Protein AF-A0A0G1PM54-F1 (afdb_monomer_lite)

pLDDT: mean 71.54, std 21.05, range [24.08, 98.25]

Structure (mmCIF, N/CA/C/O backbone):
data_AF-A0A0G1PM54-F1
#
_entry.id   AF-A0A0G1PM54-F1
#
loop_
_atom_site.group_PDB
_atom_site.id
_atom_site.type_symbol
_atom_site.label_atom_id
_atom_site.label_alt_id
_atom_site.label_comp_id
_atom_site.label_asym_id
_atom_site.label_entity_id
_atom_site.label_seq_id
_atom_site.pdbx_PDB_ins_code
_atom_site.Cartn_x
_atom_site.Cartn_y
_atom_site.Cartn_z
_atom_site.occupancy
_atom_site.B_iso_or_equiv
_atom_site.auth_seq_id
_atom_site.auth_comp_id
_atom_site.auth_asym_id
_atom_site.auth_atom_id
_atom_site.pdbx_PDB_model_num
ATOM 1 N N . MET A 1 1 ? -21.996 -12.566 46.466 1.00 32.81 1 MET A N 1
ATOM 2 C CA . MET A 1 1 ? -21.444 -11.763 45.358 1.00 32.81 1 MET A CA 1
ATOM 3 C C . MET A 1 1 ? -22.464 -11.763 44.244 1.00 32.81 1 MET A C 1
ATOM 5 O O . MET A 1 1 ? -22.713 -12.808 43.660 1.00 32.81 1 MET A O 1
ATOM 9 N N . THR A 1 2 ? -23.129 -10.636 44.043 1.00 24.08 2 THR A N 1
ATOM 10 C CA . THR A 1 2 ? -24.101 -10.422 42.971 1.00 24.08 2 THR A CA 1
ATOM 11 C C . THR A 1 2 ? -23.319 -9.938 41.755 1.00 24.08 2 THR A C 1
ATOM 13 O O . THR A 1 2 ? -22.770 -8.842 41.790 1.00 24.08 2 THR A O 1
ATOM 16 N N . TYR A 1 3 ? -23.206 -10.769 40.719 1.00 24.14 3 TYR A N 1
ATOM 17 C CA . TYR A 1 3 ? -22.662 -10.335 39.435 1.00 24.14 3 TYR A CA 1
ATOM 18 C C . TYR A 1 3 ? -23.764 -9.593 38.685 1.00 24.14 3 TYR A C 1
ATOM 20 O O . TYR A 1 3 ? -24.830 -10.147 38.419 1.00 24.14 3 TYR A O 1
ATOM 28 N N . GLN A 1 4 ? -23.524 -8.312 38.427 1.00 25.44 4 GLN A N 1
ATOM 29 C CA . GLN A 1 4 ? -24.382 -7.477 37.606 1.00 25.44 4 GLN A CA 1
ATOM 30 C C . GLN A 1 4 ? -23.915 -7.657 36.157 1.00 25.44 4 GLN A C 1
ATOM 32 O O . GLN A 1 4 ? -22.823 -7.219 35.803 1.00 25.44 4 GLN A O 1
ATOM 37 N N . ASP A 1 5 ? -24.715 -8.359 35.352 1.00 26.30 5 ASP A N 1
ATOM 38 C CA . ASP A 1 5 ? -24.498 -8.500 33.910 1.00 26.30 5 ASP A CA 1
ATOM 39 C C . ASP A 1 5 ? -24.622 -7.122 33.252 1.00 26.30 5 ASP A C 1
ATOM 41 O O . ASP A 1 5 ? -25.725 -6.620 33.012 1.00 26.30 5 ASP A O 1
ATOM 45 N N . VAL A 1 6 ? -23.485 -6.500 32.950 1.00 28.28 6 VAL A N 1
ATOM 46 C CA . VAL A 1 6 ? -23.432 -5.349 32.049 1.00 28.28 6 VAL A CA 1
ATOM 47 C C . VAL A 1 6 ? -23.371 -5.909 30.633 1.00 28.28 6 VAL A C 1
ATOM 49 O O . VAL A 1 6 ? -22.308 -6.252 30.122 1.00 28.28 6 VAL A O 1
ATOM 52 N N . LYS A 1 7 ? -24.539 -6.069 30.003 1.00 29.12 7 LYS A N 1
ATOM 53 C CA . LYS A 1 7 ? -24.608 -6.331 28.561 1.00 29.12 7 LYS A CA 1
ATOM 54 C C . LYS A 1 7 ? -24.112 -5.089 27.812 1.00 29.12 7 LYS A C 1
ATOM 56 O O . LYS A 1 7 ? -24.620 -4.006 28.105 1.00 29.12 7 LYS A O 1
ATOM 61 N N . PRO A 1 8 ? -23.219 -5.225 26.817 1.00 31.84 8 PRO A N 1
ATOM 62 C CA . PRO A 1 8 ? -22.924 -4.137 25.896 1.00 31.84 8 PRO A CA 1
ATOM 63 C C . PRO A 1 8 ? -24.209 -3.785 25.142 1.00 31.84 8 PRO A C 1
ATOM 65 O O . PRO A 1 8 ? -24.759 -4.595 24.391 1.00 31.84 8 PRO A O 1
ATOM 68 N N . THR A 1 9 ? -24.744 -2.599 25.400 1.00 31.47 9 THR A N 1
ATOM 69 C CA . THR A 1 9 ? -25.868 -2.043 24.654 1.00 31.47 9 THR A CA 1
ATOM 70 C C . THR A 1 9 ? -25.324 -1.431 23.370 1.00 31.47 9 THR A C 1
ATOM 72 O O . THR A 1 9 ? -24.756 -0.350 23.426 1.00 31.47 9 THR A O 1
ATOM 75 N N . SER A 1 10 ? -25.526 -2.128 22.247 1.00 34.19 10 SER A N 1
ATOM 76 C CA . SER A 1 10 ? -25.362 -1.667 20.853 1.00 34.19 10 SER A CA 1
ATOM 77 C C . SER A 1 10 ? -23.982 -1.149 20.411 1.00 34.19 10 SER A C 1
ATOM 79 O O . SER A 1 10 ? -23.384 -0.278 21.024 1.00 34.19 10 SER A O 1
ATOM 81 N N . PHE A 1 11 ? -23.533 -1.633 19.250 1.00 35.59 11 PHE A N 1
ATOM 82 C CA . PHE A 1 11 ? -22.562 -0.933 18.410 1.00 35.59 11 PHE A CA 1
ATOM 83 C C . PHE A 1 11 ? -23.249 0.308 17.825 1.00 35.59 11 PHE A C 1
ATOM 85 O O . PHE A 1 11 ? -24.153 0.178 16.996 1.00 35.59 11 PHE A O 1
ATOM 92 N N . THR A 1 12 ? -22.858 1.499 18.263 1.00 36.00 12 THR A N 1
ATOM 93 C CA . THR A 1 12 ? -23.018 2.712 17.456 1.00 36.00 12 THR A CA 1
ATOM 94 C C . THR A 1 12 ? -21.835 2.770 16.501 1.00 36.00 12 THR A C 1
ATOM 96 O O . THR A 1 12 ? -20.689 2.667 16.925 1.00 36.00 12 THR A O 1
ATOM 99 N N . ASP A 1 13 ? -22.122 2.873 15.206 1.00 37.47 13 ASP A N 1
ATOM 100 C CA . ASP A 1 13 ? -21.119 3.165 14.186 1.00 37.47 13 ASP A CA 1
ATOM 101 C C . ASP A 1 13 ? -20.396 4.485 14.548 1.00 37.47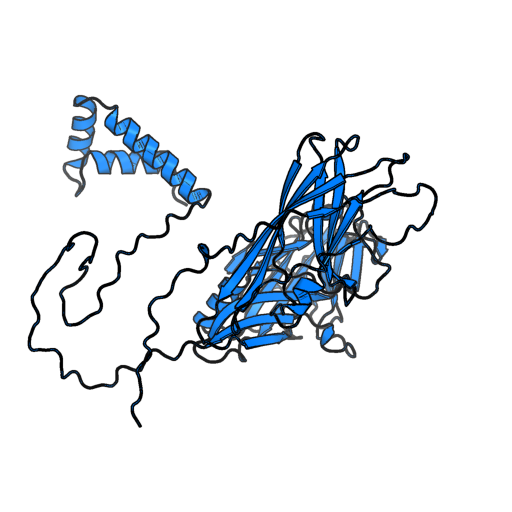 13 ASP A C 1
ATOM 103 O O . ASP A 1 13 ? -21.069 5.515 14.672 1.00 37.47 13 ASP A O 1
ATOM 107 N N . PRO A 1 14 ? -19.060 4.485 14.725 1.00 42.09 14 PRO A N 1
ATOM 108 C CA . PRO A 1 14 ? -18.289 5.679 15.075 1.00 42.09 14 PRO A CA 1
ATOM 109 C C . PRO A 1 14 ? -18.257 6.739 13.960 1.00 42.09 14 PRO A C 1
ATOM 111 O O . PRO A 1 14 ? -17.717 7.827 14.162 1.00 42.09 14 PRO A O 1
ATOM 114 N N . SER A 1 15 ? -18.847 6.482 12.785 1.00 41.00 15 SER A N 1
ATOM 115 C CA . SER A 1 15 ? -18.945 7.469 11.702 1.00 41.00 15 SER A CA 1
ATOM 116 C C . SER A 1 15 ? -19.760 8.727 12.057 1.00 41.00 15 SER A C 1
ATOM 118 O O . SER A 1 15 ? -19.597 9.751 11.387 1.00 41.00 15 SER A O 1
ATOM 120 N N . ASN A 1 16 ? -20.571 8.689 13.126 1.00 39.59 16 ASN A N 1
ATOM 121 C CA . ASN A 1 16 ? -21.412 9.808 13.573 1.00 39.59 16 ASN A CA 1
ATOM 122 C C . ASN A 1 16 ? -20.859 10.626 14.759 1.00 39.59 16 ASN A C 1
ATOM 124 O O . ASN A 1 16 ? -21.419 11.682 15.047 1.00 39.59 16 ASN A O 1
ATOM 128 N N . ASP A 1 17 ? -19.764 10.215 15.409 1.00 50.75 17 ASP A N 1
ATOM 129 C CA . ASP A 1 17 ? -19.260 10.866 16.633 1.00 50.75 17 ASP A CA 1
ATOM 130 C C . ASP A 1 17 ? -18.087 11.820 16.358 1.00 50.75 17 ASP A C 1
ATOM 132 O O . ASP A 1 17 ? -17.035 11.792 17.001 1.00 50.75 17 ASP A O 1
ATOM 136 N N . TRP A 1 18 ? -18.265 12.726 15.396 1.00 45.84 18 TRP A N 1
ATOM 137 C CA . TRP A 1 18 ? -17.432 13.925 15.382 1.00 45.84 18 TRP A CA 1
ATOM 138 C C . TRP A 1 18 ? -17.812 14.780 16.590 1.00 45.84 18 TRP A C 1
ATOM 140 O O . TRP A 1 18 ? -18.925 15.308 16.665 1.00 45.84 18 TRP A O 1
ATOM 150 N N . ARG A 1 19 ? -16.885 14.948 17.539 1.00 55.00 19 ARG A N 1
ATOM 151 C CA . ARG A 1 19 ? -17.016 16.027 18.515 1.00 55.00 19 ARG A CA 1
ATOM 152 C C . ARG A 1 19 ? -16.598 17.315 17.823 1.00 55.00 19 ARG A C 1
ATOM 154 O O . ARG A 1 19 ? -15.416 17.589 17.634 1.00 55.00 19 ARG A O 1
ATOM 161 N N . ASN A 1 20 ? -17.598 18.095 17.424 1.00 48.66 20 ASN A N 1
ATOM 162 C CA . ASN A 1 20 ? -17.391 19.483 17.038 1.00 48.66 20 ASN A CA 1
ATOM 163 C C . ASN A 1 20 ? -17.202 20.300 18.313 1.00 48.66 20 ASN A C 1
ATOM 165 O O . ASN A 1 20 ? -18.170 20.753 18.923 1.00 48.66 20 ASN A O 1
ATOM 169 N N . GLU A 1 21 ? -15.953 20.479 18.719 1.00 53.22 21 GLU A N 1
ATOM 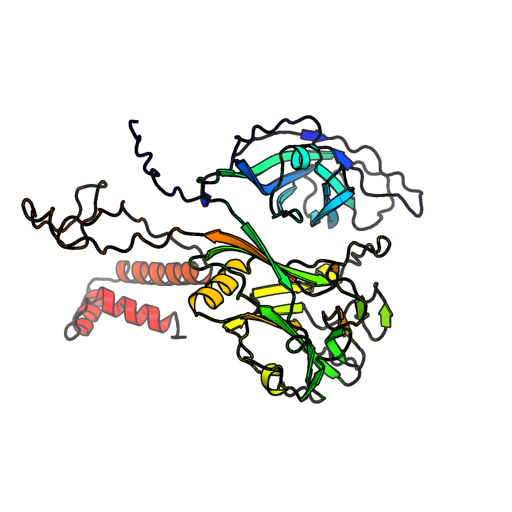170 C CA . GLU A 1 21 ? -15.599 21.525 19.668 1.00 53.22 21 GLU A CA 1
ATOM 171 C C . GLU A 1 21 ? -15.078 22.721 18.873 1.00 53.22 21 GLU A C 1
ATOM 173 O O . GLU A 1 21 ? -13.909 22.792 18.505 1.00 53.22 21 GLU A O 1
ATOM 178 N N . THR A 1 22 ? -15.968 23.666 18.566 1.00 47.25 22 THR A N 1
ATOM 179 C CA . THR A 1 22 ? -15.577 24.881 17.851 1.00 47.25 22 THR A CA 1
ATOM 180 C C . THR A 1 22 ? -14.759 25.776 18.773 1.00 47.25 22 THR A C 1
ATOM 182 O O . THR A 1 22 ? -15.297 26.519 19.598 1.00 47.25 22 THR A O 1
ATOM 185 N N . TYR A 1 23 ? -13.443 25.732 18.603 1.00 52.25 23 TYR A N 1
ATOM 186 C CA . TYR A 1 23 ? -12.522 26.685 19.201 1.00 52.25 23 TYR A CA 1
ATOM 187 C C . TYR A 1 23 ? -12.059 27.669 18.131 1.00 52.25 23 TYR A C 1
ATOM 189 O O . TYR A 1 23 ? -11.182 27.368 17.326 1.00 52.25 23 TYR A O 1
ATOM 197 N N . ALA A 1 24 ? -12.648 28.866 18.128 1.00 44.03 24 ALA A N 1
ATOM 198 C CA . ALA A 1 24 ? -12.149 29.957 17.303 1.00 44.03 24 ALA A CA 1
ATOM 199 C C . ALA A 1 24 ? -10.834 30.480 17.903 1.00 44.03 24 ALA A C 1
ATOM 201 O O . ALA A 1 24 ? -10.806 30.940 19.049 1.00 44.03 24 ALA A O 1
ATOM 202 N N . TYR A 1 25 ? -9.752 30.409 17.131 1.00 52.72 25 TYR A N 1
ATOM 203 C CA . TYR A 1 25 ? -8.442 30.937 17.494 1.00 52.72 25 TYR A CA 1
ATOM 204 C C . TYR A 1 25 ? -8.045 32.071 16.542 1.00 52.72 25 TYR A C 1
ATOM 206 O O . TYR A 1 25 ? -7.863 31.871 15.337 1.00 52.72 25 TYR A O 1
ATOM 214 N N . ASP A 1 26 ? -7.880 33.267 17.108 1.00 47.56 26 ASP A N 1
ATOM 215 C CA . ASP A 1 26 ? -7.311 34.426 16.424 1.00 47.56 26 ASP A CA 1
ATOM 216 C C . ASP A 1 26 ? -5.807 34.503 16.740 1.00 47.56 26 ASP A C 1
ATOM 218 O O . ASP A 1 26 ? -5.392 35.069 17.753 1.00 47.56 26 ASP A O 1
ATOM 222 N N . GLY A 1 27 ? -4.985 33.911 15.872 1.00 51.34 27 GLY A N 1
ATOM 223 C CA . GLY A 1 27 ? -3.529 34.034 15.918 1.00 51.34 27 GLY A CA 1
ATOM 224 C C . GLY A 1 27 ? -3.034 35.086 14.937 1.00 51.34 27 GLY A C 1
ATOM 225 O O . GLY A 1 27 ? -3.142 34.907 13.728 1.00 51.34 27 GLY A O 1
ATOM 226 N N . ASN A 1 28 ? -2.439 36.172 15.428 1.00 48.28 28 ASN A N 1
ATOM 227 C CA . ASN A 1 28 ? -1.744 37.115 14.553 1.00 48.28 28 ASN A CA 1
ATOM 228 C C . ASN A 1 28 ? -0.295 36.655 14.368 1.00 48.28 28 ASN A C 1
ATOM 230 O O . ASN A 1 28 ? 0.512 36.778 15.288 1.00 48.28 28 ASN A O 1
ATOM 234 N N . LEU A 1 29 ? 0.049 36.167 13.176 1.00 52.06 29 LEU A N 1
ATOM 235 C CA . LEU A 1 29 ? 1.440 35.972 12.773 1.00 52.06 29 LEU A CA 1
ATOM 236 C C . LEU A 1 29 ? 1.960 37.295 12.207 1.00 52.06 29 LEU A C 1
ATOM 238 O O . LEU A 1 29 ? 1.572 37.723 11.120 1.00 52.06 29 LEU A O 1
ATOM 242 N N . SER A 1 30 ? 2.792 37.998 12.974 1.00 45.16 30 SER A N 1
ATOM 243 C CA . SER A 1 30 ? 3.386 39.255 12.524 1.00 45.16 30 SER A CA 1
ATOM 244 C C . SER A 1 30 ? 4.783 39.033 11.943 1.00 45.16 30 SER A C 1
ATOM 246 O O . SER A 1 30 ? 5.669 38.509 12.618 1.00 45.16 30 SER A O 1
ATOM 248 N N . THR A 1 31 ? 4.958 39.547 10.721 1.00 45.38 31 THR A N 1
ATOM 249 C CA . THR A 1 31 ? 6.211 39.847 10.002 1.00 45.38 31 THR A CA 1
ATOM 250 C C . THR A 1 31 ? 7.110 38.664 9.621 1.00 45.38 31 THR A C 1
ATOM 252 O O . THR A 1 31 ? 7.735 38.043 10.475 1.00 45.38 31 THR A O 1
ATOM 255 N N . PHE A 1 32 ? 7.265 38.447 8.311 1.00 49.06 32 PHE A N 1
ATOM 256 C CA . PHE A 1 32 ? 8.402 37.739 7.715 1.00 49.06 32 PHE A CA 1
ATOM 257 C C . PHE A 1 32 ? 9.516 38.770 7.455 1.00 49.06 32 PHE A C 1
ATOM 259 O O . PHE A 1 32 ? 9.273 39.785 6.801 1.00 49.06 32 PHE A O 1
ATOM 266 N N . ALA A 1 33 ? 10.713 38.579 8.021 1.00 41.25 33 ALA A N 1
ATOM 267 C CA . ALA A 1 33 ? 11.830 39.510 7.838 1.00 41.25 33 ALA A CA 1
ATOM 268 C C . ALA A 1 33 ? 12.685 39.098 6.624 1.00 41.25 33 ALA A C 1
ATOM 270 O O . ALA A 1 33 ? 13.354 38.069 6.639 1.00 41.25 33 ALA A O 1
ATOM 271 N N . ASP A 1 34 ? 12.677 39.945 5.596 1.00 40.88 34 ASP A N 1
ATOM 272 C CA . ASP A 1 34 ? 13.102 39.697 4.205 1.00 40.88 34 ASP A CA 1
ATOM 273 C C . ASP A 1 34 ? 14.628 39.640 3.952 1.00 40.88 34 ASP A C 1
ATOM 275 O O . ASP A 1 34 ? 15.078 40.006 2.879 1.00 40.88 34 ASP A O 1
ATOM 279 N N . ASN A 1 35 ? 15.483 39.271 4.918 1.00 36.88 35 ASN A N 1
ATOM 280 C CA . ASN A 1 35 ? 16.947 39.324 4.702 1.00 36.88 35 ASN A CA 1
ATOM 281 C C . ASN A 1 35 ? 17.768 38.361 5.579 1.00 36.88 35 ASN A C 1
ATOM 283 O O . ASN A 1 35 ? 18.804 38.738 6.135 1.00 36.88 35 ASN A O 1
ATOM 287 N N . GLN A 1 36 ? 17.348 37.106 5.728 1.00 39.41 36 GLN A N 1
ATOM 288 C CA . GLN A 1 36 ? 18.275 36.068 6.192 1.00 39.41 36 GLN A CA 1
ATOM 289 C C . GLN A 1 36 ? 18.326 34.950 5.146 1.00 39.41 36 GLN A C 1
ATOM 291 O O . GLN A 1 36 ? 17.273 34.408 4.814 1.00 39.41 36 GLN A O 1
ATOM 296 N N . PRO A 1 37 ? 19.518 34.588 4.643 1.00 39.56 37 PRO A N 1
ATOM 297 C CA . PRO A 1 37 ? 19.674 33.501 3.678 1.00 39.56 37 PRO A CA 1
ATOM 298 C C . PRO A 1 37 ? 19.271 32.125 4.239 1.00 39.56 37 PRO A C 1
ATOM 300 O O . PRO A 1 37 ? 19.080 31.210 3.454 1.00 39.56 37 PRO A O 1
ATOM 303 N N . ASP A 1 38 ? 19.053 32.021 5.557 1.00 42.81 38 ASP A N 1
ATOM 304 C CA . ASP A 1 38 ? 18.606 30.821 6.271 1.00 42.81 38 ASP A CA 1
ATOM 305 C C . ASP A 1 38 ? 17.604 31.178 7.396 1.00 42.81 38 ASP A C 1
ATOM 307 O O . ASP A 1 38 ? 17.892 30.971 8.579 1.00 42.81 38 ASP A O 1
ATOM 311 N N . GLN A 1 39 ? 16.426 31.758 7.103 1.00 44.44 39 GLN A N 1
ATOM 312 C CA . GLN A 1 39 ? 15.385 31.831 8.149 1.00 44.44 39 GLN A CA 1
ATOM 313 C C . GLN A 1 39 ? 14.809 30.439 8.437 1.00 44.44 39 GLN A C 1
ATOM 315 O O . GLN A 1 39 ? 13.858 29.978 7.816 1.00 44.44 39 GLN A O 1
ATOM 320 N N . THR A 1 40 ? 15.426 29.807 9.436 1.00 45.00 40 THR A N 1
ATOM 321 C CA . THR A 1 40 ? 14.802 29.125 10.576 1.00 45.00 40 THR A CA 1
ATOM 322 C C . THR A 1 40 ? 13.276 29.087 10.534 1.00 45.00 40 THR A C 1
ATOM 324 O O . THR A 1 40 ? 12.647 30.062 10.927 1.00 45.00 40 THR A O 1
ATOM 327 N N . LEU A 1 41 ? 12.749 27.926 10.136 1.00 45.03 41 LEU A N 1
ATOM 328 C CA . LEU A 1 41 ? 11.470 27.304 10.503 1.00 45.03 41 LEU A CA 1
ATOM 329 C C . LEU A 1 41 ? 10.196 28.191 10.459 1.00 45.03 41 LEU A C 1
ATOM 331 O O . LEU A 1 41 ? 10.134 29.224 11.122 1.00 45.03 41 LEU A O 1
ATOM 335 N N . PRO A 1 42 ? 9.109 27.748 9.795 1.00 52.66 42 PRO A N 1
ATOM 336 C CA . PRO A 1 42 ? 7.857 28.505 9.749 1.00 52.66 42 PRO A CA 1
ATOM 337 C C . PRO A 1 42 ? 7.357 28.877 11.156 1.00 52.66 42 PRO A C 1
ATOM 339 O O . PRO A 1 42 ? 7.465 28.081 12.096 1.00 52.66 42 PRO A O 1
ATOM 342 N N . GLN A 1 43 ? 6.843 30.106 11.309 1.00 56.88 43 GLN A N 1
ATOM 343 C CA . GLN A 1 43 ? 6.370 30.612 12.599 1.00 56.88 43 GLN A CA 1
ATOM 344 C C . GLN A 1 43 ? 5.291 29.675 13.171 1.00 56.88 43 GLN A C 1
ATOM 346 O O . GLN A 1 43 ? 4.389 29.210 12.472 1.00 56.88 43 GLN A O 1
ATOM 351 N N . ALA A 1 44 ? 5.432 29.372 14.459 1.00 58.12 44 ALA A N 1
ATOM 352 C CA . ALA A 1 44 ? 4.632 28.399 15.183 1.00 58.12 44 ALA A CA 1
ATOM 353 C C . ALA A 1 44 ? 3.404 29.051 15.826 1.00 58.12 44 ALA A C 1
ATOM 355 O O . ALA A 1 44 ? 3.535 29.943 16.662 1.00 58.12 44 ALA A O 1
ATOM 356 N N . ILE A 1 45 ? 2.216 28.556 15.486 1.00 63.59 45 ILE A N 1
ATOM 357 C CA . ILE A 1 45 ? 0.999 28.774 16.263 1.00 63.59 45 ILE A CA 1
ATOM 358 C C . ILE A 1 45 ? 0.888 27.621 17.262 1.00 63.59 45 ILE A C 1
ATOM 360 O O . ILE A 1 45 ? 0.655 26.475 16.874 1.00 63.59 45 ILE A O 1
ATOM 364 N N . ASN A 1 46 ? 1.064 27.919 18.549 1.00 63.97 46 ASN A N 1
ATOM 365 C CA . ASN A 1 46 ? 0.875 26.935 19.613 1.00 63.97 46 ASN A CA 1
ATOM 366 C C . ASN A 1 46 ? -0.619 26.793 19.926 1.00 63.97 46 ASN A C 1
ATOM 368 O O . ASN A 1 46 ? -1.289 27.794 20.182 1.00 63.97 46 ASN A O 1
ATOM 372 N N . PHE A 1 47 ? -1.117 25.558 20.020 1.00 59.56 47 PHE A N 1
ATOM 373 C CA . PHE A 1 47 ? -2.465 25.279 20.539 1.00 59.56 47 PHE A CA 1
ATOM 374 C C . PHE A 1 47 ? -2.534 25.329 22.083 1.00 59.56 47 PHE A C 1
ATOM 376 O O . PHE A 1 47 ? -3.570 25.039 22.684 1.00 59.56 47 PHE A O 1
ATOM 383 N N . SER A 1 48 ? -1.437 25.723 22.742 1.00 51.53 48 SER A N 1
ATOM 384 C CA . SER A 1 48 ? -1.289 25.723 24.198 1.00 51.53 48 SER A CA 1
ATOM 385 C C . SER A 1 48 ? -2.346 26.596 24.887 1.00 51.53 48 SER A C 1
ATOM 387 O O . SER A 1 48 ? -2.389 27.808 24.666 1.00 51.53 48 SER A O 1
ATOM 389 N N . GLY A 1 49 ? -3.154 25.991 25.763 1.00 49.88 49 GLY A N 1
ATOM 390 C CA . GLY A 1 49 ? -4.142 26.684 26.603 1.00 49.88 49 GLY A CA 1
ATOM 391 C C . GLY A 1 49 ? -5.587 26.195 26.456 1.00 49.88 49 GLY A C 1
ATOM 392 O O . GLY A 1 49 ? -6.426 26.558 27.277 1.00 49.88 49 GLY A O 1
ATOM 393 N N . GLN A 1 50 ? -5.878 25.354 25.461 1.00 54.31 50 GLN A N 1
ATOM 394 C CA . GLN A 1 50 ? -7.178 24.700 25.288 1.00 54.31 50 GLN A CA 1
ATOM 395 C C . GLN A 1 50 ? -7.131 23.299 25.909 1.00 54.31 50 GLN A C 1
ATOM 397 O O . GLN A 1 50 ? -6.474 22.399 25.391 1.00 54.31 50 GLN A O 1
ATOM 402 N N . ALA A 1 51 ? -7.808 23.116 27.042 1.00 54.94 51 ALA A N 1
ATOM 403 C CA . ALA A 1 51 ? -7.944 21.803 27.657 1.00 54.94 51 ALA A CA 1
ATOM 404 C C . ALA A 1 51 ? -9.099 21.053 26.988 1.00 54.94 51 ALA A C 1
ATOM 406 O O . ALA A 1 51 ? -10.262 21.308 27.296 1.00 54.94 51 ALA A O 1
ATOM 407 N N . ILE A 1 52 ? -8.782 20.091 26.129 1.00 57.69 52 ILE A N 1
ATOM 408 C CA . ILE A 1 52 ? -9.775 19.118 25.670 1.00 57.69 52 ILE A CA 1
ATOM 409 C C . ILE A 1 52 ? -10.141 18.165 26.816 1.00 57.69 52 ILE A C 1
ATOM 411 O O . ILE A 1 52 ? -9.294 17.750 27.626 1.00 57.69 52 ILE A O 1
ATOM 415 N N . SER A 1 53 ? -11.429 17.845 26.924 1.00 56.53 53 SER A N 1
ATOM 416 C CA . SER A 1 53 ? -11.936 16.917 27.931 1.00 56.53 53 SER A CA 1
ATOM 417 C C . SER A 1 53 ? -12.090 15.529 27.322 1.00 56.53 53 SER A C 1
ATOM 419 O O . SER A 1 53 ? -13.163 15.170 26.846 1.00 56.53 53 SER A O 1
ATOM 421 N N . LEU A 1 54 ? -11.024 14.732 27.376 1.00 57.03 54 LEU A N 1
ATOM 422 C CA . LEU A 1 54 ? -11.102 13.308 27.063 1.00 57.03 54 LEU A CA 1
ATOM 423 C C . LEU A 1 54 ? -11.587 12.535 28.295 1.00 57.03 54 LEU A C 1
ATOM 425 O O . LEU A 1 54 ? -11.089 12.732 29.407 1.00 57.03 54 LEU A O 1
ATOM 429 N N . GLY A 1 55 ? -12.564 11.654 28.101 1.00 59.03 55 GLY A N 1
ATOM 430 C CA . GLY A 1 55 ? -12.916 10.628 29.075 1.00 59.03 55 GLY A CA 1
ATOM 431 C C . GLY A 1 55 ? -11.742 9.676 29.334 1.00 59.03 55 GLY A C 1
ATOM 432 O O . GLY A 1 55 ? -10.812 9.580 28.539 1.00 59.03 55 GLY A O 1
ATOM 433 N N . ALA A 1 56 ? -11.793 8.928 30.441 1.00 54.31 56 ALA A N 1
ATOM 434 C CA . ALA A 1 56 ? -10.706 8.028 30.855 1.00 54.31 56 ALA A CA 1
ATOM 435 C C . ALA A 1 56 ? -10.335 6.943 29.817 1.00 54.31 56 ALA A C 1
ATOM 437 O O . ALA A 1 56 ? -9.256 6.368 29.912 1.00 54.31 56 ALA A O 1
ATOM 438 N N . ASN A 1 57 ? -11.212 6.688 28.839 1.00 55.78 57 ASN A N 1
ATOM 439 C CA . ASN A 1 57 ? -11.063 5.672 27.793 1.00 55.78 57 ASN A CA 1
ATOM 440 C C . ASN A 1 57 ? -11.202 6.274 26.384 1.00 55.78 57 ASN A C 1
ATOM 442 O O . ASN A 1 57 ? -11.696 5.616 25.471 1.00 55.78 57 ASN A O 1
ATOM 446 N N . GLU A 1 58 ? -10.867 7.551 26.226 1.00 54.12 58 GLU A N 1
ATOM 447 C CA . GLU A 1 58 ? -10.986 8.260 24.956 1.00 54.12 58 GLU A CA 1
ATOM 448 C C . GLU A 1 58 ? -9.605 8.577 24.388 1.00 54.12 58 GLU A C 1
ATOM 450 O O . GLU A 1 58 ? -8.711 9.029 25.104 1.00 54.12 58 GLU A O 1
ATOM 455 N N . SER A 1 59 ? -9.425 8.346 23.089 1.00 55.19 59 SER A N 1
ATOM 456 C CA . SER A 1 59 ? -8.231 8.777 22.356 1.00 55.19 59 SER A CA 1
ATOM 457 C C . SER A 1 59 ? -8.617 9.470 21.059 1.00 55.19 59 SER A C 1
ATOM 459 O O . SER A 1 59 ? -9.700 9.253 20.507 1.00 55.19 59 SER A O 1
ATOM 461 N N . ILE A 1 60 ? -7.727 10.345 20.598 1.00 57.69 60 ILE A N 1
ATOM 462 C CA . ILE A 1 60 ? -7.905 11.109 19.365 1.00 57.69 60 ILE A CA 1
ATOM 463 C C . ILE A 1 60 ? -7.285 10.306 18.227 1.00 57.69 60 ILE A C 1
ATOM 465 O O . ILE A 1 60 ? -6.110 9.960 18.296 1.00 57.69 60 ILE A O 1
ATOM 469 N N . PHE A 1 61 ? -8.070 10.016 17.191 1.00 51.16 61 PHE A N 1
ATOM 470 C CA . PHE A 1 61 ? -7.627 9.196 16.049 1.00 51.16 61 PHE A CA 1
ATOM 471 C C . PHE A 1 61 ? -7.499 10.002 14.747 1.00 51.16 61 PHE A C 1
ATOM 473 O O . PHE A 1 61 ? -7.170 9.488 13.686 1.00 51.16 61 PHE A O 1
ATOM 480 N N . GLY A 1 62 ? -7.771 11.299 14.805 1.00 52.75 62 GLY A N 1
ATOM 481 C CA . GLY A 1 62 ? -7.652 12.168 13.650 1.00 52.75 62 GLY A CA 1
ATOM 482 C C . GLY A 1 62 ? -8.086 13.573 13.997 1.00 52.75 62 GLY A C 1
ATOM 483 O O . GLY A 1 62 ? -8.992 13.781 14.813 1.00 52.75 62 GLY A O 1
ATOM 484 N N . ILE A 1 63 ? -7.423 14.535 13.372 1.00 55.34 63 ILE A N 1
ATOM 485 C CA . ILE A 1 63 ? -7.713 15.948 13.558 1.00 55.34 63 ILE A CA 1
ATOM 486 C C . ILE A 1 63 ? -8.087 16.503 12.195 1.00 55.34 63 ILE A C 1
ATOM 488 O O . ILE A 1 63 ? -7.320 16.434 11.232 1.00 55.34 63 ILE A O 1
ATOM 492 N N . ARG A 1 64 ? -9.296 17.049 12.132 1.00 58.00 64 ARG A N 1
ATOM 493 C CA . ARG A 1 64 ? -9.754 17.887 11.042 1.00 58.00 64 ARG A CA 1
ATOM 494 C C . ARG A 1 64 ? -9.484 19.343 11.394 1.00 58.00 64 ARG A C 1
ATOM 496 O O . ARG A 1 64 ? -10.083 19.903 12.311 1.00 58.00 64 ARG A O 1
ATOM 503 N N . LEU A 1 65 ? -8.597 19.968 10.635 1.00 59.34 65 LEU A N 1
ATOM 504 C CA . LEU A 1 65 ? -8.320 21.394 10.771 1.00 59.34 65 LEU A CA 1
ATOM 505 C C . LEU A 1 65 ? -9.049 22.144 9.664 1.00 59.34 65 LEU A C 1
ATOM 507 O O . LEU A 1 65 ? -8.807 21.873 8.487 1.00 59.34 65 LEU A O 1
ATOM 511 N N . THR A 1 66 ? -9.905 23.097 10.046 1.00 58.25 66 THR A N 1
ATOM 512 C CA . THR A 1 66 ? -10.479 24.062 9.105 1.00 58.25 66 THR A CA 1
ATOM 513 C C . THR A 1 66 ? -9.744 25.385 9.249 1.00 58.25 66 THR A C 1
ATOM 515 O O . THR A 1 66 ? -9.936 26.144 10.206 1.00 58.25 66 THR A O 1
ATOM 518 N N . LEU A 1 67 ? -8.870 25.656 8.285 1.00 58.16 67 LEU A N 1
ATOM 519 C CA . LEU A 1 67 ? -8.079 26.880 8.244 1.00 58.16 67 LEU A CA 1
ATOM 520 C C . LEU A 1 67 ? -8.738 27.868 7.295 1.00 58.16 67 LEU A C 1
ATOM 522 O O . LEU A 1 67 ? -9.121 27.498 6.183 1.00 58.16 67 LEU A O 1
ATOM 526 N N . LYS A 1 68 ? -8.821 29.135 7.710 1.00 58.91 68 LYS A N 1
ATOM 527 C CA . LYS A 1 68 ? -9.196 30.212 6.802 1.00 58.91 68 LYS A CA 1
ATOM 528 C C . LYS A 1 68 ? -8.193 31.342 6.883 1.00 58.91 68 LYS A C 1
ATOM 530 O O . LYS A 1 68 ? -8.020 32.034 7.886 1.00 58.91 68 LYS A O 1
ATOM 535 N N . LEU A 1 69 ? -7.478 31.462 5.779 1.00 56.53 69 LEU A N 1
ATOM 536 C CA . LEU A 1 69 ? -6.399 32.410 5.606 1.00 56.53 69 LEU A CA 1
ATOM 537 C C . LEU A 1 69 ? -7.012 33.716 5.109 1.00 56.53 69 LEU A C 1
ATOM 539 O O . LEU A 1 69 ? -7.647 33.749 4.056 1.00 56.53 69 LEU A O 1
ATOM 543 N N . GLY A 1 70 ? -6.848 34.786 5.883 1.00 56.47 70 GLY A N 1
ATOM 544 C CA . GLY A 1 70 ? -7.112 36.139 5.415 1.00 56.47 70 GLY A CA 1
ATOM 545 C C . GLY A 1 70 ? -5.823 36.684 4.824 1.00 56.47 70 GLY A C 1
ATOM 546 O O . GLY A 1 70 ? -4.954 37.136 5.570 1.00 56.47 70 GLY A O 1
ATOM 547 N N . THR A 1 71 ? -5.668 36.617 3.502 1.00 53.59 71 THR A N 1
ATOM 548 C CA . THR A 1 71 ? -4.472 37.144 2.839 1.00 53.59 71 THR A CA 1
ATOM 549 C C . THR A 1 71 ? -4.818 38.391 2.036 1.00 53.59 71 THR A C 1
ATOM 551 O O . THR A 1 71 ? -5.645 38.377 1.133 1.00 53.59 71 THR A O 1
ATOM 554 N N . SER A 1 72 ? -4.156 39.509 2.326 1.00 54.66 72 SER A N 1
ATOM 555 C CA . SER A 1 72 ? -4.078 40.618 1.377 1.00 54.66 72 SER A CA 1
ATOM 556 C C . SER A 1 72 ? -2.755 40.482 0.623 1.00 54.66 72 SER A C 1
ATOM 558 O O . SER A 1 72 ? -1.729 40.880 1.159 1.00 54.66 72 SER A O 1
ATOM 560 N N . GLY A 1 73 ? -2.755 39.886 -0.579 1.00 56.78 73 GLY A N 1
ATOM 561 C CA . GLY A 1 73 ? -1.585 39.930 -1.486 1.00 56.78 73 GLY A CA 1
ATOM 562 C C . GLY A 1 73 ? -1.044 38.604 -2.047 1.00 56.78 73 GLY A C 1
ATOM 563 O O . GLY A 1 73 ? -0.202 38.635 -2.944 1.00 56.78 73 GLY A O 1
ATOM 564 N N . PHE A 1 74 ? -1.547 37.443 -1.612 1.00 58.16 74 PHE A N 1
ATOM 565 C CA . PHE A 1 74 ? -0.973 36.123 -1.952 1.00 58.16 74 PHE A CA 1
ATOM 566 C C . PHE A 1 74 ? -1.838 35.288 -2.912 1.00 58.16 74 PHE A C 1
ATOM 568 O O . PHE A 1 74 ? -2.135 34.123 -2.656 1.00 58.16 74 PHE A O 1
ATOM 575 N N . VAL A 1 75 ? -2.282 35.882 -4.023 1.00 57.94 75 VAL A N 1
ATOM 576 C CA . VAL A 1 75 ? -3.057 35.159 -5.047 1.00 57.94 75 VAL A CA 1
ATOM 577 C C . VAL A 1 75 ? -2.121 34.296 -5.896 1.00 57.94 75 VAL A C 1
ATOM 579 O O . VAL A 1 75 ? -1.185 34.824 -6.491 1.00 57.94 75 VAL A O 1
ATOM 582 N N . ASN A 1 76 ? -2.433 33.002 -6.012 1.00 59.75 76 ASN A N 1
ATOM 583 C CA . ASN A 1 76 ? -1.703 31.959 -6.750 1.00 59.75 76 ASN A CA 1
ATOM 584 C C . ASN A 1 76 ? -0.399 31.447 -6.120 1.00 59.75 76 ASN A C 1
ATOM 586 O O . ASN A 1 76 ? 0.325 30.709 -6.789 1.00 59.75 76 ASN A O 1
ATOM 590 N N . ASP A 1 77 ? -0.132 31.761 -4.854 1.00 64.25 77 ASP A N 1
ATOM 591 C CA . ASP A 1 77 ? 1.037 31.233 -4.147 1.00 64.25 77 ASP A CA 1
ATOM 592 C C . ASP A 1 77 ? 0.714 29.887 -3.461 1.00 64.25 77 ASP A C 1
ATOM 594 O O . ASP A 1 77 ? -0.425 29.623 -3.052 1.00 64.25 77 ASP A O 1
ATOM 598 N N . PHE A 1 78 ? 1.725 29.020 -3.355 1.00 63.66 78 PHE A N 1
ATOM 599 C CA . PHE A 1 78 ? 1.657 27.765 -2.605 1.00 63.66 78 PHE A CA 1
ATOM 600 C C . PHE A 1 78 ? 2.173 27.979 -1.186 1.00 63.66 78 PHE A C 1
ATOM 602 O O . PHE A 1 78 ? 3.196 28.633 -0.970 1.00 63.66 78 PHE A O 1
ATOM 609 N N . TRP A 1 79 ? 1.455 27.414 -0.228 1.00 63.59 79 TRP A N 1
ATOM 610 C CA . TRP A 1 79 ? 1.735 27.510 1.193 1.00 63.59 79 TRP A CA 1
ATOM 611 C C . TRP A 1 79 ? 1.866 26.122 1.785 1.00 63.59 79 TRP A C 1
ATOM 613 O O . TRP A 1 79 ? 1.055 25.239 1.521 1.00 63.59 79 TRP A O 1
ATOM 623 N N . GLU A 1 80 ? 2.884 25.945 2.604 1.00 66.12 80 GLU A N 1
ATOM 624 C CA . GLU A 1 80 ? 3.070 24.747 3.390 1.00 66.12 80 GLU A CA 1
ATOM 625 C C . GLU A 1 80 ? 2.343 24.905 4.723 1.00 66.12 80 GLU A C 1
ATOM 627 O O . GLU A 1 80 ? 2.463 25.927 5.404 1.00 66.12 80 GLU A O 1
ATOM 632 N N . VAL A 1 81 ? 1.614 23.863 5.104 1.00 66.88 81 VAL A N 1
ATOM 633 C CA . VAL A 1 81 ? 0.997 23.717 6.415 1.00 66.88 81 VAL A CA 1
ATOM 634 C C . VAL A 1 81 ? 1.595 22.471 7.053 1.00 66.88 81 VAL A C 1
ATOM 636 O O . VAL A 1 81 ? 1.415 21.361 6.558 1.00 66.88 81 VAL A O 1
ATOM 639 N N . MET A 1 82 ? 2.301 22.649 8.163 1.00 65.00 82 MET A N 1
ATOM 640 C CA . MET A 1 82 ? 2.844 21.560 8.963 1.00 65.00 82 MET A CA 1
ATOM 641 C C . MET A 1 82 ? 2.117 21.480 10.289 1.00 65.00 82 MET A C 1
ATOM 643 O O . MET A 1 82 ? 1.970 22.476 10.998 1.00 65.00 82 MET A O 1
ATOM 647 N N . LEU A 1 83 ? 1.771 20.268 10.681 1.00 69.94 83 LEU A N 1
ATOM 648 C CA . LEU A 1 83 ? 1.385 19.962 12.040 1.00 69.94 83 LEU A CA 1
ATOM 649 C C . LEU A 1 83 ? 2.549 19.242 12.710 1.00 69.94 83 LEU A C 1
ATOM 651 O O . LEU A 1 83 ? 3.063 18.252 12.185 1.00 69.94 83 LEU A O 1
ATOM 655 N N . ILE A 1 84 ? 2.996 19.755 13.851 1.00 67.06 84 ILE A N 1
ATOM 656 C CA . ILE A 1 84 ? 4.113 19.183 14.602 1.00 67.06 84 ILE A CA 1
ATOM 657 C C . ILE A 1 84 ? 3.738 19.004 16.072 1.00 67.06 84 ILE A C 1
ATOM 659 O O . ILE A 1 84 ? 2.894 19.721 16.612 1.00 67.06 84 ILE A O 1
ATOM 663 N N . ASN A 1 85 ? 4.400 18.068 16.739 1.00 65.19 85 ASN A N 1
ATOM 664 C CA . ASN A 1 85 ? 4.380 17.984 18.190 1.00 65.19 85 ASN A CA 1
ATOM 665 C C . ASN A 1 85 ? 5.377 19.022 18.724 1.00 65.19 85 ASN A C 1
ATOM 667 O O . ASN A 1 85 ? 6.579 18.898 18.510 1.00 65.19 85 ASN A O 1
ATOM 671 N N . GLY A 1 86 ? 4.893 20.060 19.396 1.00 65.31 86 GLY A N 1
ATOM 672 C CA . GLY A 1 86 ? 5.705 21.157 19.924 1.00 65.31 86 GLY A CA 1
ATOM 673 C C . GLY A 1 86 ? 6.675 20.754 21.030 1.00 65.31 86 GLY A C 1
ATOM 674 O O . GLY A 1 86 ? 7.673 21.443 21.221 1.00 65.31 86 GLY A O 1
ATOM 675 N N . ALA A 1 87 ? 6.440 19.634 21.722 1.00 65.56 87 ALA A N 1
ATOM 676 C CA . ALA A 1 87 ? 7.371 19.125 22.727 1.00 65.56 87 ALA A CA 1
ATOM 677 C C . ALA A 1 87 ? 8.580 18.423 22.088 1.00 65.56 87 ALA A C 1
ATOM 679 O O . ALA A 1 87 ? 9.699 18.544 22.581 1.00 65.56 87 ALA A O 1
ATOM 680 N N . THR A 1 88 ? 8.370 17.703 20.982 1.00 62.69 88 THR A N 1
ATOM 681 C CA . THR A 1 88 ? 9.422 16.906 20.321 1.00 62.69 88 THR A CA 1
ATOM 682 C C . THR A 1 88 ? 9.940 17.521 19.021 1.00 62.69 88 THR A C 1
ATOM 684 O O . THR A 1 88 ? 10.899 17.015 18.448 1.00 62.69 88 THR A O 1
ATOM 687 N N . ASN A 1 89 ? 9.306 18.590 18.527 1.00 62.03 89 ASN A N 1
ATOM 688 C CA . ASN A 1 89 ? 9.429 19.108 17.158 1.00 62.03 89 ASN A CA 1
ATOM 689 C C . ASN A 1 89 ? 9.184 18.053 16.060 1.00 62.03 89 ASN A C 1
ATOM 691 O O . ASN A 1 89 ? 9.498 18.292 14.893 1.00 62.03 89 ASN A O 1
ATOM 695 N N . ARG A 1 90 ? 8.612 16.892 16.406 1.00 61.75 90 ARG A N 1
ATOM 696 C CA . ARG A 1 90 ? 8.332 15.823 15.449 1.00 61.75 90 ARG A CA 1
ATOM 697 C C . ARG A 1 90 ? 7.243 16.275 14.489 1.00 61.75 90 ARG A C 1
ATOM 699 O O . ARG A 1 90 ? 6.185 16.734 14.920 1.00 61.75 90 ARG A O 1
ATOM 706 N N . ARG A 1 91 ? 7.490 16.100 13.192 1.00 62.53 91 ARG A N 1
ATOM 707 C CA . ARG A 1 91 ? 6.494 16.321 12.146 1.00 62.53 91 ARG A CA 1
ATOM 708 C C . ARG A 1 91 ? 5.427 15.235 12.228 1.00 62.53 91 ARG A C 1
ATOM 710 O O . ARG A 1 91 ? 5.746 14.050 12.260 1.00 62.53 91 ARG A O 1
ATOM 717 N N . LEU A 1 92 ? 4.180 15.664 12.312 1.00 61.69 92 LEU A N 1
ATOM 718 C CA . LEU A 1 92 ? 3.018 14.798 12.466 1.00 61.69 92 LEU A CA 1
ATOM 719 C C . LEU A 1 92 ? 2.232 14.684 11.170 1.00 61.69 92 LEU A C 1
ATOM 721 O O . LEU A 1 92 ? 1.718 13.624 10.843 1.00 61.69 92 LEU A O 1
ATOM 725 N N . TRP A 1 93 ? 2.148 15.796 10.449 1.00 65.38 93 TRP A N 1
ATOM 726 C CA . TRP A 1 93 ? 1.498 15.886 9.158 1.00 65.38 93 TRP A CA 1
ATOM 727 C C . TRP A 1 93 ? 2.050 17.102 8.410 1.00 65.38 93 TRP A C 1
ATOM 729 O O . TRP A 1 93 ? 2.439 18.096 9.026 1.00 65.38 93 TRP A O 1
ATOM 739 N N . THR A 1 94 ? 2.086 17.018 7.087 1.00 59.81 94 THR A N 1
ATOM 740 C CA . THR A 1 94 ? 2.418 18.123 6.188 1.00 59.81 94 THR A CA 1
ATOM 741 C C . THR A 1 94 ? 1.426 18.085 5.041 1.00 59.81 94 THR A C 1
ATOM 743 O O . THR A 1 94 ? 1.118 17.014 4.521 1.00 59.81 94 THR A O 1
ATOM 746 N N . GLY A 1 95 ? 0.987 19.253 4.602 1.00 59.41 95 GLY A N 1
ATOM 747 C CA . GLY A 1 95 ? 0.301 19.397 3.331 1.00 59.41 95 GLY A CA 1
ATOM 748 C C . GLY A 1 95 ? 0.599 20.741 2.703 1.00 59.41 95 GLY A C 1
ATOM 749 O O . GLY A 1 95 ? 1.032 21.685 3.365 1.00 59.41 95 GLY A O 1
ATOM 750 N N . ILE A 1 96 ? 0.370 20.805 1.399 1.00 58.44 96 ILE A N 1
ATOM 751 C CA . ILE A 1 96 ? 0.598 22.001 0.602 1.00 58.44 96 ILE A CA 1
ATOM 752 C C . ILE A 1 96 ? -0.748 22.507 0.105 1.00 58.44 96 ILE A C 1
ATOM 754 O O . ILE A 1 96 ? -1.570 21.752 -0.413 1.00 58.44 96 ILE A O 1
ATOM 758 N N . VAL A 1 97 ? -0.970 23.804 0.265 1.00 62.88 97 VAL A N 1
ATOM 759 C CA . VAL A 1 97 ? -2.217 24.481 -0.067 1.00 62.88 97 VAL A CA 1
ATOM 760 C C . VAL A 1 97 ? -1.930 25.558 -1.102 1.00 62.88 97 VAL A C 1
ATOM 762 O O . VAL A 1 97 ? -1.074 26.417 -0.905 1.00 62.88 97 VAL A O 1
ATOM 765 N N . LYS A 1 98 ? -2.664 25.538 -2.216 1.00 62.47 98 LYS A N 1
ATOM 766 C CA . LYS A 1 98 ? -2.631 26.619 -3.205 1.00 62.47 98 LYS A CA 1
ATOM 767 C C . LYS A 1 98 ? -3.702 27.651 -2.870 1.00 62.47 98 LYS A C 1
ATOM 769 O O . LYS A 1 98 ? -4.882 27.311 -2.841 1.00 62.47 98 LYS A O 1
ATOM 774 N N . ILE A 1 99 ? -3.315 28.910 -2.685 1.00 63.81 99 ILE A N 1
ATOM 775 C CA . ILE A 1 99 ? -4.273 29.995 -2.440 1.00 63.81 99 ILE A CA 1
ATOM 776 C C . ILE A 1 99 ? -4.746 30.547 -3.787 1.00 63.81 99 ILE A C 1
ATOM 778 O O . ILE A 1 99 ? -4.019 31.269 -4.466 1.00 63.81 99 ILE A O 1
ATOM 782 N N . THR A 1 100 ? -5.965 30.200 -4.201 1.00 59.34 100 THR A N 1
ATOM 783 C CA . THR A 1 100 ? -6.534 30.658 -5.484 1.00 59.34 100 THR A CA 1
ATOM 784 C C . THR A 1 100 ? -7.408 31.909 -5.367 1.00 59.34 100 THR A C 1
ATOM 786 O O . THR A 1 100 ? -7.592 32.599 -6.365 1.00 59.34 100 THR A O 1
ATOM 789 N N . ASP A 1 101 ? -7.918 32.231 -4.173 1.00 60.28 101 ASP A N 1
ATOM 790 C CA . ASP A 1 101 ? -8.737 33.423 -3.899 1.00 60.28 101 ASP A CA 1
ATOM 791 C C . ASP A 1 101 ? -8.279 34.090 -2.581 1.00 60.28 101 ASP A C 1
ATOM 793 O O . ASP A 1 101 ? -8.224 33.409 -1.554 1.00 60.28 101 ASP A O 1
ATOM 797 N N . PRO A 1 102 ? -7.932 35.393 -2.583 1.00 55.12 102 PRO A N 1
ATOM 798 C CA . PRO A 1 102 ? -7.439 36.105 -1.400 1.00 55.12 102 PRO A CA 1
ATOM 799 C C . PRO A 1 102 ? -8.530 36.486 -0.385 1.00 55.12 102 PRO A C 1
ATOM 801 O O . PRO A 1 102 ? -8.214 36.886 0.733 1.00 55.12 102 PRO A O 1
ATOM 804 N N . THR A 1 103 ? -9.815 36.429 -0.749 1.00 53.72 103 THR A N 1
ATOM 805 C CA . THR A 1 103 ? -10.879 37.007 0.091 1.00 53.72 103 THR A CA 1
ATOM 806 C C . THR A 1 103 ? -11.409 36.046 1.148 1.00 53.72 103 THR A C 1
ATOM 808 O O . THR A 1 103 ? -11.701 36.479 2.262 1.00 53.72 103 THR A O 1
ATOM 811 N N . THR A 1 104 ? -11.465 34.751 0.843 1.00 52.38 104 THR A N 1
ATOM 812 C CA . THR A 1 104 ? -11.789 33.673 1.785 1.00 52.38 104 THR A CA 1
ATOM 813 C C . THR A 1 104 ? -11.405 32.339 1.155 1.00 52.38 104 THR A C 1
ATOM 815 O O . THR A 1 104 ? -12.019 31.939 0.169 1.00 52.38 104 THR A O 1
ATOM 818 N N . PHE A 1 105 ? -10.442 31.629 1.736 1.00 51.16 105 PHE A N 1
ATOM 819 C CA . PHE A 1 105 ? -10.162 30.239 1.381 1.00 51.16 105 PHE A CA 1
ATOM 820 C C . PHE A 1 105 ? -10.431 29.364 2.602 1.00 51.16 105 PHE A C 1
ATOM 822 O O . PHE A 1 105 ? -9.888 29.645 3.667 1.00 51.16 105 PHE A O 1
ATOM 829 N N . GLU A 1 106 ? -11.292 28.359 2.467 1.00 50.97 106 GLU A N 1
ATOM 830 C CA . GLU A 1 106 ? -11.549 27.348 3.496 1.00 50.97 106 GLU A CA 1
ATOM 831 C C . GLU A 1 106 ? -10.918 26.044 3.029 1.00 50.97 106 GLU A C 1
ATOM 833 O O . GLU A 1 106 ? -11.196 25.567 1.928 1.00 50.97 106 GLU A O 1
ATOM 838 N N . TRP A 1 107 ? -10.029 25.500 3.853 1.00 50.75 107 TRP A N 1
ATOM 839 C CA . TRP A 1 107 ? -9.362 24.241 3.571 1.00 50.75 107 TRP A CA 1
ATOM 840 C C . TRP A 1 107 ? -9.632 23.236 4.678 1.00 50.75 107 TRP A C 1
ATOM 842 O O . TRP A 1 107 ? -9.610 23.591 5.856 1.00 50.75 107 TRP A O 1
ATOM 852 N N . GLU A 1 108 ? -9.856 21.988 4.277 1.00 44.78 108 GLU A N 1
ATOM 853 C CA . GLU A 1 108 ? -10.042 20.860 5.174 1.00 44.78 108 GLU A CA 1
ATOM 854 C C . GLU A 1 108 ? -8.781 19.988 5.157 1.00 44.78 108 GLU A C 1
ATOM 856 O O . GLU A 1 108 ? -8.505 19.291 4.179 1.00 44.78 108 GLU A O 1
ATOM 861 N N . ALA A 1 109 ? -8.025 20.017 6.256 1.00 47.94 109 ALA A N 1
ATOM 862 C CA . ALA A 1 109 ? -7.006 19.012 6.535 1.00 47.94 109 ALA A CA 1
ATOM 863 C C . ALA A 1 109 ? -7.685 17.795 7.132 1.00 47.94 109 ALA A C 1
ATOM 865 O O . ALA A 1 109 ? -8.256 17.919 8.209 1.00 47.94 109 ALA A O 1
ATOM 866 N N . LEU A 1 110 ? -7.575 16.627 6.512 1.00 42.72 110 LEU A N 1
ATOM 867 C CA . LEU A 1 110 ? -7.754 15.367 7.229 1.00 42.72 110 LEU A CA 1
ATOM 868 C C . LEU A 1 110 ? -6.362 14.840 7.543 1.00 42.72 110 LEU A C 1
ATOM 870 O O . LEU A 1 110 ? -5.723 14.212 6.704 1.00 42.72 110 LEU A O 1
ATOM 874 N N . ALA A 1 111 ? -5.872 15.156 8.738 1.00 46.53 111 ALA A N 1
ATOM 875 C CA . ALA A 1 111 ? -4.634 14.582 9.223 1.00 46.53 111 ALA A CA 1
ATOM 876 C C . ALA A 1 111 ? -4.987 13.364 10.090 1.00 46.53 111 ALA A C 1
ATOM 878 O O . ALA A 1 111 ? -5.421 13.503 11.239 1.00 46.53 111 ALA A O 1
ATOM 879 N N . ASN A 1 112 ? -4.826 12.168 9.518 1.00 44.84 112 ASN A N 1
ATOM 880 C CA . ASN A 1 112 ? -4.744 10.932 10.292 1.00 44.84 112 ASN A CA 1
ATOM 881 C C . ASN A 1 112 ? -3.338 10.895 10.881 1.00 44.84 112 ASN A C 1
ATOM 883 O O . ASN A 1 112 ? -2.361 10.716 10.161 1.00 44.84 112 ASN A O 1
ATOM 887 N N . ILE A 1 113 ? -3.219 11.186 12.171 1.00 48.94 113 ILE A N 1
ATOM 888 C CA . ILE A 1 113 ? -1.918 11.338 12.812 1.00 48.94 113 ILE A CA 1
ATOM 889 C C . ILE A 1 113 ? -1.777 10.240 13.840 1.00 48.94 113 ILE A C 1
ATOM 891 O O . ILE A 1 113 ? -2.387 10.305 14.902 1.00 48.94 113 ILE A O 1
ATOM 895 N N . LEU A 1 114 ? -0.936 9.258 13.545 1.00 42.72 114 LEU A N 1
ATOM 896 C CA . LEU A 1 114 ? -0.615 8.182 14.473 1.00 42.72 114 LEU A CA 1
ATOM 897 C C . LEU A 1 114 ? 0.774 8.431 15.069 1.00 42.72 114 LEU A C 1
ATOM 899 O O . LEU A 1 114 ? 1.755 8.641 14.353 1.00 42.72 114 LEU A O 1
ATOM 903 N N . THR A 1 115 ? 0.861 8.438 16.399 1.00 45.16 115 THR A N 1
ATOM 904 C CA . THR A 1 115 ? 2.141 8.362 17.121 1.00 45.16 115 THR A CA 1
ATOM 905 C C . THR A 1 115 ? 2.754 6.965 16.937 1.00 45.16 115 THR A C 1
ATOM 907 O O . THR A 1 115 ? 2.093 6.050 16.446 1.00 45.16 115 THR A O 1
ATOM 910 N N . GLU A 1 116 ? 4.023 6.766 17.319 1.00 40.16 116 GLU A N 1
ATOM 911 C CA . GLU A 1 116 ? 4.664 5.429 17.295 1.00 40.16 116 GLU A CA 1
ATOM 912 C C . GLU A 1 116 ? 3.874 4.366 18.075 1.00 40.16 116 GLU A C 1
ATOM 914 O O . GLU A 1 116 ? 3.945 3.188 17.730 1.00 40.16 116 GLU A O 1
ATOM 919 N N . ASP A 1 117 ? 3.055 4.806 19.031 1.00 41.81 117 ASP A N 1
ATOM 920 C CA . ASP A 1 117 ? 2.260 3.956 19.913 1.00 41.81 117 ASP A CA 1
ATOM 921 C C . ASP A 1 117 ? 0.785 3.855 19.464 1.00 41.81 117 ASP A C 1
ATOM 923 O O . ASP A 1 117 ? -0.024 3.213 20.130 1.00 41.81 117 ASP A O 1
ATOM 927 N N . GLY A 1 118 ? 0.407 4.514 18.357 1.00 46.81 118 GLY A N 1
ATOM 928 C CA . GLY A 1 118 ? -0.954 4.507 17.803 1.00 46.81 118 GLY A CA 1
ATOM 929 C C . GLY A 1 118 ? -2.010 5.249 18.635 1.00 46.81 118 GLY A C 1
ATOM 930 O O . GLY A 1 118 ? -3.184 5.236 18.277 1.00 46.81 118 GLY A O 1
ATOM 931 N N . LEU A 1 119 ? -1.620 5.907 19.732 1.00 51.50 119 LEU A N 1
ATOM 932 C CA . LEU A 1 119 ? -2.531 6.567 20.669 1.00 51.50 119 LEU A CA 1
ATOM 933 C C . LEU A 1 119 ? -2.043 7.984 20.988 1.00 51.50 119 LEU A C 1
ATOM 935 O O . LEU A 1 119 ? -0.911 8.188 21.427 1.00 51.50 119 LEU A O 1
ATOM 939 N N . TRP A 1 120 ? -2.916 8.969 20.780 1.00 57.66 120 TRP A N 1
ATOM 940 C CA . TRP A 1 120 ? -2.700 10.347 21.214 1.00 57.66 120 TRP A CA 1
ATOM 941 C C . TRP A 1 120 ? -3.168 10.533 22.646 1.00 57.66 120 TRP A C 1
ATOM 943 O O . TRP A 1 120 ? -4.352 10.357 22.952 1.00 57.66 120 TRP A O 1
ATOM 953 N N . THR A 1 121 ? -2.255 10.951 23.519 1.00 60.84 121 THR A N 1
ATOM 954 C CA . THR A 1 121 ? -2.636 11.412 24.850 1.00 60.84 121 THR A CA 1
ATOM 955 C C . THR A 1 121 ? -3.141 12.852 24.782 1.00 60.84 121 THR A C 1
ATOM 957 O O . THR A 1 121 ? -2.823 13.616 23.869 1.00 60.84 121 THR A O 1
ATOM 960 N N . LYS A 1 122 ? -3.896 13.272 25.801 1.00 64.88 122 LYS A N 1
ATOM 961 C CA . LYS A 1 122 ? -4.265 14.682 25.991 1.00 64.88 122 LYS A CA 1
ATOM 962 C C . LYS A 1 122 ? -3.042 15.611 25.931 1.00 64.88 122 LYS A C 1
ATOM 964 O O . LYS A 1 122 ? -3.107 16.675 25.327 1.00 64.88 122 LYS A O 1
ATOM 969 N N . THR A 1 123 ? -1.929 15.184 26.524 1.00 65.38 123 THR A N 1
ATOM 970 C CA . THR A 1 123 ? -0.677 15.945 26.552 1.00 65.38 123 THR A CA 1
ATOM 971 C C . THR A 1 123 ? -0.071 16.113 25.160 1.00 65.38 123 THR A C 1
ATOM 973 O O . THR A 1 123 ? 0.490 17.168 24.877 1.00 65.38 123 THR A O 1
ATOM 976 N N . ASP A 1 124 ? -0.206 15.130 24.268 1.00 65.62 124 ASP A N 1
ATOM 977 C CA . ASP A 1 124 ? 0.269 15.265 22.886 1.00 65.62 124 ASP A CA 1
ATOM 978 C C . ASP A 1 124 ? -0.523 16.334 22.133 1.00 65.62 124 ASP A C 1
ATOM 980 O O . ASP A 1 124 ? 0.073 17.182 21.469 1.00 65.62 124 ASP A O 1
ATOM 984 N N . PHE A 1 125 ? -1.851 16.347 22.304 1.00 66.81 125 PHE A N 1
ATOM 985 C CA . PHE A 1 125 ? -2.739 17.350 21.707 1.00 66.81 125 PHE A CA 1
ATOM 986 C C . PHE A 1 125 ? -2.453 18.763 22.217 1.00 66.81 125 PHE A C 1
ATOM 988 O O . PHE A 1 125 ? -2.300 19.696 21.433 1.00 66.81 125 PHE A O 1
ATOM 995 N N . GLU A 1 126 ? -2.313 18.923 23.532 1.00 67.56 126 GLU A N 1
ATOM 996 C CA . GLU A 1 126 ? -2.032 20.224 24.154 1.00 67.56 126 GLU A CA 1
ATOM 997 C C . GLU A 1 126 ? -0.679 20.814 23.728 1.00 67.56 126 GLU A C 1
ATOM 999 O O . GLU A 1 126 ? -0.500 22.034 23.752 1.00 67.56 126 GLU A O 1
ATOM 1004 N N . ASN A 1 127 ? 0.261 19.963 23.309 1.00 70.06 127 ASN A N 1
ATOM 1005 C CA . ASN A 1 127 ? 1.570 20.372 22.810 1.00 70.06 127 ASN A CA 1
ATOM 1006 C C . ASN A 1 127 ? 1.614 20.549 21.291 1.00 70.06 127 ASN A C 1
ATOM 1008 O O . ASN A 1 127 ? 2.688 20.809 20.757 1.00 70.06 127 ASN A O 1
ATOM 1012 N N . MET A 1 128 ? 0.506 20.406 20.564 1.00 69.94 128 MET A N 1
ATOM 1013 C CA . MET A 1 128 ? 0.524 20.579 19.116 1.00 69.94 128 MET A CA 1
ATOM 1014 C C . MET A 1 128 ? 0.895 22.000 18.712 1.00 69.94 128 MET A C 1
ATOM 1016 O O . MET A 1 128 ? 0.550 22.991 19.366 1.00 69.94 128 MET A O 1
ATOM 1020 N N . VAL A 1 129 ? 1.559 22.088 17.565 1.00 70.00 129 VAL A N 1
ATOM 1021 C CA . VAL A 1 129 ? 1.930 23.348 16.939 1.00 70.00 129 VAL A CA 1
ATOM 1022 C C . VAL A 1 129 ? 1.625 23.266 15.454 1.00 70.00 129 VAL A C 1
ATOM 1024 O O . VAL A 1 129 ? 2.057 22.341 14.766 1.00 70.00 129 VAL A O 1
ATOM 1027 N N . LEU A 1 130 ? 0.890 24.255 14.959 1.00 70.94 130 LEU A N 1
ATOM 1028 C CA . LEU A 1 130 ? 0.670 24.461 13.536 1.00 70.94 130 LEU A CA 1
ATOM 1029 C C . LEU A 1 130 ? 1.729 25.433 13.025 1.00 70.94 130 LEU A C 1
ATOM 1031 O O . LEU A 1 130 ? 1.862 26.538 13.551 1.00 70.94 130 LEU A O 1
ATOM 1035 N N . ARG A 1 131 ? 2.487 25.038 12.007 1.00 70.50 131 ARG A N 1
ATOM 1036 C CA . ARG A 1 131 ? 3.421 25.929 11.319 1.00 70.50 131 ARG A CA 1
ATOM 1037 C C . ARG A 1 131 ? 2.949 26.164 9.901 1.00 70.50 131 ARG A C 1
ATOM 1039 O O . ARG A 1 131 ? 2.573 25.220 9.214 1.00 70.50 131 ARG A O 1
ATOM 1046 N N . ILE A 1 132 ? 2.950 27.422 9.483 1.00 64.75 132 ILE A N 1
ATOM 1047 C CA . ILE A 1 132 ? 2.481 27.819 8.157 1.00 64.75 132 ILE A CA 1
ATOM 1048 C C . ILE A 1 132 ? 3.487 28.790 7.553 1.00 64.75 132 ILE A C 1
ATOM 1050 O O . ILE A 1 132 ? 3.926 29.728 8.222 1.00 64.75 132 ILE A O 1
ATOM 1054 N N . GLY A 1 133 ? 3.848 28.571 6.293 1.00 66.81 133 GLY A N 1
ATOM 1055 C CA . GLY A 1 133 ? 4.770 29.440 5.570 1.00 66.81 133 GLY A CA 1
ATOM 1056 C C . GLY A 1 133 ? 4.625 29.323 4.052 1.00 66.81 133 GLY A C 1
ATOM 1057 O O . GLY A 1 133 ? 4.064 28.341 3.563 1.00 66.81 133 GLY A O 1
ATOM 1058 N N . PRO A 1 134 ? 5.091 30.326 3.290 1.00 59.03 134 PRO A N 1
ATOM 1059 C CA . PRO A 1 134 ? 5.125 30.239 1.836 1.00 59.03 134 PRO A CA 1
ATOM 1060 C C . PRO A 1 134 ? 6.142 29.177 1.385 1.00 59.03 134 PRO A C 1
ATOM 1062 O O . PRO A 1 134 ? 7.236 29.097 1.941 1.00 59.03 134 PRO A O 1
ATOM 1065 N N . VAL A 1 135 ? 5.801 28.396 0.353 1.00 55.47 135 VAL A N 1
ATOM 1066 C CA . VAL A 1 135 ? 6.705 27.381 -0.239 1.00 55.47 135 VAL A CA 1
ATOM 1067 C C . VA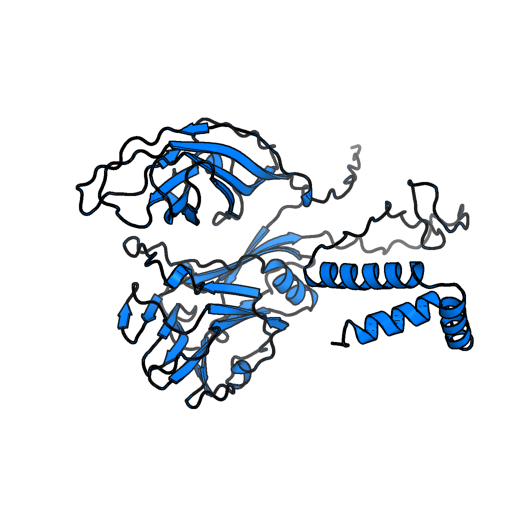L A 1 135 ? 7.869 28.043 -0.993 1.00 55.47 135 VAL A C 1
ATOM 1069 O O . VAL A 1 135 ? 8.951 27.476 -1.096 1.00 55.47 135 VAL A O 1
ATOM 1072 N N . TYR A 1 136 ? 7.674 29.274 -1.481 1.00 53.34 136 TYR A N 1
ATOM 1073 C CA . TYR A 1 136 ? 8.682 30.043 -2.212 1.00 53.34 136 TYR A CA 1
ATOM 1074 C C . TYR A 1 136 ? 8.880 31.434 -1.603 1.00 53.34 136 TYR A C 1
ATOM 1076 O O . TYR A 1 136 ? 7.915 32.105 -1.235 1.00 53.34 136 TYR A O 1
ATOM 1084 N N . GLN A 1 137 ? 10.133 31.901 -1.546 1.00 53.31 137 GLN A N 1
ATOM 1085 C CA . GLN A 1 137 ? 10.447 33.278 -1.159 1.00 53.31 137 GLN A CA 1
ATOM 1086 C C . GLN A 1 137 ? 9.902 34.251 -2.211 1.00 53.31 137 GLN A C 1
ATOM 1088 O O . GLN A 1 137 ? 10.329 34.245 -3.366 1.00 53.31 137 GLN A O 1
ATOM 1093 N N . LYS A 1 138 ? 8.971 35.114 -1.805 1.00 46.97 138 LYS A N 1
ATOM 1094 C CA . LYS A 1 138 ? 8.522 36.259 -2.598 1.00 46.97 138 LYS A CA 1
ATOM 1095 C C . LYS A 1 138 ? 9.121 37.514 -1.976 1.00 46.97 138 LYS A C 1
ATOM 1097 O O . LYS A 1 138 ? 8.956 37.734 -0.782 1.00 46.97 138 LYS A O 1
ATOM 1102 N N . ALA A 1 139 ? 9.823 38.312 -2.776 1.00 45.62 139 ALA A N 1
ATOM 1103 C CA . ALA A 1 139 ? 10.379 39.583 -2.326 1.00 45.62 139 ALA A CA 1
ATOM 1104 C C . ALA A 1 139 ? 9.235 40.533 -1.924 1.00 45.62 139 ALA A C 1
ATOM 1106 O O . ALA A 1 139 ? 8.398 40.870 -2.767 1.00 45.62 139 ALA A O 1
ATOM 1107 N N . GLY A 1 140 ? 9.197 40.948 -0.656 1.00 53.53 140 GLY A N 1
ATOM 1108 C CA . GLY A 1 140 ? 8.153 41.819 -0.111 1.00 53.53 140 GLY A CA 1
ATOM 1109 C C . GLY A 1 140 ? 7.685 41.423 1.293 1.00 53.53 140 GLY A C 1
ATOM 1110 O O . GLY A 1 140 ? 7.280 40.291 1.544 1.00 53.53 140 GLY A O 1
ATOM 1111 N N . ALA A 1 141 ? 7.706 42.386 2.218 1.00 48.62 141 ALA A N 1
ATOM 1112 C CA . ALA A 1 141 ? 7.189 42.217 3.572 1.00 48.62 141 ALA A CA 1
ATOM 1113 C C . ALA A 1 141 ? 5.657 42.333 3.588 1.00 48.62 141 ALA A C 1
ATOM 1115 O O . ALA A 1 141 ? 5.112 43.413 3.809 1.00 48.62 141 ALA A O 1
ATOM 1116 N N . ASP A 1 142 ? 4.972 41.212 3.391 1.00 52.75 142 ASP A N 1
ATOM 1117 C CA . ASP A 1 142 ? 3.522 41.123 3.540 1.00 52.75 142 ASP A CA 1
ATOM 1118 C C . ASP A 1 142 ? 3.152 40.438 4.869 1.00 52.75 142 ASP A C 1
ATOM 1120 O O . ASP A 1 142 ? 3.858 39.567 5.384 1.00 52.75 142 ASP A O 1
ATOM 1124 N N . THR A 1 143 ? 2.037 40.862 5.467 1.00 50.31 143 THR A N 1
ATOM 1125 C CA . THR A 1 143 ? 1.491 40.262 6.696 1.00 50.31 143 THR A CA 1
ATOM 1126 C C . THR A 1 143 ? 0.356 39.313 6.341 1.00 50.31 143 THR A C 1
ATOM 1128 O O . THR A 1 143 ? -0.535 39.665 5.570 1.00 50.31 143 THR A O 1
ATOM 1131 N N . VAL A 1 144 ? 0.375 38.107 6.912 1.00 51.81 144 VAL A N 1
ATOM 1132 C CA . VAL A 1 144 ? -0.687 37.112 6.734 1.00 51.81 144 VAL A CA 1
ATOM 1133 C C . VAL A 1 144 ? -1.419 36.911 8.044 1.00 51.81 144 VAL A C 1
ATOM 1135 O O . VAL A 1 144 ? -0.821 36.554 9.057 1.00 51.81 144 VAL A O 1
ATOM 1138 N N . LEU A 1 145 ? -2.732 37.129 8.012 1.00 51.97 145 LEU A N 1
ATOM 1139 C CA . LEU A 1 145 ? -3.598 36.824 9.134 1.00 51.97 145 LEU A CA 1
ATOM 1140 C C . LEU A 1 145 ? -4.137 35.402 8.972 1.00 51.97 145 LEU A C 1
ATOM 1142 O O . LEU A 1 145 ? -4.914 35.119 8.058 1.00 51.97 145 LEU A O 1
ATOM 1146 N N . ILE A 1 146 ? -3.744 34.511 9.878 1.00 53.28 146 ILE A N 1
ATOM 1147 C CA . ILE A 1 146 ? -4.243 33.136 9.913 1.00 53.28 146 ILE A CA 1
ATOM 1148 C C . ILE A 1 146 ? -5.301 33.044 10.999 1.00 53.28 146 ILE A C 1
ATOM 1150 O O . ILE A 1 146 ? -5.006 33.186 12.183 1.00 53.28 146 ILE A O 1
ATOM 1154 N N . LYS A 1 147 ? -6.541 32.784 10.595 1.00 54.41 147 LYS A N 1
ATOM 1155 C CA . LYS A 1 147 ? -7.625 32.510 11.531 1.00 54.41 147 LYS A CA 1
ATOM 1156 C C . LYS A 1 147 ? -7.970 31.030 11.457 1.00 54.41 147 LYS A C 1
ATOM 1158 O O . LYS A 1 147 ? -8.273 30.497 10.387 1.00 54.41 147 LYS A O 1
ATOM 1163 N N . ILE A 1 148 ? -7.912 30.362 12.602 1.00 54.94 148 ILE A N 1
ATOM 1164 C CA . ILE A 1 148 ? -8.385 28.985 12.738 1.00 54.94 148 ILE A CA 1
ATOM 1165 C C . ILE A 1 148 ? -9.801 29.098 13.286 1.00 54.94 148 ILE A C 1
ATOM 1167 O O . ILE A 1 148 ? -9.999 29.536 14.417 1.00 54.94 148 ILE A O 1
ATOM 1171 N N . TYR A 1 149 ? -10.791 28.796 12.454 1.00 51.34 149 TYR A N 1
ATOM 1172 C CA . TYR A 1 149 ? -12.193 28.985 12.831 1.00 51.34 149 TYR A CA 1
ATOM 1173 C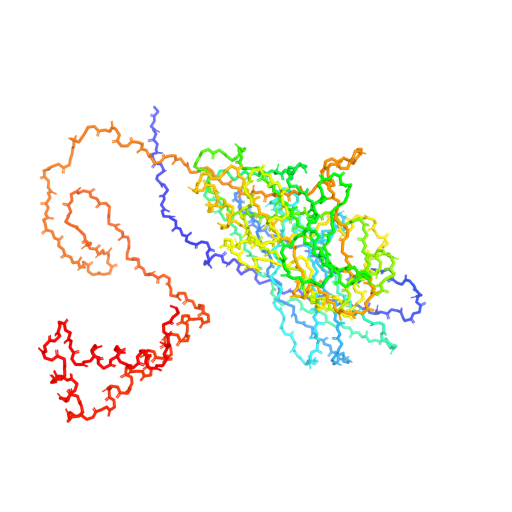 C . TYR A 1 149 ? -12.760 27.755 13.521 1.00 51.34 149 TYR A C 1
ATOM 1175 O O . TYR A 1 149 ? -13.582 27.899 14.423 1.00 51.34 149 TYR A O 1
ATOM 1183 N N . ASP A 1 150 ? -12.324 26.571 13.088 1.00 53.94 150 ASP A N 1
ATOM 1184 C CA . ASP A 1 150 ? -12.818 25.315 13.623 1.00 53.94 150 ASP A CA 1
ATOM 1185 C C . ASP A 1 150 ? -11.716 24.250 13.636 1.00 53.94 150 ASP A C 1
ATOM 1187 O O . ASP A 1 150 ? -10.971 24.073 12.665 1.00 53.94 150 ASP A O 1
ATOM 1191 N N . ILE A 1 151 ? -11.634 23.535 14.753 1.00 55.53 151 ILE A N 1
ATOM 1192 C CA . ILE A 1 151 ? -10.821 22.335 14.915 1.00 55.53 151 ILE A CA 1
ATOM 1193 C C . ILE A 1 151 ? -11.804 21.246 15.288 1.00 55.53 151 ILE A C 1
ATOM 1195 O O . ILE A 1 151 ? -12.304 21.196 16.407 1.00 55.53 151 ILE A O 1
ATOM 1199 N N . THR A 1 152 ? -12.080 20.358 14.348 1.00 55.50 152 THR A N 1
ATOM 1200 C CA . THR A 1 152 ? -12.898 19.189 14.631 1.00 55.50 152 THR A CA 1
ATOM 1201 C C . THR A 1 152 ? -11.975 18.003 14.823 1.00 55.50 152 THR A C 1
ATOM 1203 O O . THR A 1 152 ? -11.068 17.792 14.031 1.00 55.50 152 THR A O 1
ATOM 1206 N N . TYR A 1 153 ? -12.182 17.182 15.839 1.00 58.03 153 TYR A N 1
ATOM 1207 C CA . TYR A 1 153 ? -11.379 15.977 16.018 1.00 58.03 153 TYR A CA 1
ATOM 1208 C C . TYR A 1 153 ? -12.282 14.770 16.243 1.00 58.03 153 TYR A C 1
ATOM 1210 O O . TYR A 1 153 ? -13.417 14.891 16.713 1.00 58.03 153 TYR A O 1
ATOM 1218 N N . ARG A 1 154 ? -11.801 13.591 15.843 1.00 54.34 154 ARG A N 1
ATOM 1219 C CA . ARG A 1 154 ? -12.504 12.337 16.118 1.00 54.34 154 ARG A CA 1
ATOM 1220 C C . ARG A 1 154 ? -12.034 11.791 17.448 1.00 54.34 154 ARG A C 1
ATOM 1222 O O . ARG A 1 154 ? -10.852 11.484 17.608 1.00 54.34 154 ARG A O 1
ATOM 1229 N N . VAL A 1 155 ? -12.977 11.654 18.370 1.00 47.84 155 VAL A N 1
ATOM 1230 C CA . VAL A 1 155 ? -12.765 10.926 19.615 1.00 47.84 155 VAL A CA 1
ATOM 1231 C C . VAL A 1 155 ? -13.321 9.533 19.430 1.00 47.84 155 VAL A C 1
ATOM 1233 O O . VAL A 1 155 ? -14.514 9.371 19.190 1.00 47.84 155 VAL A O 1
ATOM 1236 N N . PHE A 1 156 ? -12.465 8.530 19.566 1.00 49.31 156 PHE A N 1
ATOM 1237 C CA . PHE A 1 156 ? -12.932 7.164 19.709 1.00 49.31 156 PHE A CA 1
ATOM 1238 C C . PHE A 1 156 ? -13.152 6.908 21.193 1.00 49.31 156 PHE A C 1
ATOM 1240 O O . PHE A 1 156 ? -12.213 6.916 21.992 1.00 49.31 156 PHE A O 1
ATOM 1247 N N . THR A 1 157 ? -14.415 6.720 21.572 1.00 44.16 157 THR A N 1
ATOM 1248 C CA . THR A 1 157 ? -14.746 6.111 22.855 1.00 44.16 157 THR A CA 1
ATOM 1249 C C . THR A 1 157 ? -14.589 4.612 22.666 1.00 44.16 157 THR A C 1
ATOM 1251 O O . THR A 1 157 ? -15.440 3.965 22.053 1.00 44.16 157 THR A O 1
ATOM 1254 N N . TYR A 1 158 ? -13.485 4.051 23.156 1.00 45.53 158 TYR A N 1
ATOM 1255 C CA . TYR A 1 158 ? -13.302 2.610 23.084 1.00 45.53 158 TYR A CA 1
ATOM 1256 C C . TYR A 1 158 ? -14.384 1.943 23.937 1.00 45.53 158 TYR A C 1
ATOM 1258 O O . TYR A 1 158 ? -14.451 2.132 25.157 1.00 45.53 158 TYR A O 1
ATOM 1266 N N . ASN A 1 159 ? -15.219 1.113 23.304 1.00 45.69 159 ASN A N 1
ATOM 1267 C CA . ASN A 1 159 ? -15.765 -0.026 24.030 1.00 45.69 159 ASN A CA 1
ATOM 1268 C C . ASN A 1 159 ? -14.564 -0.793 24.591 1.00 45.69 159 ASN A C 1
ATOM 1270 O O . ASN A 1 159 ? -13.514 -0.836 23.965 1.00 45.69 159 ASN A O 1
ATOM 1274 N N . THR A 1 160 ? -14.703 -1.360 25.782 1.00 51.69 160 THR A N 1
ATOM 1275 C CA . THR A 1 160 ? -13.640 -1.905 26.647 1.00 51.69 160 THR A CA 1
ATOM 1276 C C . THR A 1 160 ? -12.761 -3.029 26.061 1.00 51.69 160 THR A C 1
ATOM 1278 O O . THR A 1 160 ? -12.120 -3.754 26.819 1.00 51.69 160 THR A O 1
ATOM 1281 N N . GLN A 1 161 ? -12.741 -3.241 24.748 1.00 60.91 161 GLN A N 1
ATOM 1282 C CA . GLN A 1 161 ? -11.785 -4.106 24.080 1.00 60.91 161 GLN A CA 1
ATOM 1283 C C . GLN A 1 161 ? -10.434 -3.396 23.996 1.00 60.91 161 GLN A C 1
ATOM 1285 O O . GLN A 1 161 ? -10.286 -2.329 23.409 1.00 60.91 161 GLN A O 1
ATOM 1290 N N . THR A 1 162 ? -9.445 -3.995 24.648 1.00 77.12 162 THR A N 1
ATOM 1291 C CA . THR A 1 162 ? -8.061 -3.541 24.614 1.00 77.12 162 THR A CA 1
ATOM 1292 C C . THR A 1 162 ? -7.515 -3.719 23.201 1.00 77.12 162 THR A C 1
ATOM 1294 O O . THR A 1 162 ? -7.297 -4.850 22.764 1.00 77.12 162 THR A O 1
ATOM 1297 N N . GLN A 1 163 ? -7.296 -2.611 22.498 1.00 80.94 163 GLN A N 1
ATOM 1298 C CA . GLN A 1 163 ? -6.518 -2.618 21.265 1.00 80.94 163 GLN A CA 1
ATOM 1299 C C . GLN A 1 163 ? -5.057 -2.950 21.565 1.00 80.94 163 GLN A C 1
ATOM 1301 O O . GLN A 1 163 ? -4.527 -2.638 22.633 1.00 80.94 163 GLN A O 1
ATOM 1306 N N . SER A 1 164 ? -4.418 -3.612 20.615 1.00 90.31 164 SER A N 1
ATOM 1307 C CA . SER A 1 164 ? -3.032 -4.050 20.668 1.00 90.31 164 SER A CA 1
ATOM 1308 C C . SER A 1 164 ? -2.318 -3.616 19.393 1.00 90.31 164 SER A C 1
ATOM 1310 O O . SER A 1 164 ? -2.907 -3.610 18.315 1.00 90.31 164 SER A O 1
ATOM 1312 N N . LEU A 1 165 ? -1.038 -3.268 19.522 1.00 88.81 165 LEU A N 1
ATOM 1313 C CA . LEU A 1 165 ? -0.160 -2.962 18.398 1.00 88.81 165 LEU A CA 1
ATOM 1314 C C . LEU A 1 165 ? 0.756 -4.160 18.140 1.00 88.81 165 LEU A C 1
ATOM 1316 O O . LEU A 1 165 ? 1.507 -4.576 19.023 1.00 88.81 165 LEU A O 1
ATOM 1320 N N . LEU A 1 166 ? 0.724 -4.684 16.920 1.00 93.88 166 LEU A N 1
ATOM 1321 C CA . LEU A 1 166 ? 1.713 -5.621 16.403 1.00 93.88 166 LEU A CA 1
ATOM 1322 C C . LEU A 1 166 ? 2.623 -4.888 15.414 1.00 93.88 166 LEU A C 1
ATOM 1324 O O . LEU A 1 166 ? 2.144 -4.192 14.525 1.00 93.88 166 LEU A O 1
ATOM 1328 N N . THR A 1 167 ? 3.938 -5.051 15.551 1.00 92.75 167 THR A N 1
ATOM 1329 C CA . THR A 1 167 ? 4.915 -4.611 14.544 1.00 92.75 167 THR A CA 1
ATOM 1330 C C . THR A 1 167 ? 5.573 -5.840 13.936 1.00 92.75 167 THR A C 1
ATOM 1332 O O . THR A 1 167 ? 6.336 -6.525 14.614 1.00 92.75 167 THR A O 1
ATOM 1335 N N . ALA A 1 168 ? 5.278 -6.109 12.668 1.00 94.00 168 ALA A N 1
ATOM 1336 C CA . ALA A 1 168 ? 5.900 -7.165 11.883 1.00 94.00 168 ALA A CA 1
ATOM 1337 C C . ALA A 1 168 ? 6.986 -6.564 10.983 1.00 94.00 168 ALA A C 1
ATOM 1339 O O . ALA A 1 168 ? 6.748 -5.575 10.296 1.00 94.00 168 ALA A O 1
ATOM 1340 N N . TYR A 1 169 ? 8.176 -7.156 10.966 1.00 93.44 169 TYR A N 1
ATOM 1341 C CA . TYR A 1 169 ? 9.238 -6.770 10.033 1.00 93.44 169 TYR A CA 1
ATOM 1342 C C . TYR A 1 169 ? 9.135 -7.597 8.754 1.00 93.44 169 TYR A C 1
ATOM 1344 O O . TYR A 1 169 ? 8.636 -8.727 8.787 1.00 93.44 169 TYR A O 1
ATOM 1352 N N . SER A 1 170 ? 9.578 -7.041 7.628 1.00 94.44 170 SER A N 1
ATOM 1353 C CA . SER A 1 170 ? 9.668 -7.798 6.381 1.00 94.44 170 SER A CA 1
ATOM 1354 C C . SER A 1 170 ? 10.560 -9.033 6.546 1.00 94.44 170 SER A C 1
ATOM 1356 O O . SER A 1 170 ? 11.435 -9.101 7.410 1.00 94.44 170 SER A O 1
ATOM 1358 N N . THR A 1 171 ? 10.287 -10.065 5.749 1.00 93.50 171 THR A N 1
ATOM 1359 C CA . THR A 1 171 ? 11.096 -11.288 5.723 1.00 93.50 171 THR A CA 1
ATOM 1360 C C . THR A 1 171 ? 12.237 -11.128 4.712 1.00 93.50 171 THR A C 1
ATOM 1362 O O . THR A 1 171 ? 11.917 -11.036 3.528 1.00 93.50 171 THR A O 1
ATOM 1365 N N . PRO A 1 172 ? 13.523 -11.196 5.119 1.00 90.00 172 PRO A N 1
ATOM 1366 C CA . PRO A 1 172 ? 14.659 -10.907 4.235 1.00 90.00 172 PRO A CA 1
ATOM 1367 C C . PRO A 1 172 ? 14.668 -11.685 2.915 1.00 90.00 172 PRO A C 1
ATOM 1369 O O . PRO A 1 172 ? 14.786 -11.123 1.839 1.00 90.00 172 PRO A O 1
ATOM 1372 N N . ALA A 1 173 ? 14.411 -12.994 2.960 1.00 91.19 173 ALA A N 1
ATOM 1373 C CA . ALA A 1 173 ? 14.404 -13.827 1.753 1.00 91.19 173 ALA A CA 1
ATOM 1374 C C . ALA A 1 173 ? 13.257 -13.517 0.760 1.00 91.19 173 ALA A C 1
ATOM 1376 O O . ALA A 1 173 ? 13.206 -14.105 -0.322 1.00 91.19 173 ALA A O 1
ATOM 1377 N N . LEU A 1 174 ? 12.304 -12.666 1.151 1.00 94.62 174 LEU A N 1
ATOM 1378 C CA . LEU A 1 174 ? 11.071 -12.334 0.426 1.00 94.62 174 LEU A CA 1
ATOM 1379 C C . LEU A 1 174 ? 10.885 -10.829 0.254 1.00 94.62 174 LEU A C 1
ATOM 1381 O O . LEU A 1 174 ? 9.787 -10.372 -0.070 1.00 94.62 174 LEU A O 1
ATOM 1385 N N . GLU A 1 175 ? 11.929 -10.063 0.523 1.00 93.50 175 GLU A N 1
ATOM 1386 C CA . GLU A 1 175 ? 12.014 -8.680 0.111 1.00 93.50 175 GLU A CA 1
ATOM 1387 C C . GLU A 1 175 ? 13.140 -8.542 -0.903 1.00 93.50 175 GLU A C 1
ATOM 1389 O O . GLU A 1 175 ? 14.070 -9.343 -0.923 1.00 93.50 175 GLU A O 1
ATOM 1394 N N . GLY A 1 176 ? 13.037 -7.556 -1.774 1.00 95.75 176 GLY A N 1
ATOM 1395 C CA . GLY A 1 176 ? 13.971 -7.441 -2.875 1.00 95.75 176 GLY A CA 1
ATOM 1396 C C . GLY A 1 176 ? 13.372 -6.672 -4.026 1.00 95.75 176 GLY A C 1
ATOM 1397 O O . GLY A 1 176 ? 12.271 -6.125 -3.930 1.00 95.75 176 GLY A O 1
ATOM 1398 N N . ASP A 1 177 ? 14.088 -6.657 -5.135 1.00 97.19 177 ASP A N 1
ATOM 1399 C CA . ASP A 1 177 ? 13.561 -6.185 -6.399 1.00 97.19 177 ASP A CA 1
ATOM 1400 C C . ASP A 1 177 ? 13.669 -7.243 -7.482 1.00 97.19 177 ASP A C 1
ATOM 1402 O O . ASP A 1 177 ? 14.475 -8.173 -7.436 1.00 97.19 177 ASP A O 1
ATOM 1406 N N . ILE A 1 178 ? 12.788 -7.100 -8.464 1.00 97.62 178 ILE A N 1
ATOM 1407 C CA . ILE A 1 178 ? 12.853 -7.867 -9.694 1.00 97.62 178 ILE A CA 1
ATOM 1408 C C . ILE A 1 178 ? 13.048 -6.884 -10.837 1.00 97.62 178 ILE A C 1
ATOM 1410 O O . ILE A 1 178 ? 12.279 -5.932 -11.010 1.00 97.62 178 ILE A O 1
ATOM 1414 N N . THR A 1 179 ? 14.087 -7.140 -11.621 1.00 96.25 179 THR A N 1
ATOM 1415 C CA . THR A 1 179 ? 14.403 -6.398 -12.842 1.00 96.25 179 THR A CA 1
ATOM 1416 C C . THR A 1 179 ? 13.572 -6.888 -14.017 1.00 96.25 179 THR A C 1
ATOM 1418 O O . THR A 1 179 ? 13.329 -8.080 -14.160 1.00 96.25 179 THR A O 1
ATOM 1421 N N . ASP A 1 180 ? 13.216 -5.976 -14.910 1.00 94.69 180 ASP A N 1
ATOM 1422 C CA . ASP A 1 180 ? 12.754 -6.253 -16.266 1.00 94.69 180 ASP A CA 1
ATOM 1423 C C . ASP A 1 180 ? 13.747 -5.611 -17.240 1.00 94.69 180 ASP A C 1
ATOM 1425 O O . ASP A 1 180 ? 13.874 -4.383 -17.317 1.00 94.69 180 ASP A O 1
ATOM 1429 N N . ASN A 1 181 ? 14.546 -6.451 -17.900 1.00 89.75 181 ASN A N 1
ATOM 1430 C CA . ASN A 1 181 ? 15.620 -6.008 -18.783 1.00 89.75 181 ASN A CA 1
ATOM 1431 C C . ASN A 1 181 ? 15.063 -5.485 -20.120 1.00 89.75 181 ASN A C 1
ATOM 1433 O O . ASN A 1 181 ? 14.030 -5.949 -20.592 1.00 89.75 181 ASN A O 1
ATOM 1437 N N . PRO A 1 182 ? 15.750 -4.532 -20.775 1.00 81.62 182 PRO A N 1
ATOM 1438 C CA . PRO A 1 182 ? 15.288 -3.971 -22.036 1.00 81.62 182 PRO A CA 1
ATOM 1439 C C . PRO A 1 182 ? 15.260 -5.014 -23.178 1.00 81.62 182 PRO A C 1
ATOM 1441 O O . PRO A 1 182 ? 16.193 -5.811 -23.308 1.00 81.62 182 PRO A O 1
ATOM 1444 N N . PRO A 1 183 ? 14.261 -4.951 -24.080 1.00 80.25 183 PRO A N 1
ATOM 1445 C CA . PRO A 1 183 ? 13.087 -4.087 -23.981 1.00 80.25 183 PRO A CA 1
ATOM 1446 C C . PRO A 1 183 ? 12.177 -4.559 -22.840 1.00 80.25 183 PRO A C 1
ATOM 1448 O O . PRO A 1 183 ? 11.890 -5.751 -22.771 1.00 80.25 183 PRO A O 1
ATOM 1451 N N . VAL A 1 184 ? 11.706 -3.619 -22.007 1.00 80.38 184 VAL A N 1
ATOM 1452 C CA . VAL A 1 184 ? 10.732 -3.870 -20.927 1.00 80.38 184 VAL A CA 1
ATOM 1453 C C . VAL A 1 184 ? 9.561 -4.642 -21.526 1.00 80.38 184 VAL A C 1
ATOM 1455 O O . VAL A 1 184 ? 8.778 -4.101 -22.312 1.00 80.38 184 VAL A O 1
ATOM 1458 N N . ASN A 1 185 ? 9.492 -5.936 -21.228 1.00 84.94 185 ASN A N 1
ATOM 1459 C CA . ASN A 1 185 ? 8.487 -6.854 -21.769 1.00 84.94 185 ASN A CA 1
ATOM 1460 C C . ASN A 1 185 ? 7.462 -7.253 -20.696 1.00 84.94 185 ASN A C 1
ATOM 1462 O O . ASN A 1 185 ? 6.520 -8.005 -20.958 1.00 84.94 185 ASN A O 1
ATOM 1466 N N . GLY A 1 186 ? 7.657 -6.722 -19.492 1.00 85.75 186 GLY A N 1
ATOM 1467 C CA . GLY A 1 186 ? 6.892 -6.952 -18.298 1.00 85.75 186 GLY A CA 1
ATOM 1468 C C . GLY A 1 186 ? 7.213 -8.266 -17.607 1.00 85.75 186 GLY A C 1
ATOM 1469 O O . GLY A 1 186 ? 6.611 -8.483 -16.576 1.00 85.75 186 GLY A O 1
ATOM 1470 N N . GLN A 1 187 ? 8.041 -9.173 -18.119 1.00 88.94 187 GLN A N 1
ATOM 1471 C CA . GLN A 1 187 ? 8.080 -10.565 -17.644 1.00 88.94 187 GLN A CA 1
ATOM 1472 C C . GLN A 1 187 ? 8.874 -10.773 -16.354 1.00 88.94 187 GLN A C 1
ATOM 1474 O O . GLN A 1 187 ? 8.651 -11.782 -15.689 1.00 88.94 187 GLN A O 1
ATOM 1479 N N . GLY A 1 188 ? 9.741 -9.828 -15.992 1.00 90.69 188 GLY A N 1
ATOM 1480 C CA . GLY A 1 188 ? 10.736 -10.037 -14.944 1.00 90.69 188 GLY A CA 1
ATOM 1481 C C . GLY A 1 188 ? 11.884 -10.928 -15.424 1.00 90.69 188 GLY A C 1
ATOM 1482 O O . GLY A 1 188 ? 11.720 -11.769 -16.307 1.00 90.69 188 GLY A O 1
ATOM 1483 N N . ASP A 1 189 ? 13.071 -10.718 -14.866 1.00 93.75 189 ASP A N 1
ATOM 1484 C CA . ASP A 1 189 ? 14.293 -11.408 -15.277 1.00 93.75 189 ASP A CA 1
ATOM 1485 C C . ASP A 1 189 ? 15.145 -11.803 -14.066 1.00 93.75 189 ASP A C 1
ATOM 1487 O O . ASP A 1 189 ? 15.165 -12.964 -13.662 1.00 93.75 189 ASP A O 1
ATOM 1491 N N . THR A 1 190 ? 15.827 -10.843 -13.441 1.00 95.25 190 THR A N 1
ATOM 1492 C CA . THR A 1 190 ? 16.707 -11.111 -12.297 1.00 95.25 190 THR A CA 1
ATOM 1493 C C . THR A 1 190 ? 16.056 -10.644 -11.005 1.00 95.25 190 THR A C 1
ATOM 1495 O O . THR A 1 190 ? 15.614 -9.497 -10.930 1.00 95.25 190 THR A O 1
ATOM 1498 N N . VAL A 1 191 ? 16.038 -11.529 -10.006 1.00 95.75 191 VAL A N 1
ATOM 1499 C CA . VAL A 1 191 ? 15.681 -11.222 -8.615 1.00 95.75 191 VAL A CA 1
ATOM 1500 C C . VAL A 1 191 ? 16.938 -10.813 -7.861 1.00 95.75 191 VAL A C 1
ATOM 1502 O O . VAL A 1 191 ? 17.943 -11.524 -7.922 1.00 95.75 191 VAL A O 1
ATOM 1505 N N . ASP A 1 192 ? 16.855 -9.720 -7.115 1.00 93.12 192 ASP A N 1
ATOM 1506 C CA . ASP A 1 192 ? 17.830 -9.354 -6.097 1.00 93.12 192 ASP A CA 1
ATOM 1507 C C . ASP A 1 192 ? 17.138 -9.248 -4.734 1.00 93.12 192 ASP A C 1
ATOM 1509 O O . ASP A 1 192 ? 16.377 -8.322 -4.471 1.00 93.12 192 ASP A O 1
ATOM 1513 N N . ASN A 1 193 ? 17.386 -10.235 -3.875 1.00 86.88 193 ASN A N 1
ATOM 1514 C CA . ASN A 1 193 ? 16.873 -10.320 -2.505 1.00 86.88 193 ASN A CA 1
ATOM 1515 C C . ASN A 1 193 ? 17.994 -10.508 -1.471 1.00 86.88 193 ASN A C 1
ATOM 1517 O O . ASN A 1 193 ? 17.747 -10.971 -0.362 1.00 86.88 193 ASN A O 1
ATOM 1521 N N . ILE A 1 194 ? 19.237 -10.222 -1.861 1.00 84.75 194 ILE A N 1
ATOM 1522 C CA . ILE A 1 194 ? 20.419 -10.326 -0.988 1.00 84.75 194 ILE A CA 1
ATOM 1523 C C . ILE A 1 194 ? 21.128 -8.982 -0.828 1.00 84.75 194 ILE A C 1
ATOM 1525 O O . ILE A 1 194 ? 22.055 -8.854 -0.023 1.00 84.75 194 ILE A O 1
ATOM 1529 N N . SER A 1 195 ? 20.730 -7.987 -1.620 1.00 85.56 195 SER A N 1
ATOM 1530 C CA . SER A 1 195 ? 21.261 -6.642 -1.526 1.00 85.56 195 SER A CA 1
ATOM 1531 C C . SER A 1 195 ? 20.790 -5.920 -0.258 1.00 85.56 195 SER A C 1
ATOM 1533 O O . SER A 1 195 ? 19.681 -6.137 0.237 1.00 85.56 195 SER A O 1
ATOM 1535 N N . PRO A 1 196 ? 21.625 -5.002 0.265 1.00 86.31 196 PRO A N 1
ATOM 1536 C CA . PRO A 1 196 ? 21.283 -4.172 1.420 1.00 86.31 196 PRO A CA 1
ATOM 1537 C C . PRO A 1 196 ? 20.124 -3.206 1.150 1.00 86.31 196 PRO A C 1
ATOM 1539 O O . PRO A 1 196 ? 19.517 -2.672 2.077 1.00 86.31 196 PRO A O 1
ATOM 1542 N N . ASN A 1 197 ? 19.811 -3.000 -0.123 1.00 90.19 197 ASN A N 1
ATOM 1543 C CA . ASN A 1 197 ? 18.709 -2.197 -0.598 1.00 90.19 197 ASN A CA 1
ATOM 1544 C C . ASN A 1 197 ? 17.993 -2.960 -1.701 1.00 90.19 197 ASN A C 1
ATOM 1546 O O . ASN A 1 197 ? 18.632 -3.702 -2.447 1.00 90.19 197 ASN A O 1
ATOM 1550 N N . PHE A 1 198 ? 16.704 -2.695 -1.847 1.00 93.62 198 PHE A N 1
ATOM 1551 C CA . PHE A 1 198 ? 15.968 -3.055 -3.045 1.00 93.62 198 PHE A CA 1
ATOM 1552 C C . PHE A 1 198 ? 15.517 -1.806 -3.796 1.00 93.62 198 PHE A C 1
ATOM 1554 O O . PHE A 1 198 ? 15.313 -0.733 -3.215 1.00 93.62 198 PHE A O 1
ATOM 1561 N N . TRP A 1 199 ? 15.401 -1.951 -5.109 1.00 95.00 199 TRP A N 1
ATOM 1562 C CA . TRP A 1 199 ? 15.319 -0.837 -6.044 1.00 95.00 199 TRP A CA 1
ATOM 1563 C C . TRP A 1 199 ? 13.901 -0.733 -6.624 1.00 95.00 199 TRP A C 1
ATOM 1565 O O . TRP A 1 199 ? 13.244 -1.737 -6.899 1.00 95.00 199 TRP A O 1
ATOM 1575 N N . VAL A 1 200 ? 13.394 0.490 -6.813 1.00 95.81 200 VAL A N 1
ATOM 1576 C CA . VAL A 1 200 ? 12.082 0.739 -7.445 1.00 95.81 200 VAL A CA 1
ATOM 1577 C C . VAL A 1 200 ? 12.187 1.923 -8.394 1.00 95.81 200 VAL A C 1
ATOM 1579 O O . VAL A 1 200 ? 12.406 3.049 -7.948 1.00 95.81 200 VAL A O 1
ATOM 1582 N N . GLY A 1 201 ? 12.003 1.705 -9.694 1.00 95.81 201 GLY A N 1
ATOM 1583 C CA . GLY A 1 201 ? 12.283 2.734 -10.699 1.00 95.81 201 GLY A CA 1
ATOM 1584 C C . GLY A 1 201 ? 12.716 2.154 -12.022 1.00 95.81 201 GLY A C 1
ATOM 1585 O O . GLY A 1 201 ? 12.341 1.033 -12.353 1.00 95.81 201 GLY A O 1
ATOM 1586 N N . ASP A 1 202 ? 13.533 2.895 -12.747 1.00 95.44 202 ASP A N 1
ATOM 1587 C CA . ASP A 1 202 ? 14.123 2.459 -13.995 1.00 95.44 202 ASP A CA 1
ATOM 1588 C C . ASP A 1 202 ? 15.654 2.586 -13.998 1.00 95.44 202 ASP A C 1
ATOM 1590 O O . ASP A 1 202 ? 16.304 3.002 -13.028 1.00 95.44 202 ASP A O 1
ATOM 1594 N N . ARG A 1 203 ? 16.252 2.111 -15.090 1.00 94.56 203 ARG A N 1
ATOM 1595 C CA . ARG A 1 203 ? 17.699 2.069 -15.277 1.00 94.56 203 ARG A CA 1
ATOM 1596 C C . ARG A 1 203 ? 18.106 2.835 -16.515 1.00 94.56 203 ARG A C 1
ATOM 1598 O O . ARG A 1 203 ? 17.390 2.798 -17.505 1.00 94.56 203 ARG A O 1
ATOM 1605 N N . SER A 1 204 ? 19.376 3.243 -16.560 1.00 94.25 204 SER A N 1
ATOM 1606 C CA . SER A 1 204 ? 20.010 3.836 -17.753 1.00 94.25 204 SER A CA 1
ATOM 1607 C C . SER A 1 204 ? 19.944 2.986 -19.029 1.00 94.25 204 SER A C 1
ATOM 1609 O O . SER A 1 204 ? 20.172 3.474 -20.132 1.00 94.25 204 SER A O 1
ATOM 1611 N N . THR A 1 205 ? 19.614 1.700 -18.909 1.00 94.00 205 THR A N 1
ATOM 1612 C CA . THR A 1 205 ? 19.348 0.813 -20.046 1.00 94.00 205 THR A CA 1
ATOM 1613 C C . THR A 1 205 ? 17.883 0.827 -20.508 1.00 94.00 205 THR A C 1
ATOM 1615 O O . THR A 1 205 ? 17.522 -0.013 -21.326 1.00 94.00 205 THR A O 1
ATOM 1618 N N . ASN A 1 206 ? 17.028 1.690 -19.952 1.00 93.00 206 ASN A N 1
ATOM 1619 C CA . ASN A 1 206 ? 15.562 1.665 -20.044 1.00 93.00 206 ASN A CA 1
ATOM 1620 C C . ASN A 1 206 ? 14.964 0.310 -19.629 1.00 93.00 206 ASN A C 1
ATOM 1622 O O . ASN A 1 206 ? 14.060 -0.208 -20.277 1.00 93.00 206 ASN A O 1
ATOM 1626 N N . GLY A 1 207 ? 15.548 -0.312 -18.600 1.00 94.75 207 GLY A N 1
ATOM 1627 C CA . GLY A 1 207 ? 14.943 -1.448 -17.894 1.00 94.75 207 GLY A CA 1
ATOM 1628 C C . GLY A 1 207 ? 14.234 -0.952 -16.637 1.00 94.75 207 GLY A C 1
ATOM 1629 O O . GLY A 1 207 ? 14.505 0.163 -16.208 1.00 94.75 207 GLY A O 1
ATOM 1630 N N . ALA A 1 208 ? 13.384 -1.772 -16.027 1.00 96.31 208 ALA A N 1
ATOM 1631 C CA . ALA A 1 208 ? 12.575 -1.369 -14.876 1.00 96.31 208 ALA A CA 1
ATOM 1632 C C . ALA A 1 208 ? 12.821 -2.255 -13.650 1.00 96.31 208 ALA A C 1
ATOM 1634 O O . ALA A 1 208 ? 13.047 -3.454 -13.782 1.00 96.31 208 ALA A O 1
ATOM 1635 N N . TRP A 1 209 ? 12.699 -1.681 -12.461 1.00 97.19 209 TRP A N 1
ATOM 1636 C CA . TRP A 1 209 ? 12.714 -2.363 -11.174 1.00 97.19 209 TRP A CA 1
ATOM 1637 C C . TRP A 1 209 ? 11.351 -2.267 -10.494 1.00 97.19 209 TRP A C 1
ATOM 1639 O O . TRP A 1 209 ? 10.740 -1.195 -10.427 1.00 97.19 209 TRP A O 1
ATOM 1649 N N . ARG A 1 210 ? 10.894 -3.388 -9.934 1.00 97.62 210 ARG A N 1
ATOM 1650 C CA . ARG A 1 210 ? 9.769 -3.426 -8.993 1.00 97.62 210 ARG A CA 1
ATOM 1651 C C . ARG A 1 210 ? 10.253 -3.962 -7.661 1.00 97.62 210 ARG A C 1
ATOM 1653 O O . ARG A 1 210 ? 10.884 -5.013 -7.639 1.00 97.62 210 ARG A O 1
ATOM 1660 N N . GLY A 1 211 ? 9.902 -3.273 -6.582 1.00 97.25 211 GLY A N 1
ATOM 1661 C CA . GLY A 1 211 ? 10.203 -3.714 -5.224 1.00 97.25 211 GLY A CA 1
ATOM 1662 C C . GLY A 1 211 ? 9.138 -4.672 -4.711 1.00 97.25 211 GLY A C 1
ATOM 1663 O O . GLY A 1 211 ? 7.958 -4.521 -5.028 1.00 97.25 211 GLY A O 1
ATOM 1664 N N . PHE A 1 212 ? 9.537 -5.633 -3.893 1.00 98.00 212 PHE A N 1
ATOM 1665 C CA . PHE A 1 212 ? 8.666 -6.613 -3.259 1.00 98.00 212 PHE A CA 1
ATOM 1666 C C . PHE A 1 212 ? 8.976 -6.669 -1.773 1.00 98.00 212 PHE A C 1
ATOM 1668 O O . PHE A 1 212 ? 10.135 -6.604 -1.375 1.00 98.00 212 PHE A O 1
ATOM 1675 N N . VAL A 1 213 ? 7.936 -6.785 -0.950 1.00 97.25 213 VAL A N 1
ATOM 1676 C CA . VAL A 1 213 ? 8.064 -6.979 0.498 1.00 97.25 213 VAL A CA 1
ATOM 1677 C C . VAL A 1 213 ? 7.001 -7.949 1.003 1.00 97.25 213 VAL A C 1
ATOM 1679 O O . VAL A 1 213 ? 5.881 -7.997 0.490 1.00 97.25 213 VAL A O 1
ATOM 1682 N N . SER A 1 214 ? 7.347 -8.717 2.034 1.00 97.69 214 SER A N 1
ATOM 1683 C CA . SER A 1 214 ? 6.472 -9.715 2.654 1.00 97.69 214 SER A CA 1
ATOM 1684 C C . SER A 1 214 ? 6.528 -9.611 4.172 1.00 97.69 214 SER A C 1
ATOM 1686 O O . SER A 1 214 ? 7.597 -9.787 4.757 1.00 97.69 214 SER A O 1
ATOM 1688 N N . PHE A 1 215 ? 5.377 -9.426 4.814 1.00 97.69 215 PHE A N 1
ATOM 1689 C CA . PHE A 1 215 ? 5.252 -9.319 6.269 1.00 97.69 215 PHE A CA 1
ATOM 1690 C C . PHE A 1 215 ? 4.560 -10.558 6.847 1.00 97.69 215 PHE A C 1
ATOM 1692 O O . PHE A 1 215 ? 3.486 -10.926 6.362 1.00 97.69 215 PHE A O 1
ATOM 1699 N N . PRO A 1 216 ? 5.135 -11.227 7.860 1.00 97.62 216 PRO A N 1
ATOM 1700 C CA . PRO A 1 216 ? 4.494 -12.365 8.506 1.00 97.62 216 PRO A CA 1
ATOM 1701 C C . PRO A 1 216 ? 3.266 -11.920 9.313 1.00 97.62 216 PRO A C 1
ATOM 1703 O O . PRO A 1 216 ? 3.293 -10.888 9.977 1.00 97.62 216 PRO A O 1
ATOM 1706 N N . LEU A 1 217 ? 2.210 -12.739 9.296 1.00 97.44 217 LEU A N 1
ATOM 1707 C CA . LEU A 1 217 ? 0.988 -12.526 10.091 1.00 97.44 217 LEU A CA 1
ATOM 1708 C C . LEU A 1 217 ? 0.840 -13.521 11.253 1.00 97.44 217 LEU A C 1
ATOM 1710 O O . LEU A 1 217 ? -0.170 -13.510 11.949 1.00 97.44 217 LEU A O 1
ATOM 1714 N N . ALA A 1 218 ? 1.829 -14.393 11.471 1.00 96.19 218 ALA A N 1
ATOM 1715 C CA . ALA A 1 218 ? 1.752 -15.478 12.454 1.00 96.19 218 ALA A CA 1
ATOM 1716 C C . ALA A 1 218 ? 1.585 -14.998 13.910 1.00 96.19 218 ALA A C 1
ATOM 1718 O O . ALA A 1 218 ? 1.093 -15.756 14.744 1.00 96.19 218 ALA A O 1
ATOM 1719 N N . ASP A 1 219 ? 1.972 -13.754 14.197 1.00 95.88 219 ASP A N 1
ATOM 1720 C CA . ASP A 1 219 ? 1.872 -13.148 15.527 1.00 95.88 219 ASP A CA 1
ATOM 1721 C C . ASP A 1 219 ? 0.505 -12.492 15.794 1.00 95.88 219 ASP A C 1
ATOM 1723 O O . ASP A 1 219 ? 0.243 -12.059 16.919 1.00 95.88 219 ASP A O 1
ATOM 1727 N N . LEU A 1 220 ? -0.393 -12.434 14.797 1.00 95.94 220 LEU A N 1
ATOM 1728 C CA . LEU A 1 220 ? -1.784 -12.057 15.041 1.00 95.94 220 LEU A CA 1
ATOM 1729 C C . LEU A 1 220 ? -2.498 -13.202 15.780 1.00 95.94 220 LEU A C 1
ATOM 1731 O O . LEU A 1 220 ? -2.550 -14.328 15.274 1.00 95.94 220 LEU A O 1
ATOM 1735 N N . PRO A 1 221 ? -3.072 -12.953 16.972 1.00 95.75 221 PRO A N 1
ATOM 1736 C CA . PRO A 1 221 ? -3.783 -13.986 17.719 1.00 95.75 221 PRO A CA 1
ATOM 1737 C C . PRO A 1 221 ? -5.043 -14.425 16.974 1.00 95.75 221 PRO A C 1
ATOM 1739 O O . PRO A 1 221 ? -5.557 -13.697 16.133 1.00 95.75 221 PRO A O 1
ATOM 1742 N N . ALA A 1 222 ? -5.578 -15.604 17.303 1.00 93.06 222 ALA A N 1
ATOM 1743 C CA . ALA A 1 222 ? -6.862 -16.062 16.769 1.00 93.06 222 ALA A CA 1
ATOM 1744 C C . ALA A 1 222 ? -7.983 -15.046 17.066 1.00 93.06 222 ALA A C 1
ATOM 1746 O O . ALA A 1 222 ? -8.063 -14.546 18.189 1.00 93.06 222 ALA A O 1
ATOM 1747 N N . TYR A 1 223 ? -8.868 -14.818 16.090 1.00 91.62 223 TYR A N 1
ATOM 174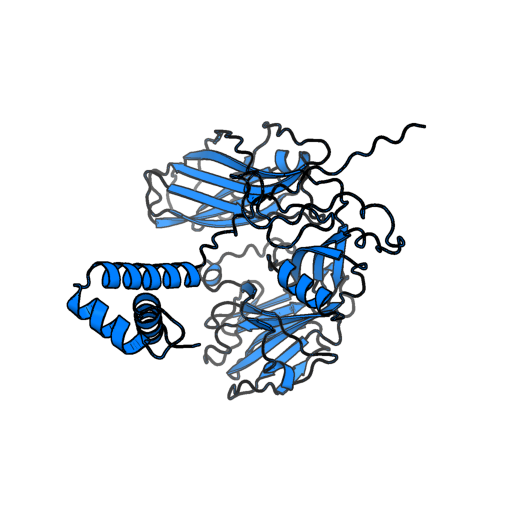8 C CA . TYR A 1 223 ? -9.970 -13.846 16.165 1.00 91.62 223 TYR A CA 1
ATOM 1749 C C . TYR A 1 223 ? -9.509 -12.385 16.279 1.00 91.62 223 TYR A C 1
ATOM 1751 O O . TYR A 1 223 ? -10.223 -11.549 16.836 1.00 91.62 223 TYR A O 1
ATOM 1759 N N . ALA A 1 224 ? -8.312 -12.079 15.775 1.00 94.38 224 ALA A N 1
ATOM 1760 C CA . ALA A 1 224 ? -7.889 -10.701 15.604 1.00 94.38 224 ALA A CA 1
ATOM 1761 C C . ALA A 1 224 ? -8.764 -10.015 14.545 1.00 94.38 224 ALA A C 1
ATOM 1763 O O . ALA A 1 224 ? -8.970 -10.543 13.451 1.00 94.38 224 ALA A O 1
ATOM 1764 N N . VAL A 1 225 ? -9.251 -8.830 14.891 1.00 92.75 225 VAL A N 1
ATOM 1765 C CA . VAL A 1 225 ? -9.880 -7.882 13.981 1.00 92.75 225 VAL A CA 1
ATOM 1766 C C . VAL A 1 225 ? -8.931 -6.702 13.847 1.00 92.75 225 VAL A C 1
ATOM 1768 O O . VAL A 1 225 ? -8.599 -6.042 14.832 1.00 92.75 225 VAL A O 1
ATOM 1771 N N . VAL A 1 226 ? -8.446 -6.487 12.631 1.00 89.19 226 VAL A N 1
ATOM 1772 C CA . VAL A 1 226 ? -7.526 -5.419 12.260 1.00 89.19 226 VAL A CA 1
ATOM 1773 C C . VAL A 1 226 ? -8.314 -4.120 12.150 1.00 89.19 226 VAL A C 1
ATOM 1775 O O . VAL A 1 226 ? -9.142 -3.951 11.257 1.00 89.19 226 VAL A O 1
ATOM 1778 N N . ASP A 1 227 ? -8.028 -3.199 13.062 1.00 84.44 227 ASP A N 1
ATOM 1779 C CA . ASP A 1 227 ? -8.625 -1.868 13.100 1.00 84.44 227 ASP A CA 1
ATOM 1780 C C . ASP A 1 227 ? -7.904 -0.918 12.141 1.00 84.44 227 ASP A C 1
ATOM 1782 O O . ASP A 1 227 ? -8.540 -0.138 11.433 1.00 84.44 227 ASP A O 1
ATOM 1786 N N . ASP A 1 228 ? -6.570 -0.999 12.110 1.00 83.56 228 ASP A N 1
ATOM 1787 C CA . ASP A 1 228 ? -5.729 -0.185 11.240 1.00 83.56 228 ASP A CA 1
ATOM 1788 C C . ASP A 1 228 ? -4.422 -0.901 10.874 1.00 83.56 228 ASP A C 1
ATOM 1790 O O . ASP A 1 228 ? -3.945 -1.774 11.604 1.00 83.56 228 ASP A O 1
ATOM 1794 N N . ALA A 1 229 ? -3.823 -0.525 9.746 1.00 86.19 229 ALA A N 1
ATOM 1795 C CA . ALA A 1 229 ? -2.502 -1.002 9.372 1.00 86.19 229 ALA A CA 1
ATOM 1796 C C . ALA A 1 229 ? -1.734 0.003 8.504 1.00 86.19 229 ALA A C 1
ATOM 1798 O O . ALA A 1 229 ? -2.300 0.622 7.600 1.00 86.19 229 ALA A O 1
ATOM 1799 N N . GLN A 1 230 ? -0.424 0.085 8.748 1.00 86.62 230 GLN A N 1
ATOM 1800 C CA . GLN A 1 230 ? 0.505 0.995 8.082 1.00 86.62 230 GLN A CA 1
ATOM 1801 C C . GLN A 1 230 ? 1.810 0.274 7.729 1.00 86.62 230 GLN A C 1
ATOM 1803 O O . GLN A 1 230 ? 2.414 -0.372 8.588 1.00 86.62 230 GLN A O 1
ATOM 1808 N N . ILE A 1 231 ? 2.268 0.415 6.482 1.00 87.88 231 ILE A N 1
ATOM 1809 C CA . ILE A 1 231 ? 3.624 0.014 6.077 1.00 87.88 231 ILE A CA 1
ATOM 1810 C C . ILE A 1 231 ? 4.535 1.226 6.104 1.00 87.88 231 ILE A C 1
ATOM 1812 O O . ILE A 1 231 ? 4.149 2.318 5.702 1.00 87.88 231 ILE A O 1
ATOM 1816 N N . ASP A 1 232 ? 5.750 0.979 6.552 1.00 84.25 232 ASP A N 1
ATOM 1817 C CA . ASP A 1 232 ? 6.770 1.939 6.894 1.00 84.25 232 ASP A CA 1
ATOM 1818 C C . ASP A 1 232 ? 8.075 1.524 6.184 1.00 84.25 232 ASP A C 1
ATOM 1820 O O . ASP A 1 232 ? 8.569 0.412 6.399 1.00 84.25 232 ASP A O 1
ATOM 1824 N N . PHE A 1 233 ? 8.640 2.411 5.357 1.00 85.19 233 PHE A N 1
ATOM 1825 C CA . PHE A 1 233 ? 9.896 2.184 4.623 1.00 85.19 233 PHE A CA 1
ATOM 1826 C C . PHE A 1 233 ? 10.960 3.219 4.970 1.00 85.19 233 PHE A C 1
ATOM 1828 O O . PHE A 1 233 ? 10.640 4.402 5.102 1.00 85.19 233 PHE A O 1
ATOM 1835 N N . VAL A 1 234 ? 12.223 2.784 4.985 1.00 82.38 234 VAL A N 1
ATOM 1836 C CA . VAL A 1 234 ? 13.391 3.668 5.057 1.00 82.38 234 VAL A CA 1
ATOM 1837 C C . VAL A 1 234 ? 14.024 3.797 3.678 1.00 82.38 234 VAL A C 1
ATOM 1839 O O . VAL A 1 234 ? 14.441 2.807 3.083 1.00 82.38 234 VAL A O 1
ATOM 1842 N N . LEU A 1 235 ? 14.119 5.030 3.189 1.00 81.62 235 LEU A N 1
ATOM 1843 C CA . LEU A 1 235 ? 14.852 5.363 1.970 1.00 81.62 235 LEU A CA 1
ATOM 1844 C C . LEU A 1 235 ? 16.328 5.599 2.308 1.00 81.62 235 LEU A C 1
ATOM 1846 O O . LEU A 1 235 ? 16.631 6.306 3.269 1.00 81.62 235 LEU A O 1
ATOM 1850 N N . ASP A 1 236 ? 17.222 4.991 1.533 1.00 82.81 236 ASP A N 1
ATOM 1851 C CA . ASP A 1 236 ? 18.672 5.170 1.666 1.00 82.81 236 ASP A CA 1
ATOM 1852 C C . ASP A 1 236 ? 19.150 6.329 0.786 1.00 82.81 236 ASP A C 1
ATOM 1854 O O . ASP A 1 236 ? 19.691 7.322 1.268 1.00 82.81 236 ASP A O 1
ATOM 1858 N N . PHE A 1 237 ? 18.856 6.242 -0.511 1.00 83.19 237 PHE A N 1
ATOM 1859 C CA . PHE A 1 237 ? 19.110 7.294 -1.489 1.00 83.19 237 PHE A CA 1
ATOM 1860 C C . PHE A 1 237 ? 18.131 7.190 -2.661 1.00 83.19 237 PHE A C 1
ATOM 1862 O O . PHE A 1 237 ? 17.386 6.215 -2.809 1.00 83.19 237 PHE A O 1
ATOM 1869 N N . SER A 1 238 ? 18.159 8.197 -3.523 1.00 86.50 238 SER A N 1
ATOM 1870 C CA . SER A 1 238 ? 17.380 8.247 -4.752 1.00 86.50 238 SER A CA 1
ATOM 1871 C C . SER A 1 238 ? 18.230 8.751 -5.917 1.00 86.50 238 SER A C 1
ATOM 1873 O O . SER A 1 238 ? 19.275 9.389 -5.741 1.00 86.50 238 SER A O 1
ATOM 1875 N N . TYR A 1 239 ? 17.801 8.386 -7.120 1.00 89.31 239 TYR A N 1
ATOM 1876 C CA . TYR A 1 239 ? 18.350 8.863 -8.379 1.00 89.31 239 TYR A CA 1
ATOM 1877 C C . TYR A 1 239 ? 17.249 9.528 -9.192 1.00 89.31 239 TYR A C 1
ATOM 1879 O O . TYR A 1 239 ? 16.138 9.005 -9.267 1.00 89.31 239 TYR A O 1
ATOM 1887 N N . GLY A 1 240 ? 17.586 10.654 -9.805 1.00 87.12 240 GLY A N 1
ATOM 1888 C CA . GLY A 1 240 ? 16.739 11.376 -10.742 1.00 87.12 240 GLY A CA 1
ATOM 1889 C C . GLY A 1 240 ? 17.585 11.884 -11.891 1.00 87.12 240 GLY A C 1
ATOM 1890 O O . GLY A 1 240 ? 18.644 12.466 -11.643 1.00 87.12 240 GLY A O 1
ATOM 1891 N N . ASP A 1 241 ? 17.175 11.637 -13.132 1.00 87.81 241 ASP A N 1
ATOM 1892 C CA . ASP A 1 241 ? 17.934 12.038 -14.317 1.00 87.81 241 ASP A CA 1
ATOM 1893 C C . ASP A 1 241 ? 19.404 11.544 -14.267 1.00 87.81 241 ASP A C 1
ATOM 1895 O O . ASP A 1 241 ? 20.345 12.214 -14.712 1.00 87.81 241 ASP A O 1
ATOM 1899 N N . GLY A 1 242 ? 19.642 10.357 -13.695 1.00 86.69 242 GLY A N 1
ATOM 1900 C CA . GLY A 1 242 ? 20.981 9.767 -13.574 1.00 86.69 242 GLY A CA 1
ATOM 1901 C C . GLY A 1 242 ? 21.910 10.452 -12.566 1.00 86.69 242 GLY A C 1
ATOM 1902 O O . GLY A 1 242 ? 23.077 10.066 -12.454 1.00 86.69 242 GLY A O 1
ATOM 1903 N N . LEU A 1 243 ? 21.417 11.438 -11.819 1.00 85.25 243 LEU A N 1
ATOM 1904 C CA . LEU A 1 243 ? 22.129 12.056 -10.710 1.00 85.25 243 LEU A CA 1
ATOM 1905 C C . LEU A 1 243 ? 21.752 11.349 -9.410 1.00 85.25 243 LEU A C 1
ATOM 1907 O O . LEU A 1 243 ? 20.580 11.103 -9.146 1.00 85.25 243 LEU A O 1
ATOM 1911 N N . SER A 1 244 ? 22.755 11.039 -8.589 1.00 82.69 244 SER A N 1
ATOM 1912 C CA . SER A 1 244 ? 22.564 10.470 -7.255 1.00 82.69 244 SER A CA 1
ATOM 1913 C C . SER A 1 244 ? 22.463 11.568 -6.209 1.00 82.69 244 SER A C 1
ATOM 1915 O O . SER A 1 244 ? 23.276 12.498 -6.214 1.00 82.69 244 SER A O 1
ATOM 1917 N N . GLY A 1 245 ? 21.575 11.408 -5.244 1.00 67.75 245 GLY A N 1
ATOM 1918 C CA . GLY A 1 245 ? 21.568 12.242 -4.054 1.00 67.75 245 GLY A CA 1
ATOM 1919 C C . GLY A 1 245 ? 20.245 12.137 -3.335 1.00 67.75 245 GLY A C 1
ATOM 1920 O O . GLY A 1 245 ? 19.233 11.785 -3.926 1.00 67.75 245 GLY A O 1
ATOM 1921 N N . ASP A 1 246 ? 20.261 12.490 -2.061 1.00 60.88 246 ASP A N 1
ATOM 1922 C CA . ASP A 1 246 ? 19.046 12.644 -1.274 1.00 60.88 246 ASP A CA 1
ATOM 1923 C C . ASP A 1 246 ? 18.057 13.589 -1.988 1.00 60.88 246 ASP A C 1
ATOM 1925 O O . ASP A 1 246 ? 16.892 13.250 -2.150 1.00 60.88 246 ASP A O 1
ATOM 1929 N N . THR A 1 247 ? 18.562 14.689 -2.556 1.00 61.16 247 THR A N 1
ATOM 1930 C CA . THR A 1 247 ? 17.848 15.683 -3.387 1.00 61.16 247 THR A CA 1
ATOM 1931 C C . THR A 1 247 ? 17.370 15.232 -4.755 1.00 61.16 247 THR A C 1
ATOM 1933 O O . THR A 1 247 ? 16.644 15.985 -5.403 1.00 61.16 247 THR A O 1
ATOM 1936 N N . GLN A 1 248 ? 17.785 14.060 -5.224 1.00 73.94 248 GLN A N 1
ATOM 1937 C CA . GLN A 1 248 ? 17.485 13.622 -6.580 1.00 73.94 248 GLN A CA 1
ATOM 1938 C C . GLN A 1 248 ? 16.211 12.793 -6.568 1.00 73.94 248 GLN A C 1
ATOM 1940 O O . GLN A 1 248 ? 16.094 11.856 -5.789 1.00 73.94 248 GLN A O 1
ATOM 1945 N N . ILE A 1 249 ? 15.245 13.135 -7.412 1.00 70.94 249 ILE A N 1
ATOM 1946 C CA . ILE A 1 249 ? 13.940 12.475 -7.437 1.00 70.94 249 ILE A CA 1
ATOM 1947 C C . ILE A 1 249 ? 13.758 11.793 -8.795 1.00 70.94 249 ILE A C 1
ATOM 1949 O O . ILE A 1 249 ? 14.015 12.452 -9.801 1.00 70.94 249 ILE A O 1
ATOM 1953 N N . PRO A 1 250 ? 13.255 10.547 -8.853 1.00 85.12 250 PRO A N 1
ATOM 1954 C CA . PRO A 1 250 ? 12.940 9.875 -10.115 1.00 85.12 250 PRO A CA 1
ATOM 1955 C C . PRO A 1 250 ? 11.956 10.680 -10.975 1.00 85.12 250 PRO A C 1
ATOM 1957 O O . PRO A 1 250 ? 10.813 10.903 -10.567 1.00 85.12 250 PRO A O 1
ATOM 1960 N N . SER A 1 251 ? 12.397 11.128 -12.148 1.00 84.06 251 SER A N 1
ATOM 1961 C CA . SER A 1 251 ? 11.631 11.952 -13.083 1.00 84.06 251 SER A CA 1
ATOM 1962 C C . SER A 1 251 ? 10.886 11.098 -14.108 1.00 84.06 251 SER A C 1
ATOM 1964 O O . SER A 1 251 ? 11.236 9.952 -14.342 1.00 84.06 251 SER A O 1
ATOM 1966 N N . GLY A 1 252 ? 9.793 11.605 -14.688 1.00 88.69 252 GLY A N 1
ATOM 1967 C CA . GLY A 1 252 ? 9.125 10.945 -15.825 1.00 88.69 252 GLY A CA 1
ATOM 1968 C C . GLY A 1 252 ? 8.355 9.641 -15.525 1.00 88.69 252 GLY A C 1
ATOM 1969 O O . GLY A 1 252 ? 7.507 9.236 -16.326 1.00 88.69 252 GLY A O 1
ATOM 1970 N N . LEU A 1 253 ? 8.549 9.024 -14.355 1.00 91.75 253 LEU A N 1
ATOM 1971 C CA . LEU A 1 253 ? 7.959 7.724 -14.002 1.00 91.75 253 LEU A CA 1
ATOM 1972 C C . LEU A 1 253 ? 6.515 7.783 -13.459 1.00 91.75 253 LEU A C 1
ATOM 1974 O O . LEU A 1 253 ? 5.839 6.756 -13.365 1.00 91.75 253 LEU A O 1
ATOM 1978 N N . GLY A 1 254 ? 5.997 8.970 -13.129 1.00 91.69 254 GLY A N 1
ATOM 1979 C CA . GLY A 1 254 ? 4.660 9.150 -12.544 1.00 91.69 254 GLY A CA 1
ATOM 1980 C C . GLY A 1 254 ? 4.655 8.964 -11.024 1.00 91.69 254 GLY A C 1
ATOM 1981 O O . GLY A 1 254 ? 5.552 9.466 -10.362 1.00 91.69 254 GLY A O 1
ATOM 1982 N N . SER A 1 255 ? 3.634 8.318 -10.442 1.00 88.94 255 SER A N 1
ATOM 1983 C CA . SER A 1 255 ? 3.601 8.041 -8.991 1.00 88.94 255 SER A CA 1
ATOM 1984 C C . SER A 1 255 ? 4.136 6.644 -8.675 1.00 88.94 255 SER A C 1
ATOM 1986 O O . SER A 1 255 ? 3.857 5.694 -9.408 1.00 88.94 255 SER A O 1
ATOM 1988 N N . CYS A 1 256 ? 4.830 6.492 -7.546 1.00 91.69 256 CYS A N 1
ATOM 1989 C CA . CYS A 1 256 ? 5.194 5.182 -7.012 1.00 91.69 256 CYS A CA 1
ATOM 1990 C C . CYS A 1 256 ? 4.009 4.617 -6.221 1.00 91.69 256 CYS A C 1
ATOM 1992 O O . CYS A 1 256 ? 3.628 5.152 -5.178 1.00 91.69 256 CYS A O 1
ATOM 1994 N N . ARG A 1 257 ? 3.393 3.555 -6.735 1.00 92.56 257 ARG A N 1
ATOM 1995 C CA . ARG A 1 257 ? 2.194 2.902 -6.204 1.00 92.56 257 ARG A CA 1
ATOM 1996 C C . ARG A 1 257 ? 2.507 1.559 -5.577 1.00 92.56 257 ARG A C 1
ATOM 1998 O O . ARG A 1 257 ? 3.517 0.923 -5.877 1.00 92.56 257 ARG A O 1
ATOM 2005 N N . VAL A 1 258 ? 1.566 1.111 -4.756 1.00 94.19 258 VAL A N 1
ATOM 2006 C CA . VAL A 1 258 ? 1.621 -0.192 -4.099 1.00 94.19 258 VAL A CA 1
ATOM 2007 C C . VAL A 1 258 ? 0.467 -1.061 -4.563 1.00 94.19 258 VAL A C 1
ATOM 2009 O O . VAL A 1 258 ? -0.680 -0.619 -4.602 1.00 94.19 258 VAL A O 1
ATOM 2012 N N . ASP A 1 259 ? 0.781 -2.301 -4.910 1.00 97.06 259 ASP A N 1
ATOM 2013 C CA . ASP A 1 259 ? -0.180 -3.365 -5.172 1.00 97.06 259 ASP A CA 1
ATOM 2014 C C . ASP A 1 259 ? -0.145 -4.375 -4.010 1.00 97.06 259 ASP A C 1
ATOM 2016 O O . ASP A 1 259 ? 0.927 -4.690 -3.490 1.00 97.06 259 ASP A O 1
ATOM 2020 N N . HIS A 1 260 ? -1.305 -4.920 -3.639 1.00 97.12 260 HIS A N 1
ATOM 2021 C CA . HIS A 1 260 ? -1.428 -6.122 -2.810 1.00 97.12 260 HIS A CA 1
ATOM 2022 C C . HIS A 1 260 ? -1.305 -7.341 -3.723 1.00 97.12 260 HIS A C 1
ATOM 2024 O O . HIS A 1 260 ? -2.075 -7.485 -4.675 1.00 97.12 260 HIS A O 1
ATOM 2030 N N . VAL A 1 261 ? -0.333 -8.205 -3.465 1.00 98.25 261 VAL A N 1
ATOM 2031 C CA . VAL A 1 261 ? -0.023 -9.385 -4.285 1.00 98.25 261 VAL A CA 1
ATOM 2032 C C . VAL A 1 261 ? 0.092 -10.614 -3.388 1.00 98.25 261 VAL A C 1
ATOM 2034 O O . VAL A 1 261 ? 0.214 -10.491 -2.176 1.00 98.25 261 VAL A O 1
ATOM 2037 N N . ASP A 1 262 ? 0.066 -11.800 -3.984 1.00 97.69 262 ASP A N 1
ATOM 2038 C CA . ASP A 1 262 ? 0.430 -13.052 -3.319 1.00 97.69 262 ASP A CA 1
ATOM 2039 C C . ASP A 1 262 ? 1.420 -13.768 -4.233 1.00 97.69 262 ASP A C 1
ATOM 2041 O O . ASP A 1 262 ? 1.035 -14.361 -5.241 1.00 97.69 262 ASP A O 1
ATOM 2045 N N . PHE A 1 263 ? 2.705 -13.608 -3.926 1.00 97.44 263 PHE A N 1
ATOM 2046 C CA . PHE A 1 263 ? 3.810 -14.236 -4.651 1.00 97.44 263 PHE A CA 1
ATOM 2047 C C . PHE A 1 263 ? 4.307 -15.510 -3.947 1.00 97.44 263 PHE A C 1
ATOM 2049 O O . PHE A 1 263 ? 5.345 -16.077 -4.266 1.00 97.44 263 PHE A O 1
ATOM 2056 N N . GLY A 1 264 ? 3.556 -16.011 -2.963 1.00 96.50 264 GLY A N 1
ATOM 2057 C CA . GLY A 1 264 ? 3.825 -17.306 -2.359 1.00 96.50 264 GLY A CA 1
ATOM 2058 C C . GLY A 1 264 ? 5.074 -17.340 -1.475 1.00 96.50 264 GLY A C 1
ATOM 2059 O O . GLY A 1 264 ? 5.343 -16.430 -0.686 1.00 96.50 264 GLY A O 1
ATOM 2060 N N . ALA A 1 265 ? 5.777 -18.476 -1.502 1.00 96.00 265 ALA A N 1
ATOM 2061 C CA . ALA A 1 265 ? 6.773 -18.848 -0.495 1.00 96.00 265 ALA A CA 1
ATOM 2062 C C . ALA A 1 265 ? 8.197 -18.347 -0.775 1.00 96.00 265 ALA A C 1
ATOM 2064 O O . ALA A 1 265 ? 9.017 -18.383 0.142 1.00 96.00 265 ALA A O 1
ATOM 2065 N N . THR A 1 266 ? 8.472 -17.913 -2.002 1.00 96.56 266 THR A N 1
ATOM 2066 C CA . THR A 1 266 ? 9.782 -17.508 -2.527 1.00 96.56 266 THR A CA 1
ATOM 2067 C C . THR A 1 266 ? 9.590 -16.307 -3.438 1.00 96.56 266 THR A C 1
ATOM 2069 O O . THR A 1 266 ? 8.545 -16.224 -4.063 1.00 96.56 266 THR A O 1
ATOM 2072 N N . LEU A 1 267 ? 10.577 -15.414 -3.517 1.00 96.44 267 LEU A N 1
ATOM 2073 C CA . LEU A 1 267 ? 10.602 -14.364 -4.534 1.00 96.44 267 LEU A CA 1
ATOM 2074 C C . LEU A 1 267 ? 11.349 -14.894 -5.763 1.00 96.44 267 LEU A C 1
ATOM 2076 O O . LEU A 1 267 ? 12.521 -15.264 -5.659 1.00 96.44 267 LEU A O 1
ATOM 2080 N N . ASP A 1 268 ? 10.675 -14.973 -6.903 1.00 97.00 268 ASP A N 1
ATOM 2081 C CA . ASP A 1 268 ? 11.220 -15.478 -8.160 1.00 97.00 268 ASP A CA 1
ATOM 2082 C C . ASP A 1 268 ? 10.899 -14.541 -9.342 1.00 97.00 268 ASP A C 1
ATOM 2084 O O . ASP A 1 268 ? 10.016 -13.692 -9.233 1.00 97.00 268 ASP A O 1
ATOM 2088 N N . PRO A 1 269 ? 11.601 -14.646 -10.490 1.00 96.81 269 PRO A N 1
ATOM 2089 C CA . PRO A 1 269 ? 11.411 -13.712 -11.602 1.00 96.81 269 PRO A CA 1
ATOM 2090 C C . PRO A 1 269 ? 9.965 -13.589 -12.097 1.00 96.81 269 PRO A C 1
ATOM 2092 O O . PRO A 1 269 ? 9.564 -12.514 -12.546 1.00 96.81 269 PRO A O 1
ATOM 2095 N N . SER A 1 270 ? 9.171 -14.663 -12.005 1.00 96.62 270 SER A N 1
ATOM 2096 C CA . SER A 1 270 ? 7.789 -14.665 -12.490 1.00 96.62 270 SER A CA 1
ATOM 2097 C C . SER A 1 270 ? 6.865 -13.777 -11.652 1.00 96.62 270 SER A C 1
ATOM 2099 O O . SER A 1 270 ? 5.842 -13.304 -12.161 1.00 96.62 270 SER A O 1
ATOM 2101 N N . ASP A 1 271 ? 7.274 -13.434 -10.426 1.00 97.62 271 ASP A N 1
ATOM 2102 C CA . ASP A 1 271 ? 6.514 -12.570 -9.525 1.00 97.62 271 ASP A CA 1
ATOM 2103 C C . ASP A 1 271 ? 6.395 -11.128 -10.010 1.00 97.62 271 ASP A C 1
ATOM 2105 O O . ASP A 1 271 ? 5.465 -10.400 -9.634 1.00 97.62 271 ASP A O 1
ATOM 2109 N N . TYR A 1 272 ? 7.269 -10.724 -10.934 1.00 96.81 272 TYR A N 1
ATOM 2110 C CA . TYR A 1 272 ? 7.150 -9.446 -11.621 1.00 96.81 272 TYR A CA 1
ATOM 2111 C C . TYR A 1 272 ? 5.750 -9.273 -12.233 1.00 96.81 272 TYR A C 1
ATOM 2113 O O . TYR A 1 272 ? 5.154 -8.196 -12.115 1.00 96.81 272 TYR A O 1
ATOM 2121 N N . GLN A 1 273 ? 5.200 -10.341 -12.828 1.00 94.81 273 GLN A N 1
ATOM 2122 C CA . GLN A 1 273 ? 3.888 -10.391 -13.490 1.00 94.81 273 GLN A CA 1
ATOM 2123 C C . GLN A 1 273 ? 2.743 -10.819 -12.571 1.00 94.81 273 GLN A C 1
ATOM 2125 O O . GLN A 1 273 ? 1.597 -10.836 -13.031 1.00 94.81 273 GLN A O 1
ATOM 2130 N N . THR A 1 274 ? 3.002 -11.150 -11.301 1.00 96.62 274 THR A N 1
ATOM 2131 C CA . THR A 1 274 ? 1.957 -11.654 -10.403 1.00 96.62 274 THR A CA 1
ATOM 2132 C C . THR A 1 274 ? 0.758 -10.713 -10.403 1.00 96.62 274 THR A C 1
ATOM 2134 O O . THR A 1 274 ? 0.883 -9.490 -10.250 1.00 96.62 274 THR A O 1
ATOM 2137 N N . THR A 1 275 ? -0.417 -11.290 -10.667 1.00 97.31 275 THR A N 1
ATOM 2138 C CA . THR A 1 275 ? -1.668 -10.536 -10.731 1.00 97.31 275 THR A CA 1
ATOM 2139 C C . THR A 1 275 ? -1.977 -10.012 -9.332 1.00 97.31 275 THR A C 1
ATOM 2141 O O . THR A 1 275 ? -2.040 -10.814 -8.399 1.00 97.31 275 THR A O 1
ATOM 2144 N N . PRO A 1 276 ? -2.167 -8.694 -9.155 1.00 97.25 276 PRO A N 1
ATOM 2145 C CA . PRO A 1 276 ? -2.543 -8.150 -7.860 1.00 97.25 276 PRO A CA 1
ATOM 2146 C C . PRO A 1 276 ? -3.855 -8.739 -7.358 1.00 97.25 276 PRO A C 1
ATOM 2148 O O . PRO A 1 276 ? -4.827 -8.827 -8.108 1.00 97.25 276 PRO A O 1
ATOM 2151 N N . LEU A 1 277 ? -3.893 -9.066 -6.068 1.00 95.88 277 LEU A N 1
ATOM 2152 C CA . LEU A 1 277 ? -5.141 -9.271 -5.337 1.00 95.88 277 LEU A CA 1
ATOM 2153 C C . LEU A 1 277 ? -5.936 -7.959 -5.282 1.00 95.88 277 LEU A C 1
ATOM 2155 O O . LEU A 1 277 ? -7.157 -7.960 -5.435 1.00 95.88 277 LEU A O 1
ATOM 2159 N N . ALA A 1 278 ? -5.226 -6.839 -5.127 1.00 94.56 278 ALA A N 1
ATOM 2160 C CA . ALA A 1 278 ? -5.746 -5.491 -5.295 1.00 94.56 278 ALA A CA 1
ATOM 2161 C C . ALA A 1 278 ? -4.640 -4.564 -5.817 1.00 94.56 278 ALA A C 1
ATOM 2163 O O . ALA A 1 278 ? -3.521 -4.567 -5.311 1.00 94.56 278 ALA A O 1
ATOM 2164 N N . SER A 1 279 ? -4.942 -3.765 -6.836 1.00 94.88 279 SER A N 1
ATOM 2165 C CA . SER A 1 279 ? -3.971 -2.847 -7.448 1.00 94.88 279 SER A CA 1
ATOM 2166 C C . SER A 1 279 ? -4.094 -1.442 -6.875 1.00 94.88 279 SER A C 1
ATOM 2168 O O . SER A 1 279 ? -5.205 -0.991 -6.599 1.00 94.88 279 SER A O 1
ATOM 2170 N N . ASN A 1 280 ? -2.978 -0.711 -6.822 1.00 90.88 280 ASN A N 1
ATOM 2171 C CA . ASN A 1 280 ? -2.933 0.711 -6.466 1.00 90.88 280 ASN A CA 1
ATOM 2172 C C . ASN A 1 280 ? -3.602 1.016 -5.110 1.00 90.88 280 ASN A C 1
ATOM 2174 O O . ASN A 1 280 ? -4.328 2.001 -4.977 1.00 90.88 280 ASN A O 1
ATOM 2178 N N . ILE A 1 281 ? -3.359 0.161 -4.114 1.00 88.19 281 ILE A N 1
ATOM 2179 C CA . ILE A 1 281 ? -3.935 0.259 -2.764 1.00 88.19 281 ILE A CA 1
ATOM 2180 C C . ILE A 1 281 ? -3.371 1.437 -1.961 1.00 88.19 281 ILE A C 1
ATOM 2182 O O . ILE A 1 281 ? -3.901 1.781 -0.912 1.00 88.19 281 ILE A O 1
ATOM 2186 N N . GLY A 1 282 ? -2.283 2.033 -2.447 1.00 85.25 282 GLY A N 1
ATOM 2187 C CA . GLY A 1 282 ? -1.599 3.151 -1.824 1.00 85.25 282 GLY A CA 1
ATOM 2188 C C . GLY A 1 282 ? -0.600 3.805 -2.768 1.00 85.25 282 GLY A C 1
ATOM 2189 O O . GLY A 1 282 ? -0.284 3.275 -3.840 1.00 85.25 282 GLY A O 1
ATOM 2190 N N . VAL A 1 283 ? -0.103 4.968 -2.353 1.00 83.75 283 VAL A N 1
ATOM 2191 C CA . VAL A 1 283 ? 0.929 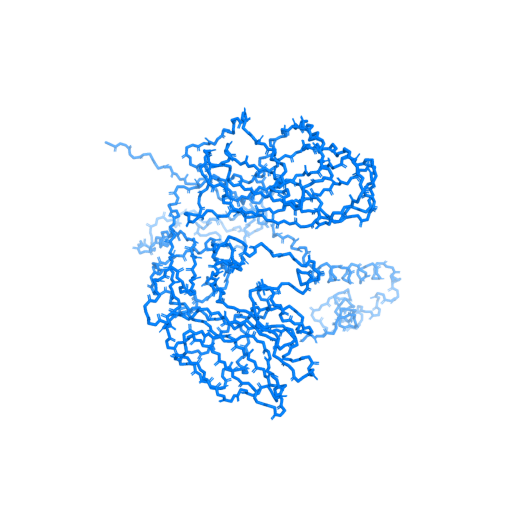5.729 -3.059 1.00 83.75 283 VAL A CA 1
ATOM 2192 C C . VAL A 1 283 ? 2.078 5.974 -2.091 1.00 83.75 283 VAL A C 1
ATOM 2194 O O . VAL A 1 283 ? 1.881 6.579 -1.044 1.00 83.75 283 VAL A O 1
ATOM 2197 N N . LEU A 1 284 ? 3.266 5.487 -2.443 1.00 83.12 284 LEU A N 1
ATOM 2198 C CA . LEU A 1 284 ? 4.493 5.712 -1.684 1.00 83.12 284 LEU A CA 1
ATOM 2199 C C . LEU A 1 284 ? 5.078 7.101 -1.975 1.00 83.12 284 LEU A C 1
ATOM 2201 O O . LEU A 1 284 ? 5.539 7.781 -1.061 1.00 83.12 284 LEU A O 1
ATOM 2205 N N . VAL A 1 285 ? 5.047 7.515 -3.249 1.00 79.25 285 VAL A N 1
ATOM 2206 C CA . VAL A 1 285 ? 5.524 8.824 -3.725 1.00 79.25 285 VAL A CA 1
ATOM 2207 C C . VAL A 1 285 ? 4.541 9.369 -4.760 1.00 79.25 285 VAL A C 1
ATOM 2209 O O . VAL A 1 285 ? 4.253 8.693 -5.749 1.00 79.25 285 VAL A O 1
ATOM 2212 N N . LEU A 1 286 ? 4.018 10.577 -4.529 1.00 68.50 286 LEU A N 1
ATOM 2213 C CA . LEU A 1 286 ? 3.119 11.269 -5.458 1.00 68.50 286 LEU A CA 1
ATOM 2214 C C . LEU A 1 286 ? 3.906 11.956 -6.577 1.00 68.50 286 LEU A C 1
ATOM 2216 O O . LEU A 1 286 ? 4.912 12.619 -6.320 1.00 68.50 286 LEU A O 1
ATOM 2220 N N . ALA A 1 287 ? 3.384 11.881 -7.801 1.00 64.12 287 ALA A N 1
ATOM 2221 C CA . ALA A 1 287 ? 3.933 12.602 -8.949 1.00 64.12 287 ALA A CA 1
ATOM 2222 C C . ALA A 1 287 ? 3.892 14.130 -8.767 1.00 64.12 287 ALA A C 1
ATOM 2224 O O . ALA A 1 287 ? 4.651 14.842 -9.409 1.00 64.12 287 ALA A O 1
ATOM 2225 N N . GLU A 1 288 ? 3.005 14.667 -7.925 1.00 55.47 288 GLU A N 1
ATOM 2226 C CA . GLU A 1 288 ? 2.884 16.110 -7.695 1.00 55.47 288 GLU A CA 1
ATOM 2227 C C . GLU A 1 288 ? 3.800 16.630 -6.577 1.00 55.47 288 GLU A C 1
ATOM 2229 O O . GLU A 1 288 ? 4.234 17.782 -6.650 1.00 55.47 288 GLU A O 1
ATOM 2234 N N . GLU A 1 289 ? 4.149 15.794 -5.585 1.00 56.62 289 GLU A N 1
ATOM 2235 C CA . GLU A 1 289 ? 5.184 16.125 -4.583 1.00 56.62 289 GLU A CA 1
ATOM 2236 C C . GLU A 1 289 ? 6.553 16.358 -5.262 1.00 56.62 289 GLU A C 1
ATOM 2238 O O . GLU A 1 289 ? 7.371 17.135 -4.773 1.00 56.62 289 GLU A O 1
ATOM 2243 N N . TYR A 1 290 ? 6.751 15.756 -6.441 1.00 53.38 290 TYR A N 1
ATOM 2244 C CA . TYR A 1 290 ? 7.924 15.863 -7.313 1.00 53.38 290 TYR A CA 1
ATOM 2245 C C . TYR A 1 290 ? 8.213 17.288 -7.822 1.00 53.38 290 TYR A C 1
ATOM 2247 O O . TYR A 1 290 ? 9.363 17.712 -7.907 1.00 53.38 290 TYR A O 1
ATOM 2255 N N . LEU A 1 291 ? 7.179 18.058 -8.180 1.00 42.03 291 LEU A N 1
ATOM 2256 C CA . LEU A 1 291 ? 7.354 19.335 -8.890 1.00 42.03 291 LEU A CA 1
ATOM 2257 C C . LEU A 1 291 ? 7.745 20.505 -7.976 1.00 42.03 291 LEU A C 1
ATOM 2259 O O . LEU A 1 291 ? 8.028 21.596 -8.471 1.00 42.03 291 LEU A O 1
ATOM 2263 N N . GLN A 1 292 ? 7.728 20.313 -6.655 1.00 40.47 292 GLN A N 1
ATOM 2264 C CA . GLN A 1 292 ? 7.753 21.422 -5.695 1.00 40.47 292 GLN A CA 1
ATOM 2265 C C . GLN A 1 292 ? 9.036 21.510 -4.859 1.00 40.47 292 GLN A C 1
ATOM 2267 O O . GLN A 1 292 ? 9.111 22.355 -3.972 1.00 40.47 292 GLN A O 1
ATOM 2272 N N . GLY A 1 293 ? 10.065 20.700 -5.155 1.00 39.03 293 GLY A N 1
ATOM 2273 C CA . GLY A 1 293 ? 11.376 20.775 -4.485 1.00 39.03 293 GLY A CA 1
ATOM 2274 C C . GLY A 1 293 ? 11.298 20.577 -2.967 1.00 39.03 293 GLY A C 1
ATOM 2275 O O . GLY A 1 293 ? 12.128 21.092 -2.219 1.00 39.03 293 GLY A O 1
ATOM 2276 N N . TYR A 1 294 ? 10.251 19.891 -2.508 1.00 41.56 294 TYR A N 1
ATOM 2277 C CA . TYR A 1 294 ? 9.854 19.854 -1.116 1.00 41.56 294 TYR A CA 1
ATOM 2278 C C . TYR A 1 294 ? 10.648 18.789 -0.372 1.00 41.56 294 TYR A C 1
ATOM 2280 O O . TYR A 1 294 ? 10.207 17.654 -0.173 1.00 41.56 294 TYR A O 1
ATOM 2288 N N . HIS A 1 295 ? 11.861 19.165 0.013 1.00 45.31 295 HIS A N 1
ATOM 2289 C CA . HIS A 1 295 ? 12.748 18.262 0.702 1.00 45.31 295 HIS A CA 1
ATOM 2290 C C . HIS A 1 295 ? 13.599 18.974 1.747 1.00 45.31 295 HIS A C 1
ATOM 2292 O O . HIS A 1 295 ? 14.503 19.747 1.436 1.00 45.31 295 HIS A O 1
ATOM 2298 N N . ASP A 1 296 ? 13.336 18.666 3.011 1.00 41.00 296 ASP A N 1
ATOM 2299 C CA . ASP A 1 296 ? 14.232 19.037 4.097 1.00 41.00 296 ASP A CA 1
ATOM 2300 C C . ASP A 1 296 ? 15.197 17.876 4.367 1.00 41.00 296 ASP A C 1
ATOM 2302 O O . ASP A 1 296 ? 14.928 16.988 5.174 1.00 41.00 296 ASP A O 1
ATOM 2306 N N . PHE A 1 297 ? 16.316 17.870 3.642 1.00 45.75 297 PHE A N 1
ATOM 2307 C CA . PHE A 1 297 ? 17.406 16.896 3.791 1.00 45.75 297 PHE A CA 1
ATOM 2308 C C . PHE A 1 297 ? 18.335 17.175 4.971 1.00 45.75 297 PHE A C 1
ATOM 2310 O O . PHE A 1 297 ? 19.237 16.393 5.267 1.00 45.75 297 PHE A O 1
ATOM 2317 N N . THR A 1 298 ? 18.145 18.300 5.661 1.00 39.81 298 THR A N 1
ATOM 2318 C CA . THR A 1 298 ? 19.081 18.743 6.702 1.00 39.81 298 THR A CA 1
ATOM 2319 C C . THR A 1 298 ? 18.848 18.061 8.046 1.00 39.81 298 THR A C 1
ATOM 2321 O O . THR A 1 298 ? 19.701 18.124 8.933 1.00 39.81 298 THR A O 1
ATOM 2324 N N . THR A 1 299 ? 17.726 17.350 8.194 1.00 45.06 299 THR A N 1
ATOM 2325 C CA . THR A 1 299 ? 17.434 16.514 9.357 1.00 45.06 299 THR A CA 1
ATOM 2326 C C . THR A 1 299 ? 17.529 15.036 8.956 1.00 45.06 299 THR A C 1
ATOM 2328 O O . THR A 1 299 ? 16.615 14.521 8.316 1.00 45.06 299 THR A O 1
ATOM 2331 N N . PRO A 1 300 ? 18.596 14.308 9.347 1.00 40.97 300 PRO A N 1
ATOM 2332 C CA . PRO A 1 300 ? 18.851 12.921 8.928 1.00 40.97 300 PRO A CA 1
ATOM 2333 C C . PRO A 1 300 ? 17.726 11.915 9.226 1.00 40.97 300 PRO A C 1
ATOM 2335 O O . PRO A 1 300 ? 17.808 10.763 8.805 1.00 40.97 300 PRO A O 1
ATOM 2338 N N . ASP A 1 301 ? 16.709 12.314 9.990 1.00 41.75 301 ASP A N 1
ATOM 2339 C CA . ASP A 1 301 ? 15.669 11.459 10.551 1.00 41.75 301 ASP A CA 1
ATOM 2340 C C . ASP A 1 301 ? 14.293 11.585 9.858 1.00 41.75 301 ASP A C 1
ATOM 2342 O O . ASP A 1 301 ? 13.378 10.854 10.233 1.00 41.75 301 ASP A O 1
ATOM 2346 N N . THR A 1 302 ? 14.107 12.460 8.860 1.00 41.19 302 THR A N 1
ATOM 2347 C CA . THR A 1 302 ? 12.756 12.818 8.360 1.00 41.19 302 THR A CA 1
ATOM 2348 C C . THR A 1 302 ? 12.286 12.096 7.096 1.00 41.19 302 THR A C 1
ATOM 2350 O O . THR A 1 302 ? 11.079 11.988 6.897 1.00 41.19 302 THR A O 1
ATOM 2353 N N . TRP A 1 303 ? 13.177 11.501 6.296 1.00 43.56 303 TRP A N 1
ATOM 2354 C CA . TRP A 1 303 ? 12.785 10.656 5.148 1.00 43.56 303 TRP A CA 1
ATOM 2355 C C . TRP A 1 303 ? 12.386 9.225 5.528 1.00 43.56 303 TRP A C 1
ATOM 2357 O O . TRP A 1 303 ? 12.065 8.403 4.673 1.00 43.56 303 TRP A O 1
ATOM 2367 N N . ARG A 1 304 ? 12.429 8.900 6.821 1.00 51.75 304 ARG A N 1
ATOM 2368 C CA . ARG A 1 304 ? 12.545 7.509 7.265 1.00 51.75 304 ARG A CA 1
ATOM 2369 C C . ARG A 1 304 ? 11.241 6.722 7.305 1.00 51.75 304 ARG A C 1
ATOM 2371 O O . ARG A 1 304 ? 11.312 5.540 7.594 1.00 51.75 304 ARG A O 1
ATOM 2378 N N . TRP A 1 305 ? 10.087 7.341 7.052 1.00 50.25 305 TRP A N 1
ATOM 2379 C CA . TRP A 1 305 ? 8.798 6.655 7.149 1.00 50.25 305 TRP A CA 1
ATOM 2380 C C . TRP A 1 305 ? 7.782 7.266 6.178 1.00 50.25 305 TRP A C 1
ATOM 2382 O O . TRP A 1 305 ? 7.181 8.300 6.466 1.00 50.25 305 TRP A O 1
ATOM 2392 N N . ARG A 1 306 ? 7.570 6.632 5.020 1.00 56.91 306 ARG A N 1
ATOM 2393 C CA . ARG A 1 306 ? 6.372 6.878 4.201 1.00 56.91 306 ARG A CA 1
ATOM 2394 C C . ARG A 1 306 ? 5.344 5.800 4.524 1.00 56.91 306 ARG A C 1
ATOM 2396 O O . ARG A 1 306 ? 5.512 4.649 4.133 1.00 56.91 306 ARG A O 1
ATOM 2403 N N . GLY A 1 307 ? 4.330 6.213 5.281 1.00 58.06 307 GLY A N 1
ATOM 2404 C CA . GLY A 1 307 ? 3.160 5.422 5.625 1.00 58.06 307 GLY A CA 1
ATOM 2405 C C . GLY A 1 307 ? 2.249 5.220 4.429 1.00 58.06 307 GLY A C 1
ATOM 2406 O O . GLY A 1 307 ? 1.861 6.199 3.798 1.00 58.06 307 GLY A O 1
ATOM 2407 N N . ILE A 1 308 ? 1.875 3.979 4.144 1.00 62.09 308 ILE A N 1
ATOM 2408 C CA . ILE A 1 308 ? 0.673 3.719 3.349 1.00 62.09 308 ILE A CA 1
ATOM 2409 C C . ILE A 1 308 ? -0.449 3.451 4.335 1.00 62.09 308 ILE A C 1
ATOM 2411 O O . ILE A 1 308 ? -0.513 2.372 4.924 1.00 62.09 308 ILE A O 1
ATOM 2415 N N . ASP A 1 309 ? -1.298 4.452 4.521 1.00 62.69 309 ASP A N 1
ATOM 2416 C CA . ASP A 1 309 ? -2.485 4.339 5.359 1.00 62.69 309 ASP A CA 1
ATOM 2417 C C . ASP A 1 309 ? -3.578 3.594 4.576 1.00 62.69 309 ASP A C 1
ATOM 2419 O O . ASP A 1 309 ? -3.593 3.631 3.345 1.00 62.69 309 ASP A O 1
ATOM 2423 N N . THR A 1 310 ? -4.515 2.941 5.271 1.00 69.56 310 THR A N 1
ATOM 2424 C CA . THR A 1 310 ? -5.622 2.123 4.711 1.00 69.56 310 THR A CA 1
ATOM 2425 C C . THR A 1 310 ? -5.281 0.690 4.281 1.00 69.56 310 THR A C 1
ATOM 2427 O O . THR A 1 310 ? -5.938 0.113 3.413 1.00 69.56 310 THR A O 1
ATOM 2430 N N . LEU A 1 311 ? -4.317 0.045 4.946 1.00 86.06 311 LEU A N 1
ATOM 2431 C CA . LEU A 1 311 ? -3.997 -1.364 4.672 1.00 86.06 311 LEU A CA 1
ATOM 2432 C C . LEU A 1 311 ? -4.862 -2.371 5.438 1.00 86.06 311 LEU A C 1
ATOM 2434 O O . LEU A 1 311 ? -4.881 -3.548 5.075 1.00 86.06 311 LEU A O 1
ATOM 2438 N N . ALA A 1 312 ? -5.596 -1.916 6.458 1.00 86.75 312 ALA A N 1
ATOM 2439 C CA . ALA A 1 312 ? -6.351 -2.753 7.393 1.00 86.75 312 ALA A CA 1
ATOM 2440 C C . ALA A 1 312 ? -7.208 -3.822 6.703 1.00 86.75 312 ALA A C 1
ATOM 2442 O O . ALA A 1 312 ? -7.124 -4.999 7.038 1.00 86.75 312 ALA A O 1
ATOM 2443 N N . LEU A 1 313 ? -7.963 -3.423 5.672 1.00 87.75 313 LEU A N 1
ATOM 2444 C CA . LEU A 1 313 ? -8.820 -4.324 4.900 1.00 87.75 313 LEU A CA 1
ATOM 2445 C C . LEU A 1 313 ? -8.028 -5.453 4.223 1.00 87.75 313 LEU A C 1
ATOM 2447 O O . LEU A 1 313 ? -8.480 -6.594 4.205 1.00 87.75 313 LEU A O 1
ATOM 2451 N N . TYR A 1 314 ? -6.861 -5.153 3.651 1.00 92.69 314 TYR A N 1
ATOM 2452 C CA . TYR A 1 314 ? -6.055 -6.140 2.925 1.00 92.69 314 TYR A CA 1
ATOM 2453 C C . TYR A 1 314 ? -5.368 -7.113 3.886 1.00 92.69 314 TYR A C 1
ATOM 2455 O O . TYR A 1 314 ? -5.377 -8.317 3.636 1.00 92.69 314 TYR A O 1
ATOM 2463 N N . ILE A 1 315 ? -4.870 -6.606 5.019 1.00 95.75 315 ILE A N 1
ATOM 2464 C CA . ILE A 1 315 ? -4.318 -7.443 6.092 1.00 95.75 315 ILE A CA 1
ATOM 2465 C C . ILE A 1 315 ? -5.404 -8.346 6.686 1.00 95.75 315 ILE A C 1
ATOM 2467 O O . ILE A 1 315 ? -5.176 -9.543 6.851 1.00 95.75 315 ILE A O 1
ATOM 2471 N N . GLN A 1 316 ? -6.601 -7.805 6.948 1.00 94.62 316 GLN A N 1
ATOM 2472 C CA . GLN A 1 316 ? -7.739 -8.592 7.425 1.00 94.62 316 GLN A CA 1
ATOM 2473 C C . GLN A 1 316 ? -8.109 -9.692 6.424 1.00 94.62 316 GLN A C 1
ATOM 2475 O O . GLN A 1 316 ? -8.283 -10.838 6.821 1.00 94.62 316 GLN A O 1
ATOM 2480 N N . ASN A 1 317 ? -8.167 -9.382 5.124 1.00 93.00 317 ASN A N 1
ATOM 2481 C CA . ASN A 1 317 ? -8.480 -10.370 4.089 1.00 93.00 317 ASN A CA 1
ATOM 2482 C C . ASN A 1 317 ? -7.443 -11.501 4.013 1.00 93.00 317 ASN A C 1
ATOM 2484 O O . ASN A 1 317 ? -7.815 -12.649 3.774 1.00 93.00 317 ASN A O 1
ATOM 2488 N N . ASP A 1 318 ? -6.154 -11.199 4.189 1.00 97.06 318 ASP A N 1
ATOM 2489 C CA . ASP A 1 318 ? -5.099 -12.217 4.234 1.00 97.06 318 ASP A CA 1
ATOM 2490 C C . ASP A 1 318 ? -5.220 -13.098 5.475 1.00 97.06 318 ASP A C 1
ATOM 2492 O O . ASP A 1 318 ? -5.168 -14.326 5.369 1.00 97.06 318 ASP A O 1
ATOM 2496 N N . TYR A 1 319 ? -5.441 -12.473 6.630 1.00 96.50 319 TYR A N 1
ATOM 2497 C CA . TYR A 1 319 ? -5.648 -13.157 7.898 1.00 96.50 319 TYR A CA 1
ATOM 2498 C C . TYR A 1 319 ? -6.881 -14.081 7.855 1.00 96.50 319 TYR A C 1
ATOM 2500 O O . TYR A 1 319 ? -6.775 -15.268 8.172 1.00 96.50 319 TYR A O 1
ATOM 2508 N N . ASP A 1 320 ? -8.020 -13.588 7.361 1.00 93.50 320 ASP A N 1
ATOM 2509 C CA . ASP A 1 320 ? -9.271 -14.348 7.223 1.00 93.50 320 ASP A CA 1
ATOM 2510 C C . ASP A 1 320 ? -9.161 -15.480 6.193 1.00 93.50 320 ASP A C 1
ATOM 2512 O O . ASP A 1 320 ? -9.754 -16.550 6.360 1.00 93.50 320 ASP A O 1
ATOM 2516 N N . ALA A 1 321 ? -8.373 -15.275 5.131 1.00 94.50 321 ALA A N 1
ATOM 2517 C CA . ALA A 1 321 ? -8.052 -16.311 4.151 1.00 94.50 321 ALA A CA 1
ATOM 2518 C C . ALA A 1 321 ? -7.052 -17.356 4.684 1.00 94.50 321 ALA A C 1
ATOM 2520 O O . ALA A 1 321 ? -6.738 -18.318 3.977 1.00 94.50 321 ALA A O 1
ATOM 2521 N N . GLY A 1 322 ? -6.546 -17.190 5.911 1.00 95.69 322 GLY A N 1
ATOM 2522 C CA . GLY A 1 322 ? -5.559 -18.076 6.521 1.00 95.69 322 GLY A CA 1
ATOM 2523 C C . GLY A 1 322 ? -4.173 -17.980 5.881 1.00 95.69 322 GLY A C 1
ATOM 2524 O O . GLY A 1 322 ? -3.384 -18.922 5.994 1.00 95.69 322 GLY A O 1
ATOM 2525 N N . ARG A 1 323 ? -3.860 -16.876 5.189 1.00 96.38 323 ARG A N 1
ATOM 2526 C CA . ARG A 1 323 ? -2.515 -16.636 4.660 1.00 96.38 323 ARG A CA 1
ATOM 2527 C C . ARG A 1 323 ? -1.571 -16.335 5.820 1.00 96.38 323 ARG A C 1
ATOM 2529 O O . ARG A 1 323 ? -1.862 -15.533 6.698 1.00 96.38 323 ARG A O 1
ATOM 2536 N N . GLY A 1 324 ? -0.389 -16.947 5.805 1.00 97.06 324 GLY A N 1
ATOM 2537 C CA . GLY A 1 324 ? 0.632 -16.706 6.834 1.00 97.06 324 GLY A CA 1
ATOM 2538 C C . GLY A 1 324 ? 1.371 -15.367 6.698 1.00 97.06 324 GLY A C 1
ATOM 2539 O O . GLY A 1 324 ? 2.289 -15.104 7.477 1.00 97.06 324 GLY A O 1
ATOM 2540 N N . ARG A 1 325 ? 1.045 -14.560 5.682 1.00 97.69 325 ARG A N 1
ATOM 2541 C CA . ARG A 1 325 ? 1.754 -13.332 5.308 1.00 97.69 325 ARG A CA 1
ATOM 2542 C C . ARG A 1 325 ? 0.860 -12.380 4.516 1.00 97.69 325 ARG A C 1
ATOM 2544 O O . ARG A 1 325 ? -0.062 -12.842 3.848 1.00 97.69 325 ARG A O 1
ATOM 2551 N N . SER A 1 326 ? 1.228 -11.102 4.533 1.00 98.12 326 SER A N 1
ATOM 2552 C CA . SER A 1 326 ? 0.750 -10.081 3.599 1.00 98.12 326 SER A CA 1
ATOM 2553 C C . SER A 1 326 ? 1.896 -9.576 2.737 1.00 98.12 326 SER A C 1
ATOM 2555 O O . SER A 1 326 ? 2.975 -9.259 3.245 1.00 98.12 326 SER A O 1
ATOM 2557 N N . GLN A 1 327 ? 1.667 -9.527 1.428 1.00 98.25 327 GLN A N 1
ATOM 2558 C CA . GLN A 1 327 ? 2.700 -9.306 0.422 1.00 98.25 327 GLN A CA 1
ATOM 2559 C C . GLN A 1 327 ? 2.356 -8.122 -0.480 1.00 98.25 327 GLN A C 1
ATOM 2561 O O . GLN A 1 327 ? 1.213 -7.939 -0.902 1.00 98.25 327 GLN A O 1
ATOM 2566 N N . PHE A 1 328 ? 3.361 -7.303 -0.776 1.00 97.88 328 PHE A N 1
ATOM 2567 C CA . PHE A 1 328 ? 3.171 -6.045 -1.487 1.00 97.88 328 PHE A CA 1
ATOM 2568 C C . PHE A 1 328 ? 4.217 -5.861 -2.575 1.00 97.88 328 PHE A C 1
ATOM 2570 O O . PHE A 1 328 ? 5.373 -6.254 -2.415 1.00 97.88 328 PHE A O 1
ATOM 2577 N N . ARG A 1 329 ? 3.796 -5.227 -3.671 1.00 97.88 329 ARG A N 1
ATOM 2578 C CA . ARG A 1 329 ? 4.653 -4.851 -4.796 1.00 97.88 329 ARG A CA 1
ATOM 2579 C C . ARG A 1 329 ? 4.653 -3.339 -4.967 1.00 97.88 329 ARG A C 1
ATOM 2581 O O . ARG A 1 329 ? 3.591 -2.739 -5.112 1.00 97.88 329 ARG A O 1
ATOM 2588 N N . LEU A 1 330 ? 5.838 -2.747 -5.000 1.00 96.62 330 LEU A N 1
ATOM 2589 C CA . LEU A 1 330 ? 6.082 -1.339 -5.284 1.00 96.62 330 LEU A CA 1
ATOM 2590 C C . LEU A 1 330 ? 6.415 -1.175 -6.767 1.00 96.62 330 LEU A C 1
ATOM 2592 O O . LEU A 1 330 ? 7.256 -1.898 -7.307 1.00 96.62 330 LEU A O 1
ATOM 2596 N N . LYS A 1 331 ? 5.760 -0.230 -7.436 1.00 95.88 331 LYS A N 1
ATOM 2597 C CA . LYS A 1 331 ? 5.973 0.046 -8.862 1.00 95.88 331 LYS A CA 1
ATOM 2598 C C . LYS A 1 331 ? 5.706 1.511 -9.178 1.00 95.88 331 LYS A C 1
ATOM 2600 O O . LYS A 1 331 ? 4.889 2.143 -8.518 1.00 95.88 331 LYS A O 1
ATOM 2605 N N . TRP A 1 332 ? 6.307 2.014 -10.242 1.00 95.19 332 TRP A N 1
ATOM 2606 C CA . TRP A 1 332 ? 5.919 3.296 -10.823 1.00 95.19 332 TRP A CA 1
ATOM 2607 C C . TRP A 1 332 ? 4.763 3.140 -11.816 1.00 95.19 332 TRP A C 1
ATOM 2609 O O . TRP A 1 332 ? 4.533 2.046 -12.343 1.00 95.19 332 TRP A O 1
ATOM 2619 N N . ASP A 1 333 ? 4.026 4.228 -12.053 1.00 94.44 333 ASP A N 1
ATOM 2620 C CA . ASP A 1 333 ? 2.969 4.294 -13.072 1.00 94.44 333 ASP A CA 1
ATOM 2621 C C . ASP A 1 333 ? 3.513 3.947 -14.460 1.00 94.44 333 ASP A C 1
ATOM 2623 O O . ASP A 1 333 ? 2.929 3.129 -15.176 1.00 94.44 333 ASP A O 1
ATOM 2627 N N . ASN A 1 334 ? 4.666 4.524 -14.799 1.00 95.12 334 ASN A N 1
ATOM 2628 C CA . ASN A 1 334 ? 5.437 4.174 -15.977 1.00 95.12 334 ASN A CA 1
ATOM 2629 C C . ASN A 1 334 ? 6.688 3.404 -15.538 1.00 95.12 334 ASN A C 1
ATOM 2631 O O . ASN A 1 334 ? 7.428 3.889 -14.685 1.00 95.12 334 ASN A O 1
ATOM 2635 N N . PRO A 1 335 ? 6.961 2.221 -16.111 1.00 93.56 335 PRO A N 1
ATOM 2636 C CA . PRO A 1 335 ? 8.139 1.437 -15.748 1.00 93.56 335 PRO A CA 1
ATOM 2637 C C . PRO A 1 335 ? 9.461 2.076 -16.204 1.00 93.56 335 PRO A C 1
ATOM 2639 O O . PRO A 1 335 ? 10.502 1.701 -15.687 1.00 93.56 335 PRO A O 1
ATOM 2642 N N . THR A 1 336 ? 9.426 2.992 -17.175 1.00 94.75 336 THR A N 1
ATOM 2643 C CA . THR A 1 336 ? 10.569 3.793 -17.640 1.00 94.75 336 THR A CA 1
ATOM 2644 C C . THR A 1 336 ? 10.063 5.061 -18.325 1.00 94.75 336 THR A C 1
ATOM 2646 O O . THR A 1 336 ? 8.948 5.066 -18.865 1.00 94.75 336 THR A O 1
ATOM 2649 N N . ASP A 1 337 ? 10.873 6.117 -18.336 1.00 94.19 337 ASP A N 1
ATOM 2650 C CA . ASP A 1 337 ? 10.627 7.344 -19.101 1.00 94.19 337 ASP A CA 1
ATOM 2651 C C . ASP A 1 337 ? 11.358 7.373 -20.467 1.00 94.19 337 ASP A C 1
ATOM 2653 O O . ASP A 1 337 ? 11.079 8.225 -21.314 1.00 94.19 337 ASP A O 1
ATOM 2657 N N . ASN A 1 338 ? 12.191 6.357 -20.733 1.00 94.31 338 ASN A N 1
ATOM 2658 C CA . ASN A 1 338 ? 13.012 6.162 -21.930 1.00 94.31 338 ASN A CA 1
ATOM 2659 C C . ASN A 1 338 ? 14.092 7.229 -22.174 1.00 94.31 338 ASN A C 1
ATOM 2661 O O . ASN A 1 338 ? 14.477 7.459 -23.328 1.00 94.31 338 ASN A O 1
ATOM 2665 N N . ASP A 1 339 ? 14.612 7.865 -21.130 1.00 94.44 339 ASP A N 1
ATOM 2666 C CA . ASP A 1 339 ? 15.644 8.893 -21.263 1.00 94.44 339 ASP A CA 1
ATOM 2667 C C . ASP A 1 339 ? 17.094 8.340 -21.225 1.00 94.44 339 ASP A C 1
ATOM 2669 O O . ASP A 1 339 ? 18.056 9.062 -21.505 1.00 94.44 339 ASP A O 1
ATOM 2673 N N . SER A 1 340 ? 17.250 7.028 -20.993 1.00 94.19 340 SER A N 1
ATOM 2674 C CA . SER A 1 340 ? 18.531 6.317 -20.821 1.00 94.19 340 SER A CA 1
ATOM 2675 C C . SER A 1 340 ? 19.356 6.776 -19.613 1.00 94.19 340 SER A C 1
ATOM 2677 O O . SER A 1 340 ? 20.587 6.639 -19.600 1.00 94.19 340 SER A O 1
ATOM 2679 N N . LYS A 1 341 ? 18.694 7.286 -18.578 1.00 94.12 341 LYS A N 1
ATOM 2680 C CA . LYS A 1 341 ? 19.259 7.613 -17.272 1.00 94.12 341 LYS A CA 1
ATOM 2681 C C . LYS A 1 341 ? 18.583 6.776 -16.182 1.00 94.12 341 LYS A C 1
ATOM 2683 O O . LYS A 1 341 ? 17.850 5.839 -16.464 1.00 94.12 341 LYS A O 1
ATOM 2688 N N . HIS A 1 342 ? 19.049 6.948 -14.949 1.00 93.12 342 HIS A N 1
ATOM 2689 C CA . HIS A 1 342 ? 18.526 6.209 -13.806 1.00 93.12 342 HIS A CA 1
ATOM 2690 C C . HIS A 1 342 ? 17.531 7.083 -13.058 1.00 93.12 342 HIS A C 1
ATOM 2692 O O . HIS A 1 342 ? 17.940 8.123 -12.533 1.00 93.12 342 HIS A O 1
ATOM 2698 N N . ASP A 1 343 ? 16.318 6.572 -12.888 1.00 93.56 343 ASP A N 1
ATOM 2699 C CA . ASP A 1 343 ? 15.275 7.203 -12.095 1.00 93.56 343 ASP A CA 1
ATOM 2700 C C . ASP A 1 343 ? 14.713 6.157 -11.127 1.00 93.56 343 ASP A C 1
ATOM 2702 O O . ASP A 1 343 ? 13.828 5.373 -11.450 1.00 93.56 343 ASP A O 1
ATOM 2706 N N . HIS A 1 344 ? 15.264 6.069 -9.913 1.00 93.44 344 HIS A N 1
ATOM 2707 C CA . HIS A 1 344 ? 14.832 5.055 -8.943 1.00 93.44 344 HIS A CA 1
ATOM 2708 C C . HIS A 1 344 ? 15.002 5.467 -7.482 1.00 93.44 344 HIS A C 1
ATOM 2710 O O . HIS A 1 344 ? 15.744 6.383 -7.129 1.00 93.44 344 HIS A O 1
ATOM 2716 N N . LEU A 1 345 ? 14.310 4.729 -6.618 1.00 91.88 345 LEU A N 1
ATOM 2717 C CA . LEU A 1 345 ? 14.452 4.771 -5.169 1.00 91.88 345 LEU A CA 1
ATOM 2718 C C . LEU A 1 345 ? 15.230 3.541 -4.708 1.00 91.88 345 LEU A C 1
ATOM 2720 O O . LEU A 1 345 ? 14.915 2.430 -5.140 1.00 91.88 345 LEU A O 1
ATOM 2724 N N . ALA A 1 346 ? 16.189 3.736 -3.805 1.00 90.75 346 ALA A N 1
ATOM 2725 C CA . ALA A 1 346 ? 16.812 2.660 -3.047 1.00 90.75 346 ALA A CA 1
ATOM 2726 C C . ALA A 1 346 ? 16.192 2.611 -1.646 1.00 90.75 346 ALA A C 1
ATOM 2728 O O . ALA A 1 346 ? 16.334 3.538 -0.842 1.00 90.75 346 ALA A O 1
ATOM 2729 N N . ILE A 1 347 ? 15.485 1.522 -1.357 1.00 90.06 347 ILE A N 1
ATOM 2730 C CA . ILE A 1 347 ? 14.828 1.286 -0.070 1.00 90.06 347 ILE A CA 1
ATOM 2731 C C . ILE A 1 347 ? 15.686 0.307 0.723 1.00 90.06 347 ILE A C 1
ATOM 2733 O O . ILE A 1 347 ? 16.137 -0.695 0.176 1.00 90.06 347 ILE A O 1
ATOM 2737 N N . VAL A 1 348 ? 15.932 0.596 1.999 1.00 88.44 348 VAL A N 1
ATOM 2738 C CA . VAL A 1 348 ? 16.722 -0.276 2.877 1.00 88.44 348 VAL A CA 1
ATOM 2739 C C . VAL A 1 348 ? 16.013 -1.621 3.047 1.00 88.44 348 VAL A C 1
ATOM 2741 O O . VAL A 1 348 ? 14.823 -1.674 3.359 1.00 88.44 348 VAL A O 1
ATOM 2744 N N . SER A 1 349 ? 16.766 -2.699 2.845 1.00 88.19 349 SER A N 1
ATOM 2745 C CA . SER A 1 349 ? 16.353 -4.083 3.069 1.00 88.19 349 SER A CA 1
ATOM 2746 C C . SER A 1 349 ? 16.583 -4.484 4.532 1.00 88.19 349 SER A C 1
ATOM 2748 O O . SER A 1 349 ? 17.497 -3.989 5.197 1.00 88.19 349 SER A O 1
ATOM 2750 N N . SER A 1 350 ? 15.778 -5.408 5.049 1.00 80.94 350 SER A N 1
ATOM 2751 C CA . SER A 1 350 ? 15.984 -6.038 6.355 1.00 80.94 350 SER A CA 1
ATOM 2752 C C . SER A 1 350 ? 17.206 -6.964 6.405 1.00 80.94 350 SER A C 1
ATOM 2754 O O . SER A 1 350 ? 17.685 -7.266 7.500 1.00 80.94 350 SER A O 1
ATOM 2756 N N . ASP A 1 351 ? 17.758 -7.361 5.251 1.00 71.38 351 ASP A N 1
ATOM 2757 C CA . ASP A 1 351 ? 18.980 -8.179 5.169 1.00 71.38 351 ASP A CA 1
ATOM 2758 C C . ASP A 1 351 ? 20.288 -7.366 5.210 1.00 71.38 351 ASP A C 1
ATOM 2760 O O . ASP A 1 351 ? 21.388 -7.924 5.137 1.00 71.38 351 ASP A O 1
ATOM 2764 N N . PHE A 1 352 ? 20.220 -6.036 5.353 1.00 69.81 352 PHE A N 1
ATOM 2765 C CA . PHE A 1 352 ? 21.434 -5.233 5.450 1.00 69.81 352 PHE A CA 1
ATOM 2766 C C . PHE A 1 352 ? 22.180 -5.522 6.766 1.00 69.81 352 PHE A C 1
ATOM 2768 O O . PHE A 1 352 ? 21.809 -5.103 7.867 1.00 69.81 352 PHE A O 1
ATOM 2775 N N . ALA A 1 353 ? 23.265 -6.292 6.651 1.00 55.25 353 ALA A N 1
ATOM 2776 C CA . ALA A 1 353 ? 24.070 -6.730 7.781 1.00 55.25 353 ALA A CA 1
ATOM 2777 C C . ALA A 1 353 ? 24.601 -5.533 8.589 1.00 55.25 353 ALA A C 1
ATOM 2779 O O . ALA A 1 353 ? 25.496 -4.807 8.158 1.00 55.25 353 ALA A O 1
ATOM 2780 N N . GLY A 1 354 ? 24.075 -5.366 9.804 1.00 64.62 354 GLY A N 1
ATOM 2781 C CA . GLY A 1 354 ? 24.511 -4.340 10.751 1.00 64.62 354 GLY A CA 1
ATOM 2782 C C . GLY A 1 354 ? 23.571 -3.144 10.890 1.00 64.62 354 GLY A C 1
ATOM 2783 O O . GLY A 1 354 ? 23.778 -2.349 11.812 1.00 64.62 354 GLY A O 1
ATOM 2784 N N . THR A 1 355 ? 22.517 -3.020 10.076 1.00 64.38 355 THR A N 1
ATOM 2785 C CA . THR A 1 355 ? 21.471 -2.039 10.380 1.00 64.38 355 THR A CA 1
ATOM 2786 C C . THR A 1 355 ? 20.624 -2.489 11.563 1.00 64.38 355 THR A C 1
ATOM 2788 O O . THR A 1 355 ? 20.178 -3.634 11.616 1.00 64.38 355 THR A O 1
ATOM 2791 N N . PRO A 1 356 ? 20.376 -1.608 12.548 1.00 68.88 356 PRO A N 1
ATOM 2792 C CA . PRO A 1 356 ? 19.391 -1.902 13.572 1.00 68.88 356 PRO A CA 1
ATOM 2793 C C . PRO A 1 356 ? 18.010 -2.127 12.946 1.00 68.88 356 PRO A C 1
ATOM 2795 O O . PRO A 1 356 ? 17.642 -1.420 12.011 1.00 68.88 356 PRO A O 1
ATOM 2798 N N . ALA A 1 357 ? 17.215 -3.018 13.548 1.00 69.12 357 ALA A N 1
ATOM 2799 C CA . ALA A 1 357 ? 15.859 -3.379 13.106 1.00 69.12 357 ALA A CA 1
ATOM 2800 C C . ALA A 1 357 ? 14.934 -2.176 12.833 1.00 69.12 357 ALA A C 1
ATOM 2802 O O . ALA A 1 357 ? 13.989 -2.274 12.060 1.00 69.12 357 ALA A O 1
ATOM 2803 N N . ARG A 1 358 ? 15.235 -1.005 13.414 1.00 69.00 358 ARG A N 1
ATOM 2804 C CA . ARG A 1 358 ? 14.553 0.264 13.120 1.00 69.00 358 ARG A CA 1
ATOM 2805 C C . ARG A 1 358 ? 14.630 0.705 11.653 1.00 69.00 358 ARG A C 1
ATOM 2807 O O . ARG A 1 358 ? 13.952 1.663 11.314 1.00 69.00 358 ARG A O 1
ATOM 2814 N N . TYR A 1 359 ? 15.497 0.105 10.842 1.00 76.00 359 TYR A N 1
ATOM 2815 C CA . TYR A 1 359 ? 15.662 0.451 9.430 1.00 76.00 359 TYR A CA 1
ATOM 2816 C C . TYR A 1 359 ? 15.014 -0.540 8.469 1.00 76.00 359 TYR A C 1
ATOM 2818 O O . TYR A 1 359 ? 15.008 -0.306 7.268 1.00 76.00 359 TYR A O 1
ATOM 2826 N N . HIS A 1 360 ? 14.476 -1.637 8.993 1.00 85.50 360 HIS A N 1
ATOM 2827 C CA . HIS A 1 360 ? 13.848 -2.659 8.176 1.00 85.50 360 HIS A CA 1
ATOM 2828 C C . HIS A 1 360 ? 12.453 -2.176 7.762 1.00 85.50 360 HIS A C 1
ATOM 2830 O O . HIS A 1 360 ? 11.784 -1.525 8.580 1.00 85.50 360 HIS A O 1
ATOM 2836 N N . PRO A 1 361 ? 11.974 -2.521 6.552 1.00 91.38 361 PRO A N 1
ATOM 2837 C CA . PRO A 1 361 ? 10.571 -2.352 6.224 1.00 91.38 361 PRO A CA 1
ATOM 2838 C C . PRO A 1 361 ? 9.718 -3.006 7.313 1.00 91.38 361 PRO A C 1
ATOM 2840 O O . PRO A 1 361 ? 9.982 -4.134 7.747 1.00 91.38 361 PRO A O 1
ATOM 2843 N N . ARG A 1 362 ? 8.701 -2.294 7.795 1.00 90.62 362 ARG A N 1
ATOM 2844 C CA . ARG A 1 362 ? 7.828 -2.801 8.860 1.00 90.62 362 ARG A CA 1
ATOM 2845 C C . ARG A 1 362 ? 6.364 -2.532 8.560 1.00 90.62 362 ARG A C 1
ATOM 2847 O O . ARG A 1 362 ? 6.013 -1.523 7.958 1.00 90.62 362 ARG A O 1
ATOM 2854 N N . LEU A 1 363 ? 5.521 -3.436 9.027 1.00 92.88 363 LEU A N 1
ATOM 2855 C CA . LEU A 1 363 ? 4.073 -3.354 9.020 1.00 92.88 363 LEU A CA 1
ATOM 2856 C C . LEU A 1 363 ? 3.605 -3.204 10.469 1.00 92.88 363 LEU A C 1
ATOM 2858 O O . LEU A 1 363 ? 3.838 -4.081 11.303 1.00 92.88 363 LEU A O 1
ATOM 2862 N N . ARG A 1 364 ? 2.955 -2.084 10.772 1.00 90.19 364 ARG A N 1
ATOM 2863 C CA . ARG A 1 364 ? 2.300 -1.825 12.055 1.00 90.19 364 ARG A CA 1
ATOM 2864 C C . ARG A 1 364 ? 0.820 -2.142 11.914 1.00 90.19 364 ARG A C 1
ATOM 2866 O O . ARG A 1 364 ? 0.179 -1.616 11.014 1.00 90.19 364 ARG A O 1
ATOM 2873 N N . ILE A 1 365 ? 0.299 -3.002 12.782 1.00 90.81 365 ILE A N 1
ATOM 2874 C CA . ILE A 1 365 ? -1.086 -3.476 12.769 1.00 90.81 365 ILE A CA 1
ATOM 2875 C C . ILE A 1 365 ? -1.704 -3.148 14.122 1.00 90.81 365 ILE A C 1
ATOM 2877 O O . ILE A 1 365 ? -1.253 -3.656 15.151 1.00 90.81 365 ILE A O 1
ATOM 2881 N N . ILE A 1 366 ? -2.734 -2.310 14.117 1.00 88.06 366 ILE A N 1
ATOM 2882 C CA . ILE A 1 366 ? -3.585 -2.064 15.278 1.00 88.06 366 ILE A CA 1
ATOM 2883 C C . ILE A 1 366 ? -4.751 -3.037 15.175 1.00 88.06 366 ILE A C 1
ATOM 2885 O O . ILE A 1 366 ? -5.435 -3.087 14.153 1.00 88.06 366 ILE A O 1
ATOM 2889 N N . TYR A 1 367 ? -4.960 -3.838 16.211 1.00 91.88 367 TYR A N 1
ATOM 2890 C CA . TYR A 1 367 ? -6.012 -4.845 16.223 1.00 91.88 367 TYR A CA 1
ATOM 2891 C C . TYR A 1 367 ? -6.652 -4.968 17.599 1.00 91.88 367 TYR A C 1
ATOM 2893 O O . TYR A 1 367 ? -6.048 -4.638 18.623 1.00 91.88 367 TYR A O 1
ATOM 2901 N N . HIS A 1 368 ? -7.845 -5.542 17.637 1.00 91.19 368 HIS A N 1
ATOM 2902 C CA . HIS A 1 368 ? -8.444 -6.065 18.856 1.00 91.19 368 HIS A CA 1
ATOM 2903 C C . HIS A 1 368 ? -8.783 -7.544 18.679 1.00 91.19 368 HIS A C 1
ATOM 2905 O O . HIS A 1 368 ? -8.863 -8.059 17.567 1.00 91.19 368 HIS A O 1
ATOM 2911 N N . VAL A 1 369 ? -8.941 -8.259 19.791 1.00 91.25 369 VAL A N 1
ATOM 2912 C CA . VAL A 1 369 ? -9.357 -9.665 19.759 1.00 91.25 369 VAL A CA 1
ATOM 2913 C C . VAL A 1 369 ? -10.838 -9.730 20.065 1.00 91.25 369 VAL A C 1
ATOM 2915 O O . VAL A 1 369 ? -11.268 -9.404 21.178 1.00 91.25 369 VAL A O 1
ATOM 2918 N N . GLU A 1 370 ? -11.624 -10.188 19.098 1.00 85.69 370 GLU A N 1
ATOM 2919 C CA . GLU A 1 370 ? -12.996 -10.560 19.385 1.00 85.69 370 GLU A CA 1
ATOM 2920 C C . GLU A 1 370 ? -12.999 -11.848 20.207 1.00 85.69 370 GLU A C 1
ATOM 2922 O O . GLU A 1 370 ? -12.331 -12.838 19.898 1.00 85.69 370 GLU A O 1
ATOM 2927 N N . THR A 1 371 ? -13.765 -11.863 21.299 1.00 77.31 371 THR A N 1
ATOM 2928 C CA . THR A 1 371 ? -14.014 -13.121 22.001 1.00 77.31 371 THR A CA 1
ATOM 2929 C C . THR A 1 371 ? -14.652 -14.075 21.004 1.00 77.31 371 THR A C 1
ATOM 2931 O O . THR A 1 371 ? -15.707 -13.736 20.463 1.00 77.31 371 THR A O 1
ATOM 2934 N N . SER A 1 372 ? -14.036 -15.248 20.790 1.00 59.66 372 SER A N 1
ATOM 2935 C CA . SER A 1 372 ? -14.622 -16.324 19.982 1.00 59.66 372 SER A CA 1
ATOM 2936 C C . SER A 1 372 ? -16.122 -16.391 20.273 1.00 59.66 372 SER A C 1
ATOM 2938 O O . SER A 1 372 ? -16.482 -16.403 21.464 1.00 59.66 372 SER A O 1
ATOM 2940 N N . PRO A 1 373 ? -16.998 -16.388 19.244 1.00 54.84 373 PRO A N 1
ATOM 2941 C CA . PRO A 1 373 ? -18.430 -16.479 19.463 1.00 54.84 373 PRO A CA 1
ATOM 2942 C C . PRO A 1 373 ? -18.652 -17.624 20.444 1.00 54.84 373 PRO A C 1
ATOM 2944 O O . PRO A 1 373 ? -18.095 -18.702 20.208 1.00 54.84 373 PRO A O 1
ATOM 2947 N N . PRO A 1 374 ? -19.364 -17.410 21.567 1.00 52.06 374 PRO A N 1
ATOM 2948 C CA . PRO A 1 374 ? -19.479 -18.424 22.599 1.00 52.06 374 PRO A CA 1
ATOM 2949 C C . PRO A 1 374 ? -19.875 -19.725 21.921 1.00 52.06 374 PRO A C 1
ATOM 2951 O O . PRO A 1 374 ? -20.931 -19.780 21.289 1.00 52.06 374 PRO A O 1
ATOM 2954 N N . SER A 1 375 ? -18.984 -20.725 21.964 1.00 48.88 375 SER A N 1
ATOM 2955 C CA . SER A 1 375 ? -19.249 -22.004 21.315 1.00 48.88 375 SER A CA 1
ATOM 2956 C C . SER A 1 375 ? -20.589 -22.486 21.855 1.00 48.88 375 SER A C 1
ATOM 2958 O O . SER A 1 375 ? -20.746 -22.722 23.057 1.00 48.88 375 SER A O 1
ATOM 2960 N N . TRP A 1 376 ? -21.609 -22.518 21.000 1.00 44.06 376 TRP A N 1
ATOM 2961 C CA . TRP A 1 376 ? -22.955 -22.921 21.389 1.00 44.06 376 TRP A CA 1
ATOM 2962 C C . TRP A 1 376 ? -22.988 -24.449 21.535 1.00 44.06 376 TRP A C 1
ATOM 2964 O O . TRP A 1 376 ? -23.739 -25.142 20.866 1.00 44.06 376 TRP A O 1
ATOM 2974 N N . ASN A 1 377 ? -22.174 -24.983 22.447 1.00 45.75 377 ASN A N 1
ATOM 2975 C CA . ASN A 1 377 ? -22.232 -26.354 22.945 1.00 45.75 377 ASN A CA 1
ATOM 2976 C C . ASN A 1 377 ? -23.154 -26.440 24.173 1.00 45.75 377 ASN A C 1
ATOM 2978 O O . ASN A 1 377 ? -22.877 -27.166 25.127 1.00 45.75 377 ASN A O 1
ATOM 2982 N N . ARG A 1 378 ? -24.265 -25.689 24.182 1.00 43.72 378 ARG A N 1
ATOM 2983 C CA . ARG A 1 378 ? -25.359 -25.960 25.122 1.00 43.72 378 ARG A CA 1
ATOM 2984 C C . ARG A 1 378 ? -26.380 -26.859 24.426 1.00 43.72 378 ARG A C 1
ATOM 2986 O O . ARG A 1 378 ? -26.781 -26.537 23.309 1.00 43.72 378 ARG A O 1
ATOM 2993 N N . PRO A 1 379 ? -26.804 -27.968 25.057 1.00 44.38 379 PRO A N 1
ATOM 2994 C CA . PRO A 1 379 ? -27.834 -28.824 24.493 1.00 44.38 379 PRO A CA 1
ATOM 2995 C C . PRO A 1 379 ? -29.101 -27.991 24.305 1.00 44.38 379 PRO A C 1
ATOM 2997 O O . PRO A 1 379 ? -29.517 -27.264 25.207 1.00 44.38 379 PRO A O 1
ATOM 3000 N N . TYR A 1 380 ? -29.678 -28.074 23.111 1.00 42.41 380 TYR A N 1
ATOM 3001 C CA . TYR A 1 380 ? -30.958 -27.483 22.745 1.00 42.41 380 TYR A CA 1
ATOM 3002 C C . TYR A 1 380 ? -32.047 -27.873 23.746 1.00 42.41 380 TYR A C 1
ATOM 3004 O O . TYR A 1 380 ? -32.674 -28.922 23.632 1.00 42.41 380 TYR A O 1
ATOM 3012 N N . GLY A 1 381 ? -32.283 -27.030 24.739 1.00 44.50 381 GLY A N 1
ATOM 3013 C CA . GLY A 1 381 ? -33.352 -27.265 25.688 1.00 44.50 381 GLY A CA 1
ATOM 3014 C C . GLY A 1 381 ? -33.505 -26.084 26.609 1.00 44.50 381 GLY A C 1
ATOM 3015 O O . GLY A 1 381 ? -32.969 -26.138 27.701 1.00 44.50 381 GLY A O 1
ATOM 3016 N N . PHE A 1 382 ? -34.183 -25.022 26.154 1.00 41.94 382 PHE A N 1
ATOM 3017 C CA . PHE A 1 382 ? -35.052 -24.208 27.025 1.00 41.94 382 PHE A CA 1
ATOM 3018 C C . PHE A 1 382 ? -35.941 -23.157 26.311 1.00 41.94 382 PHE A C 1
ATOM 3020 O O . PHE A 1 382 ? -36.482 -22.291 26.990 1.00 41.94 382 PHE A O 1
ATOM 3027 N N . TYR A 1 383 ? -36.179 -23.223 24.988 1.00 41.16 383 TYR A N 1
ATOM 3028 C CA . TYR A 1 383 ? -37.062 -22.248 24.302 1.00 41.16 383 TYR A CA 1
ATOM 3029 C C . TYR A 1 383 ? -38.135 -22.847 23.371 1.00 41.16 383 TYR A C 1
ATOM 3031 O O . TYR A 1 383 ? -38.534 -22.201 22.408 1.00 41.16 383 TYR A O 1
ATOM 3039 N N . ASP A 1 384 ? -38.672 -24.032 23.680 1.00 40.06 384 ASP A N 1
ATOM 3040 C CA . ASP A 1 384 ? -39.675 -24.699 22.822 1.00 40.06 384 ASP A CA 1
ATOM 3041 C C . ASP A 1 384 ? -41.155 -24.441 23.166 1.00 40.06 384 ASP A C 1
ATOM 3043 O O . ASP A 1 384 ? -42.033 -24.980 22.498 1.00 40.06 384 ASP A O 1
ATOM 3047 N N . TYR A 1 385 ? -41.494 -23.601 24.153 1.00 41.50 385 TYR A N 1
ATOM 3048 C CA . TYR A 1 385 ? -42.899 -23.501 24.602 1.00 41.50 385 TYR A CA 1
ATOM 3049 C C . TYR A 1 385 ? -43.680 -22.237 24.222 1.00 41.50 385 TYR A C 1
ATOM 3051 O O . TYR A 1 385 ? -44.853 -22.155 24.569 1.00 41.50 385 TYR A O 1
ATOM 3059 N N . MET A 1 386 ? -43.128 -21.301 23.441 1.00 45.16 386 MET A N 1
ATOM 3060 C CA . MET A 1 386 ? -43.931 -20.230 22.820 1.00 45.16 386 MET A CA 1
ATOM 3061 C C . MET A 1 386 ? -43.326 -19.745 21.493 1.00 45.16 386 MET A C 1
ATOM 3063 O O . MET A 1 386 ? -42.723 -18.676 21.431 1.00 45.16 386 MET A O 1
ATOM 3067 N N . ALA A 1 387 ? -43.499 -20.502 20.409 1.00 45.38 387 ALA A N 1
ATOM 3068 C CA . ALA A 1 387 ? -43.166 -20.029 19.064 1.00 45.38 387 ALA A CA 1
ATOM 3069 C C . ALA A 1 387 ? -44.448 -19.631 18.314 1.00 45.38 387 ALA A C 1
ATOM 3071 O O . ALA A 1 387 ? -45.179 -20.477 17.798 1.00 45.38 387 ALA A O 1
ATOM 3072 N N . LEU A 1 388 ? -44.736 -18.327 18.260 1.00 47.75 388 LEU A N 1
ATOM 3073 C CA . LEU A 1 388 ? -45.776 -17.777 17.392 1.00 47.75 388 LEU A CA 1
ATOM 3074 C C . LEU A 1 388 ? -45.170 -17.554 16.000 1.00 47.75 388 LEU A C 1
ATOM 3076 O O . LEU A 1 388 ? -44.190 -16.828 15.837 1.00 47.75 388 LEU A O 1
ATOM 3080 N N . LYS A 1 389 ? -45.732 -18.210 14.983 1.00 49.94 389 LYS A N 1
ATOM 3081 C CA . LYS A 1 389 ? -45.210 -18.173 13.612 1.00 49.94 389 LYS A CA 1
ATOM 3082 C C . LYS A 1 389 ? -45.682 -16.905 12.900 1.00 49.94 389 LYS A C 1
ATOM 3084 O O . LYS A 1 389 ? -46.754 -16.890 12.304 1.00 49.94 389 LYS A O 1
ATOM 3089 N N . VAL A 1 390 ? -44.872 -15.853 12.941 1.00 55.31 390 VAL A N 1
ATOM 3090 C CA . VAL A 1 390 ? -45.131 -14.579 12.249 1.00 55.31 390 VAL A CA 1
ATOM 3091 C C . VAL A 1 390 ? -44.020 -14.253 11.248 1.00 55.31 390 VAL A C 1
ATOM 3093 O O . VAL A 1 390 ? -42.854 -14.569 11.467 1.00 55.31 390 VAL A O 1
ATOM 3096 N N . ARG A 1 391 ? -44.404 -13.651 10.117 1.00 57.84 391 ARG A N 1
ATOM 3097 C CA . ARG A 1 391 ? -43.523 -13.061 9.094 1.00 57.84 391 ARG A CA 1
ATOM 3098 C C . ARG A 1 391 ? -43.994 -11.630 8.837 1.00 57.84 391 ARG A C 1
ATOM 3100 O O . ARG A 1 391 ? -45.199 -11.389 8.877 1.00 57.84 391 ARG A O 1
ATOM 3107 N N . GLY A 1 392 ? -43.073 -10.715 8.534 1.00 61.62 392 GLY A N 1
ATOM 3108 C CA . GLY A 1 392 ? -43.400 -9.333 8.161 1.00 61.62 392 GLY A CA 1
ATOM 3109 C C . GLY A 1 392 ? -42.797 -8.271 9.082 1.00 61.62 392 GLY A C 1
ATOM 3110 O O . GLY A 1 392 ? -41.903 -8.552 9.874 1.00 61.62 392 GLY A O 1
ATOM 3111 N N . LYS A 1 393 ? -43.269 -7.031 8.937 1.00 56.56 393 LYS A N 1
ATOM 3112 C CA . LYS A 1 393 ? -42.787 -5.848 9.662 1.00 56.56 393 LYS A CA 1
ATOM 3113 C C . LYS A 1 393 ? -43.803 -5.454 10.740 1.00 56.56 393 LYS A C 1
ATOM 3115 O O . LYS A 1 393 ? -44.989 -5.329 10.437 1.00 56.56 393 LYS A O 1
ATOM 3120 N N . LEU A 1 394 ? -43.356 -5.260 11.981 1.00 59.28 394 LEU A N 1
ATOM 3121 C CA . LEU A 1 394 ? -44.179 -4.726 13.072 1.00 59.28 394 LEU A CA 1
ATOM 3122 C C . LEU A 1 394 ? -43.843 -3.242 13.267 1.00 59.28 394 LEU A C 1
ATOM 3124 O O . LEU A 1 394 ? -43.018 -2.886 14.109 1.00 59.28 394 LEU A O 1
ATOM 3128 N N . GLY A 1 395 ? -44.447 -2.381 12.441 1.00 67.81 395 GLY A N 1
ATOM 3129 C CA . GLY A 1 395 ? -44.093 -0.955 12.393 1.00 67.81 395 GLY A CA 1
ATOM 3130 C C . GLY A 1 395 ? -42.593 -0.748 12.149 1.00 67.81 395 GLY A C 1
ATOM 3131 O O . GLY A 1 395 ? -41.931 -1.622 11.600 1.00 67.81 395 GLY A O 1
ATOM 3132 N N . ASP A 1 396 ? -42.015 0.366 12.589 1.00 60.09 396 ASP A N 1
ATOM 3133 C CA . ASP A 1 396 ? -40.565 0.617 12.457 1.00 60.09 396 ASP A CA 1
ATOM 3134 C C . ASP A 1 396 ? -39.718 -0.051 13.552 1.00 60.09 396 ASP A C 1
ATOM 3136 O O . ASP A 1 396 ? -38.535 0.233 13.697 1.00 60.09 396 ASP A O 1
ATOM 3140 N N . ILE A 1 397 ? -40.321 -0.948 14.332 1.00 54.66 397 ILE A N 1
ATOM 3141 C CA . ILE A 1 397 ? -39.717 -1.505 15.544 1.00 54.66 397 ILE A CA 1
ATOM 3142 C C . ILE A 1 397 ? -38.989 -2.820 15.237 1.00 54.66 397 ILE A C 1
ATOM 3144 O O . ILE A 1 397 ? -37.968 -3.121 15.850 1.00 54.66 397 ILE A O 1
ATOM 3148 N N . ALA A 1 398 ? -39.492 -3.613 14.284 1.00 56.78 398 ALA A N 1
ATOM 3149 C CA . ALA A 1 398 ? -38.932 -4.925 13.967 1.00 56.78 398 ALA A CA 1
ATOM 3150 C C . ALA A 1 398 ? -39.305 -5.403 12.558 1.00 56.78 398 ALA A C 1
ATOM 3152 O O . ALA A 1 398 ? -40.453 -5.268 12.129 1.00 56.78 398 ALA A O 1
ATOM 3153 N N . THR A 1 399 ? -38.357 -6.046 11.871 1.00 55.69 399 THR A N 1
ATOM 3154 C CA . THR A 1 399 ? -38.621 -6.801 10.635 1.00 55.69 399 THR A CA 1
ATOM 3155 C C . THR A 1 399 ? -38.257 -8.269 10.842 1.00 55.69 399 THR A C 1
ATOM 3157 O O . THR A 1 399 ? -37.120 -8.593 11.171 1.00 55.69 399 THR A O 1
ATOM 3160 N N . PHE A 1 400 ? -39.224 -9.165 10.642 1.00 60.41 400 PHE A N 1
ATOM 3161 C CA . PHE A 1 400 ? -39.062 -10.608 10.816 1.00 60.41 400 PHE A CA 1
ATOM 3162 C C . PHE A 1 400 ? -38.774 -11.272 9.468 1.00 60.41 400 PHE A C 1
ATOM 3164 O O . PHE A 1 400 ? -39.694 -11.515 8.681 1.00 60.41 400 PHE A O 1
ATOM 3171 N N . GLN A 1 401 ? -37.492 -11.536 9.198 1.00 53.56 401 GLN A N 1
ATOM 3172 C CA . GLN A 1 401 ? -37.036 -12.128 7.935 1.00 53.56 401 GLN A CA 1
ATOM 3173 C C . GLN A 1 401 ? -37.251 -13.651 7.878 1.00 53.56 401 GLN A C 1
ATOM 3175 O O . GLN A 1 401 ? -37.602 -14.173 6.822 1.00 53.56 401 GLN A O 1
ATOM 3180 N N . GLU A 1 402 ? -37.169 -14.359 9.010 1.00 54.09 402 GLU A N 1
ATOM 3181 C CA . GLU A 1 402 ? -37.412 -15.806 9.088 1.00 54.09 402 GLU A CA 1
ATOM 3182 C C . GLU A 1 402 ? -38.214 -16.209 10.336 1.00 54.09 402 GLU A C 1
ATOM 3184 O O . GLU A 1 402 ? -38.321 -15.462 11.308 1.00 54.09 402 GLU A O 1
ATOM 3189 N N . GLN A 1 403 ? -38.852 -17.384 10.262 1.00 53.84 403 GLN A N 1
ATOM 3190 C CA . GLN A 1 403 ? -39.793 -17.900 11.261 1.00 53.84 403 GLN A CA 1
ATOM 3191 C C . GLN A 1 403 ? -39.135 -17.951 12.649 1.00 53.84 403 GLN A C 1
ATOM 3193 O O . GLN A 1 403 ? -38.073 -18.540 12.818 1.00 53.84 403 GLN A O 1
ATOM 3198 N N . TRP A 1 404 ? -39.778 -17.341 13.642 1.00 47.00 404 TRP A N 1
ATOM 3199 C CA . TRP A 1 404 ? -39.240 -17.209 14.994 1.00 47.00 404 TRP A CA 1
ATOM 3200 C C . TRP A 1 404 ? -39.105 -18.548 15.725 1.00 47.00 404 TRP A C 1
ATOM 3202 O O . TRP A 1 404 ? -40.104 -19.175 16.068 1.00 47.00 404 TRP A O 1
ATOM 3212 N N . TRP A 1 405 ? -37.861 -18.942 16.002 1.00 48.28 405 TRP A N 1
ATOM 3213 C CA . TRP A 1 405 ? -37.482 -19.978 16.972 1.00 48.28 405 TRP A CA 1
ATOM 3214 C C . TRP A 1 405 ? -36.489 -19.361 17.973 1.00 48.28 405 TRP A C 1
ATOM 3216 O O . TRP A 1 405 ? -35.333 -19.761 18.059 1.00 48.28 405 TRP A O 1
ATOM 3226 N N . GLY A 1 406 ? -36.900 -18.284 18.652 1.00 47.75 406 GLY A N 1
ATOM 3227 C CA . GLY A 1 406 ? -36.078 -17.631 19.681 1.00 47.75 406 GLY A CA 1
ATOM 3228 C C . GLY A 1 406 ? -34.811 -16.916 19.183 1.00 47.75 406 GLY A C 1
ATOM 3229 O O . GLY A 1 406 ? -33.928 -16.632 19.989 1.00 47.75 406 GLY A O 1
ATOM 3230 N N . ARG A 1 407 ? -34.696 -16.611 17.880 1.00 47.06 407 ARG A N 1
ATOM 3231 C CA . ARG A 1 407 ? -33.568 -15.847 17.317 1.00 47.06 407 ARG A CA 1
ATOM 3232 C C . ARG A 1 407 ? -33.823 -14.339 17.336 1.00 47.06 407 ARG A C 1
ATOM 3234 O O . ARG A 1 407 ? -34.939 -13.877 17.109 1.00 47.06 407 ARG A O 1
ATOM 3241 N N . GLN A 1 408 ? -32.751 -13.604 17.620 1.00 49.28 408 GLN A N 1
ATOM 3242 C CA . GLN A 1 408 ? -32.707 -12.158 17.807 1.00 49.28 408 GLN A CA 1
ATOM 3243 C C . GLN A 1 408 ? -33.286 -11.395 16.608 1.00 49.28 408 GLN A C 1
ATOM 3245 O O . GLN A 1 408 ? -33.050 -11.727 15.449 1.00 49.28 408 GLN A O 1
ATOM 3250 N N . VAL A 1 409 ? -34.052 -10.356 16.926 1.00 51.88 409 VAL A N 1
ATOM 3251 C CA . VAL A 1 409 ? -34.589 -9.375 15.983 1.00 51.88 409 VAL A CA 1
ATOM 3252 C C . VAL A 1 409 ? -33.435 -8.465 15.599 1.00 51.88 409 VAL A C 1
ATOM 3254 O O . VAL A 1 409 ? -32.890 -7.791 16.475 1.00 51.88 409 VAL A O 1
ATOM 3257 N N . SER A 1 410 ? -33.043 -8.437 14.328 1.00 50.75 410 SER A N 1
ATOM 3258 C CA . SER A 1 410 ? -32.173 -7.354 13.880 1.00 50.75 410 SER A CA 1
ATOM 3259 C C . SER A 1 410 ? -32.953 -6.043 14.030 1.00 50.75 410 SER A C 1
ATOM 3261 O O . SER A 1 410 ? -34.116 -5.990 13.600 1.00 50.75 410 SER A O 1
ATOM 3263 N N . PRO A 1 411 ? -32.359 -4.987 14.622 1.00 53.69 411 PRO A N 1
ATOM 3264 C CA . PRO A 1 411 ? -32.895 -3.648 14.442 1.00 53.69 411 PRO A CA 1
ATOM 3265 C C . PRO A 1 411 ? -33.046 -3.390 12.937 1.00 53.69 411 PRO A C 1
ATOM 3267 O O . PRO A 1 411 ? -32.330 -4.017 12.149 1.00 53.69 411 PRO A O 1
ATOM 3270 N N . PRO A 1 412 ? -33.992 -2.537 12.510 1.00 49.88 412 PRO A N 1
ATOM 3271 C CA . PRO A 1 412 ? -34.150 -2.206 11.101 1.00 49.88 412 PRO A CA 1
ATOM 3272 C C . PRO A 1 412 ? -32.793 -1.787 10.524 1.00 49.88 412 PRO A C 1
ATOM 3274 O O . PRO A 1 412 ? -32.280 -0.710 10.811 1.00 49.88 412 PRO A O 1
ATOM 3277 N N . PHE A 1 413 ? -32.191 -2.694 9.756 1.00 51.09 413 PHE A N 1
ATOM 3278 C CA . PHE A 1 413 ? -30.960 -2.438 9.038 1.00 51.09 413 PHE A CA 1
ATOM 3279 C C . PHE A 1 413 ? -31.348 -1.549 7.872 1.00 51.09 413 PHE A C 1
ATOM 3281 O O . PHE A 1 413 ? -31.998 -1.994 6.925 1.00 51.09 413 PHE A O 1
ATOM 3288 N N . TYR A 1 414 ? -31.003 -0.274 7.987 1.00 55.00 414 TYR A N 1
ATOM 3289 C CA . TYR A 1 414 ? -30.946 0.612 6.845 1.00 55.00 414 TYR A CA 1
ATOM 3290 C C . TYR A 1 414 ? -29.595 0.326 6.199 1.00 55.00 414 TYR A C 1
ATOM 3292 O O . TYR A 1 414 ? -28.586 0.757 6.760 1.00 55.00 414 TYR A O 1
ATOM 3300 N N . PRO A 1 415 ? -29.526 -0.462 5.107 1.00 53.12 415 PRO A N 1
ATOM 3301 C CA . PRO A 1 415 ? -28.262 -0.661 4.421 1.00 53.12 415 PRO A CA 1
ATOM 3302 C C . PRO A 1 415 ? -27.642 0.705 4.163 1.00 53.12 415 PRO A C 1
ATOM 3304 O O . PRO A 1 415 ? -28.322 1.603 3.653 1.00 53.12 415 PRO A O 1
ATOM 3307 N N . TYR A 1 416 ? -26.370 0.857 4.549 1.00 51.75 416 TYR A N 1
ATOM 3308 C CA . TYR A 1 416 ? -25.573 2.006 4.144 1.00 51.75 416 TYR A CA 1
ATOM 3309 C C . TYR A 1 416 ? -25.803 2.206 2.646 1.00 51.75 416 TYR A C 1
ATOM 3311 O O . TYR A 1 416 ? -25.883 1.234 1.891 1.00 51.75 416 TYR A O 1
ATOM 3319 N N . ASN A 1 417 ? -26.006 3.455 2.239 1.00 63.31 417 ASN A N 1
ATOM 3320 C CA . ASN A 1 417 ? -26.268 3.821 0.857 1.00 63.31 417 ASN A CA 1
ATOM 3321 C C . ASN A 1 417 ? -24.950 4.313 0.249 1.00 63.31 417 ASN A C 1
ATOM 3323 O O . ASN A 1 417 ? -24.791 5.527 0.091 1.00 63.31 417 ASN A O 1
ATOM 3327 N N . PRO A 1 418 ? -23.981 3.418 -0.037 1.00 59.41 418 PRO A N 1
ATOM 3328 C CA . PRO A 1 418 ? -22.634 3.814 -0.399 1.00 59.41 418 PRO A CA 1
ATOM 3329 C C . PRO A 1 418 ? -22.670 4.745 -1.610 1.00 59.41 418 PRO A C 1
ATOM 3331 O O . PRO A 1 418 ? -23.497 4.605 -2.519 1.00 59.41 418 PRO A O 1
ATOM 3334 N N . GLN A 1 419 ? -21.853 5.789 -1.537 1.00 80.06 419 GLN A N 1
ATOM 3335 C CA . GLN A 1 419 ? -21.832 6.895 -2.488 1.00 80.06 419 GLN A CA 1
ATOM 3336 C C . GLN A 1 419 ? -20.615 6.816 -3.410 1.00 80.06 419 GLN A C 1
ATOM 3338 O O . GLN A 1 419 ? -20.116 7.848 -3.853 1.00 80.06 419 GLN A O 1
ATOM 3343 N N . THR A 1 420 ? -20.130 5.610 -3.715 1.00 79.44 420 THR A N 1
ATOM 3344 C CA . THR A 1 420 ? -19.004 5.472 -4.643 1.00 79.44 420 THR A CA 1
ATOM 3345 C C . THR A 1 420 ? -19.389 6.014 -6.016 1.00 79.44 420 THR A C 1
ATOM 3347 O O . THR A 1 420 ? -20.555 5.958 -6.417 1.00 79.44 420 THR A O 1
ATOM 3350 N N . TYR A 1 421 ? -18.402 6.516 -6.757 1.00 75.25 421 TYR A N 1
ATOM 3351 C CA . TYR A 1 421 ? -18.605 7.039 -8.108 1.00 75.25 421 TYR A CA 1
ATOM 3352 C C . TYR A 1 421 ? -19.384 6.055 -9.004 1.00 75.25 421 TYR A C 1
ATOM 3354 O O . TYR A 1 421 ? -20.354 6.435 -9.659 1.00 75.25 421 TYR A O 1
ATOM 3362 N N . TYR A 1 422 ? -19.035 4.765 -8.952 1.00 75.94 422 TYR A N 1
ATOM 3363 C CA . TYR A 1 422 ? -19.719 3.714 -9.710 1.00 75.94 422 TYR A CA 1
ATOM 3364 C C . TYR A 1 422 ? -21.167 3.484 -9.266 1.00 75.94 422 TYR A C 1
ATOM 3366 O O . TYR A 1 422 ? -22.045 3.266 -10.095 1.00 75.94 422 TYR A O 1
ATOM 3374 N N . GLN A 1 423 ? -21.461 3.551 -7.969 1.00 78.19 423 GLN A N 1
ATOM 3375 C CA . GLN A 1 423 ? -22.835 3.393 -7.488 1.00 78.19 423 GLN A CA 1
ATOM 3376 C C . GLN A 1 423 ? -23.697 4.612 -7.812 1.00 78.19 423 GLN A C 1
ATOM 3378 O O . GLN A 1 423 ? -24.878 4.459 -8.126 1.00 78.19 423 GLN A O 1
ATOM 3383 N N . GLN A 1 424 ? -23.123 5.817 -7.771 1.00 83.44 424 GLN A N 1
ATOM 3384 C CA . GLN A 1 424 ? -23.818 7.032 -8.190 1.00 83.44 424 GLN A CA 1
ATOM 3385 C C . GLN A 1 424 ? -24.116 7.018 -9.692 1.00 83.44 424 GLN A C 1
ATOM 3387 O O . GLN A 1 424 ? -25.236 7.353 -10.084 1.00 83.44 424 GLN A O 1
ATOM 3392 N N . SER A 1 425 ? -23.174 6.560 -10.525 1.00 80.12 425 SER A N 1
ATOM 3393 C CA . SER A 1 425 ? -23.417 6.419 -11.964 1.00 80.12 425 SER A CA 1
ATOM 3394 C C . SER A 1 425 ? -24.513 5.388 -12.248 1.00 80.12 425 SER A C 1
ATOM 3396 O O . SER A 1 425 ? -25.450 5.689 -12.987 1.00 80.12 425 SER A O 1
ATOM 3398 N N . TRP A 1 426 ? -24.503 4.241 -11.558 1.00 84.38 426 TRP A N 1
ATOM 3399 C CA . TRP A 1 426 ? -25.579 3.246 -11.636 1.00 84.38 426 TRP A CA 1
ATOM 3400 C C . TRP A 1 426 ? -26.948 3.803 -11.242 1.00 84.38 426 TRP A C 1
ATOM 3402 O O . TRP A 1 426 ? -27.938 3.569 -11.936 1.00 84.38 426 TRP A O 1
ATOM 3412 N N . ARG A 1 427 ? -27.024 4.567 -10.146 1.00 87.19 427 ARG A N 1
ATOM 3413 C CA . ARG A 1 427 ? -28.277 5.203 -9.709 1.00 87.19 427 ARG A CA 1
ATOM 3414 C C . ARG A 1 427 ? -28.782 6.226 -10.712 1.00 87.19 427 ARG A C 1
ATOM 3416 O O . ARG A 1 427 ? -29.992 6.297 -10.915 1.00 87.19 427 ARG A O 1
ATOM 3423 N N . SER A 1 428 ? -27.883 6.994 -11.323 1.00 88.00 428 SER A N 1
ATOM 3424 C CA . SER A 1 428 ? -28.238 7.974 -12.348 1.00 88.00 428 SER A CA 1
ATOM 3425 C C . SER A 1 428 ? -28.893 7.286 -13.549 1.00 88.00 428 SER A C 1
ATOM 3427 O O . SER A 1 428 ? -30.040 7.587 -13.879 1.00 88.00 428 SER A O 1
ATOM 3429 N N . VAL A 1 429 ? -28.236 6.260 -14.104 1.00 89.25 429 VAL A N 1
ATOM 3430 C CA . VAL A 1 429 ? -28.747 5.495 -15.257 1.00 89.25 429 VAL A CA 1
ATOM 3431 C C . VAL A 1 429 ? -30.067 4.798 -14.918 1.00 89.25 429 VAL A C 1
ATOM 3433 O O . VAL A 1 429 ? -31.024 4.847 -15.689 1.00 89.25 429 VAL A O 1
ATOM 3436 N N . PHE A 1 430 ? -30.167 4.179 -13.740 1.00 94.00 430 PHE A N 1
ATOM 3437 C CA . PHE A 1 430 ? -31.407 3.539 -13.301 1.00 94.00 430 PHE A CA 1
ATOM 3438 C C . PHE A 1 430 ? -32.558 4.547 -13.154 1.00 94.00 430 PHE A C 1
ATOM 3440 O O . PHE A 1 430 ? -33.675 4.279 -13.600 1.00 94.00 430 PHE A O 1
ATOM 3447 N N . SER A 1 431 ? -32.296 5.715 -12.559 1.00 92.25 431 SER A N 1
ATOM 3448 C CA . SER A 1 431 ? -33.299 6.772 -12.357 1.00 92.25 431 SER A CA 1
ATOM 3449 C C . SER A 1 431 ? -33.791 7.354 -13.681 1.00 92.25 431 SER A C 1
ATOM 3451 O O . SER A 1 431 ? -34.989 7.596 -13.845 1.00 92.25 431 SER A O 1
ATOM 3453 N N . GLU A 1 432 ? -32.894 7.520 -14.652 1.00 94.25 432 GLU A N 1
ATOM 3454 C CA . GLU A 1 432 ? -33.245 7.912 -16.017 1.00 94.25 432 GLU A CA 1
ATOM 3455 C C . GLU A 1 432 ? -34.125 6.850 -16.690 1.00 94.25 432 GLU A C 1
ATOM 3457 O O . GLU A 1 432 ? -35.186 7.168 -17.229 1.00 94.25 432 GLU A O 1
ATOM 3462 N N . GLY A 1 433 ? -33.763 5.569 -16.557 1.00 95.38 433 GLY A N 1
ATOM 3463 C CA . GLY A 1 433 ? -34.569 4.451 -17.043 1.00 95.38 433 GLY A CA 1
ATOM 3464 C C . GLY A 1 433 ? -35.996 4.481 -16.487 1.00 95.38 433 GLY A C 1
ATOM 3465 O O . GLY A 1 433 ? -36.963 4.409 -17.250 1.00 95.38 433 GLY A O 1
ATOM 3466 N N . VAL A 1 434 ? -36.153 4.662 -15.173 1.00 95.81 434 VAL A N 1
ATOM 3467 C CA . VAL A 1 434 ? -37.470 4.787 -14.524 1.00 95.81 434 VAL A CA 1
ATOM 3468 C C . VAL A 1 434 ? -38.245 6.002 -15.040 1.00 95.81 434 VAL A C 1
ATOM 3470 O O . VAL A 1 434 ? -39.437 5.881 -15.332 1.00 95.81 434 VAL A O 1
ATOM 3473 N N . THR A 1 435 ? -37.579 7.147 -15.194 1.00 96.12 435 THR A N 1
ATOM 3474 C CA . THR A 1 435 ? -38.191 8.384 -15.706 1.00 96.12 435 THR A CA 1
ATOM 3475 C C . THR A 1 435 ? -38.724 8.186 -17.125 1.00 96.12 435 THR A C 1
ATOM 3477 O O . THR A 1 435 ? -39.874 8.524 -17.410 1.00 96.12 435 THR A O 1
ATOM 3480 N N . ASN A 1 436 ? -37.948 7.535 -17.991 1.00 96.50 436 ASN A N 1
ATOM 3481 C CA . ASN A 1 436 ? -38.356 7.197 -19.354 1.00 96.50 436 ASN A CA 1
ATOM 3482 C C . ASN A 1 436 ? -39.594 6.283 -19.372 1.00 96.50 436 ASN A C 1
ATOM 3484 O O . ASN A 1 436 ? -40.555 6.556 -20.091 1.00 96.50 436 ASN A O 1
ATOM 3488 N N . TRP A 1 437 ? -39.637 5.248 -18.522 1.00 97.12 437 TRP A N 1
ATOM 3489 C CA . TRP A 1 437 ? -40.818 4.381 -18.403 1.00 97.12 437 TRP A CA 1
ATOM 3490 C C . TRP A 1 437 ? -42.075 5.145 -17.960 1.00 97.12 437 TRP A C 1
ATOM 3492 O O . TRP A 1 437 ? -43.182 4.910 -18.463 1.00 97.12 437 TRP A O 1
ATOM 3502 N N . GLN A 1 438 ? -41.917 6.068 -17.009 1.00 96.56 438 GLN A N 1
ATOM 3503 C CA . GLN A 1 438 ? -43.001 6.934 -16.549 1.00 96.56 438 GLN A CA 1
ATOM 3504 C C . GLN A 1 438 ? -43.453 7.924 -17.634 1.00 96.56 438 GLN A C 1
ATOM 3506 O O . GLN A 1 438 ? -44.639 8.246 -17.684 1.00 96.56 438 GLN A O 1
ATOM 3511 N N . GLY A 1 439 ? -42.554 8.334 -18.531 1.00 94.62 439 GLY A N 1
ATOM 3512 C CA . GLY A 1 439 ? -42.856 9.178 -19.689 1.00 94.62 439 GLY A CA 1
ATOM 3513 C C . GLY A 1 439 ? -43.524 8.450 -20.861 1.00 94.62 439 GLY A C 1
ATOM 3514 O O . GLY A 1 439 ? -44.180 9.095 -21.675 1.00 94.62 439 GLY A O 1
ATOM 3515 N N . PHE A 1 440 ? -43.401 7.121 -20.954 1.00 97.62 440 PHE A N 1
ATOM 3516 C CA . PHE A 1 440 ? -44.064 6.348 -22.006 1.00 97.62 440 PHE A CA 1
ATOM 3517 C C . PHE A 1 440 ? -45.587 6.396 -21.899 1.00 97.62 440 PHE A C 1
ATOM 3519 O O . PHE A 1 440 ? -46.161 6.279 -20.812 1.00 97.62 440 PHE A O 1
ATOM 3526 N N . ASP A 1 441 ? -46.238 6.487 -23.057 1.00 97.69 441 ASP A N 1
ATOM 3527 C CA . ASP A 1 441 ? -47.678 6.305 -23.167 1.00 97.69 441 ASP A CA 1
ATOM 3528 C C . ASP A 1 441 ? -48.086 4.834 -22.947 1.00 97.69 441 ASP A C 1
ATOM 3530 O O . ASP A 1 441 ? -47.259 3.917 -22.859 1.00 97.69 441 ASP A O 1
ATOM 3534 N N . GLU A 1 442 ? -49.393 4.590 -22.826 1.00 96.94 442 GLU A N 1
ATOM 3535 C CA . GLU A 1 442 ? -49.888 3.234 -22.579 1.00 96.94 442 GLU A CA 1
ATOM 3536 C C . GLU A 1 442 ? -49.600 2.291 -23.755 1.00 96.94 442 GLU A C 1
ATOM 3538 O O . GLU A 1 442 ? -49.384 1.103 -23.528 1.00 96.94 442 GLU A O 1
ATOM 3543 N N . THR A 1 443 ? -49.524 2.795 -24.990 1.00 97.75 443 THR A N 1
ATOM 3544 C CA . THR A 1 443 ? -49.232 1.984 -26.181 1.00 97.75 443 THR A CA 1
ATOM 3545 C C . THR A 1 443 ? -47.844 1.357 -26.079 1.00 97.75 443 THR A C 1
ATOM 3547 O O . THR A 1 443 ? -47.705 0.136 -26.182 1.00 97.75 443 THR A O 1
ATOM 3550 N N . VAL A 1 444 ? -46.825 2.168 -25.785 1.00 97.12 444 VAL A N 1
ATOM 3551 C CA . VAL A 1 444 ? -45.439 1.709 -25.618 1.00 97.12 444 VAL A CA 1
ATOM 3552 C C . VAL A 1 444 ? -45.322 0.773 -24.411 1.00 97.12 444 VAL A C 1
ATOM 3554 O O . VAL A 1 444 ? -44.686 -0.282 -24.489 1.00 97.12 444 VAL A O 1
ATOM 3557 N N . ARG A 1 445 ? -45.996 1.081 -23.294 1.00 98.06 445 ARG A N 1
ATOM 3558 C CA . ARG A 1 445 ? -46.009 0.187 -22.120 1.00 98.06 445 ARG A CA 1
ATOM 3559 C C . ARG A 1 445 ? -46.651 -1.167 -22.427 1.00 98.06 445 ARG A C 1
ATOM 3561 O O . ARG A 1 445 ? -46.175 -2.183 -21.917 1.00 98.06 445 ARG A O 1
ATOM 3568 N N . GLN A 1 446 ? -47.710 -1.210 -23.238 1.00 97.50 446 GLN A N 1
ATOM 3569 C CA . GLN A 1 446 ? -48.352 -2.459 -23.661 1.00 97.50 446 GLN A CA 1
ATOM 3570 C C . GLN A 1 446 ? -47.453 -3.294 -24.572 1.00 97.50 446 GLN A C 1
ATOM 3572 O O . GLN A 1 446 ? -47.445 -4.519 -24.447 1.00 97.50 446 GLN A O 1
ATOM 3577 N N . GLU A 1 447 ? -46.631 -2.664 -25.411 1.00 97.94 447 GLU A N 1
ATOM 3578 C CA . GLU A 1 447 ? -45.639 -3.379 -26.214 1.00 97.94 447 GLU A CA 1
ATOM 3579 C C . GLU A 1 447 ? -44.635 -4.129 -25.323 1.00 97.94 447 GLU A C 1
ATOM 3581 O O . GLU A 1 447 ? -44.447 -5.339 -25.478 1.00 97.94 447 GLU A O 1
ATOM 3586 N N . TYR A 1 448 ? -44.055 -3.457 -24.321 1.00 97.94 448 TYR A N 1
ATOM 3587 C CA . TYR A 1 448 ? -43.146 -4.103 -23.368 1.00 97.94 448 TYR A CA 1
ATOM 3588 C C . TYR A 1 448 ? -43.845 -5.162 -22.502 1.00 97.94 448 TYR A C 1
ATOM 3590 O O . TYR A 1 448 ? -43.264 -6.217 -22.247 1.00 97.94 448 TYR A O 1
ATOM 3598 N N . LYS A 1 449 ? -45.106 -4.945 -22.091 1.00 97.31 449 LYS A N 1
ATOM 3599 C CA . LYS A 1 449 ? -45.916 -5.972 -21.399 1.00 97.31 449 LYS A CA 1
ATOM 3600 C C . LYS A 1 449 ? -46.136 -7.205 -22.282 1.00 97.31 449 LYS A C 1
ATOM 3602 O O . LYS A 1 449 ? -46.044 -8.326 -21.789 1.00 97.31 449 LYS A O 1
ATOM 3607 N N . SER A 1 450 ? -46.393 -7.011 -23.576 1.00 97.38 450 SER A N 1
ATOM 3608 C CA . SER A 1 450 ? -46.566 -8.104 -24.536 1.00 97.38 450 SER A CA 1
ATOM 3609 C C . SER A 1 450 ? -45.266 -8.884 -24.738 1.00 97.38 450 SER A C 1
ATOM 3611 O O . SER A 1 450 ? -45.286 -10.114 -24.695 1.00 97.38 450 SER A O 1
ATOM 3613 N N . LYS A 1 451 ? -44.126 -8.191 -24.877 1.00 96.81 451 LYS A N 1
ATOM 3614 C CA . LYS A 1 451 ? -42.796 -8.823 -24.968 1.00 96.81 451 LYS A CA 1
ATOM 3615 C C . LYS A 1 451 ? -42.452 -9.623 -23.706 1.00 96.81 451 LYS A C 1
ATOM 3617 O O . LYS A 1 451 ? -41.917 -10.723 -23.803 1.00 96.81 451 LYS A O 1
ATOM 3622 N N . ALA A 1 452 ? -42.834 -9.120 -22.533 1.00 97.06 452 ALA A N 1
ATOM 3623 C CA . ALA A 1 452 ? -42.597 -9.783 -21.254 1.00 97.06 452 ALA A CA 1
ATOM 3624 C C . ALA A 1 452 ? -43.556 -10.950 -20.951 1.00 97.06 452 ALA A C 1
ATOM 3626 O O . ALA A 1 452 ? -43.323 -11.677 -19.993 1.00 97.06 452 ALA A O 1
ATOM 3627 N N . LYS A 1 453 ? -44.618 -11.176 -21.742 1.00 95.75 453 LYS A N 1
ATOM 3628 C CA . LYS A 1 453 ? -45.701 -12.131 -21.418 1.00 95.75 453 LYS A CA 1
ATOM 3629 C C . LYS A 1 453 ? -45.231 -13.575 -21.193 1.00 95.75 453 LYS A C 1
ATOM 3631 O O . LYS A 1 453 ? -45.843 -14.293 -20.410 1.00 95.75 453 LYS A O 1
ATOM 3636 N N . ASN A 1 454 ? -44.165 -13.990 -21.876 1.00 93.56 454 ASN A N 1
ATOM 3637 C CA . ASN A 1 454 ? -43.585 -15.333 -21.750 1.00 93.56 454 ASN A CA 1
ATOM 3638 C C . ASN A 1 454 ? -42.361 -15.372 -20.820 1.00 93.56 454 ASN A C 1
ATOM 3640 O O . ASN A 1 454 ? -41.709 -16.406 -20.700 1.00 93.56 454 ASN A O 1
ATOM 3644 N N . LEU A 1 455 ? -42.034 -14.247 -20.186 1.00 92.31 455 LEU A N 1
ATOM 3645 C CA . LEU A 1 455 ? -40.950 -14.120 -19.225 1.00 92.31 455 LEU A CA 1
ATOM 3646 C C . LEU A 1 455 ? -41.553 -14.062 -17.815 1.00 92.31 455 LEU A C 1
ATOM 3648 O O . LEU A 1 455 ? -42.647 -13.540 -17.614 1.00 92.31 455 LEU A O 1
ATOM 3652 N N . LEU A 1 456 ? -40.837 -14.563 -16.807 1.00 92.94 456 LEU A N 1
ATOM 3653 C CA . LEU A 1 456 ? -41.243 -14.459 -15.396 1.00 92.94 456 LEU A CA 1
ATOM 3654 C C . LEU A 1 456 ? -41.002 -13.037 -14.836 1.00 92.94 456 LEU A C 1
ATOM 3656 O O . LEU A 1 456 ? -40.456 -12.873 -13.748 1.00 92.94 456 LEU A O 1
ATOM 3660 N N . MET A 1 457 ? -41.354 -11.994 -15.595 1.00 92.81 457 MET A N 1
ATOM 3661 C CA . MET A 1 457 ? -41.141 -10.592 -15.224 1.00 92.81 457 MET A CA 1
ATOM 3662 C C . MET A 1 457 ? -42.207 -9.663 -15.819 1.00 92.81 457 MET A C 1
ATOM 3664 O O . MET A 1 457 ? -42.886 -9.997 -16.785 1.00 92.81 457 MET A O 1
ATOM 3668 N N . THR A 1 458 ? -42.367 -8.474 -15.235 1.00 97.19 458 THR A N 1
ATOM 3669 C CA . THR A 1 458 ? -43.306 -7.454 -15.728 1.00 97.19 458 THR A CA 1
ATOM 3670 C C . THR A 1 458 ? -42.747 -6.727 -16.956 1.00 97.19 458 THR A C 1
ATOM 3672 O O . THR A 1 458 ? -41.536 -6.705 -17.172 1.00 97.19 458 THR A O 1
ATOM 3675 N N . GLY A 1 459 ? -43.612 -6.055 -17.728 1.00 95.62 459 GLY A N 1
ATOM 3676 C CA . GLY A 1 459 ? -43.167 -5.193 -18.834 1.00 95.62 459 GLY A CA 1
ATOM 3677 C C . GLY A 1 459 ? -42.197 -4.088 -18.391 1.00 95.62 459 GLY A C 1
ATOM 3678 O O . GLY A 1 459 ? -41.256 -3.786 -19.115 1.00 95.62 459 GLY A O 1
ATOM 3679 N N . PHE A 1 460 ? -42.378 -3.553 -17.177 1.00 97.19 460 PHE A N 1
ATOM 3680 C CA . PHE A 1 460 ? -41.456 -2.589 -16.567 1.00 97.19 460 PHE A CA 1
ATOM 3681 C C . PHE A 1 460 ? -40.068 -3.197 -16.334 1.00 97.19 460 PHE A C 1
ATOM 3683 O O . PHE A 1 460 ? -39.072 -2.632 -16.776 1.00 97.19 460 PHE A O 1
ATOM 3690 N N . ASN A 1 461 ? -40.002 -4.371 -15.695 1.00 96.12 461 ASN A N 1
ATOM 3691 C CA . ASN A 1 461 ? -38.733 -5.048 -15.422 1.00 96.12 461 ASN A CA 1
ATOM 3692 C C . ASN A 1 461 ? -38.018 -5.452 -16.717 1.00 96.12 461 ASN A C 1
ATOM 3694 O O . ASN A 1 461 ? -36.799 -5.341 -16.803 1.00 96.12 461 ASN A O 1
ATOM 3698 N N . TYR A 1 462 ? -38.778 -5.887 -17.726 1.00 97.06 462 TYR A N 1
ATOM 3699 C CA . TYR A 1 462 ? -38.234 -6.228 -19.036 1.00 97.06 462 TYR A CA 1
ATOM 3700 C C . TYR A 1 462 ? -37.627 -5.003 -19.733 1.00 97.06 462 TYR A C 1
ATOM 3702 O O . TYR A 1 462 ? -36.471 -5.048 -20.141 1.00 97.06 462 TYR A O 1
ATOM 3710 N N . TYR A 1 463 ? -38.356 -3.882 -19.790 1.00 97.56 463 TYR A N 1
ATOM 3711 C CA . TYR A 1 463 ? -37.826 -2.622 -20.316 1.00 97.56 463 TYR A CA 1
ATOM 3712 C C . TYR A 1 463 ? -36.560 -2.178 -19.572 1.00 97.56 463 TYR A C 1
ATOM 3714 O O . TYR A 1 463 ? -35.555 -1.865 -20.205 1.00 97.56 463 TYR A O 1
ATOM 3722 N N . LEU A 1 464 ? -36.589 -2.178 -18.237 1.00 97.19 464 LEU A N 1
ATOM 3723 C CA . LEU A 1 464 ? -35.466 -1.703 -17.435 1.00 97.19 464 LEU A CA 1
ATOM 3724 C C . LEU A 1 464 ? -34.228 -2.590 -17.617 1.00 97.19 464 LEU A C 1
ATOM 3726 O O . LEU A 1 464 ? -33.119 -2.075 -17.686 1.00 97.19 464 LEU A O 1
ATOM 3730 N N . SER A 1 465 ? -34.406 -3.905 -17.776 1.00 94.44 465 SER A N 1
ATOM 3731 C CA . SER A 1 465 ? -33.310 -4.821 -18.106 1.00 94.44 465 SER A CA 1
ATOM 3732 C C . SER A 1 465 ? -32.665 -4.501 -19.457 1.00 94.44 465 SER A C 1
ATOM 3734 O O . SER A 1 465 ? -31.441 -4.544 -19.559 1.00 94.44 465 SER A O 1
ATOM 3736 N N . GLU A 1 466 ? -33.457 -4.217 -20.494 1.00 95.75 466 GLU A N 1
ATOM 3737 C CA . GLU A 1 466 ? -32.929 -3.837 -21.813 1.00 95.75 466 GLU A CA 1
ATOM 3738 C C . GLU A 1 466 ? -32.248 -2.461 -21.758 1.00 95.75 466 GLU A C 1
ATOM 3740 O O . GLU A 1 466 ? -31.155 -2.290 -22.295 1.00 95.75 466 GLU A O 1
ATOM 3745 N N . TYR A 1 467 ? -32.850 -1.503 -21.043 1.00 95.88 467 TYR A N 1
ATOM 3746 C CA . TYR A 1 467 ? -32.303 -0.160 -20.852 1.00 95.88 467 TYR A CA 1
ATOM 3747 C C . TYR A 1 467 ? -30.940 -0.194 -20.155 1.00 95.88 467 TYR A C 1
ATOM 3749 O O . TYR A 1 467 ? -29.991 0.439 -20.617 1.00 95.88 467 TYR A O 1
ATOM 3757 N N . LEU A 1 468 ? -30.822 -0.958 -19.066 1.00 93.38 468 LEU A N 1
ATOM 3758 C CA . LEU A 1 468 ? -29.568 -1.096 -18.329 1.00 93.38 468 LEU A CA 1
ATOM 3759 C C . LEU A 1 468 ? -28.498 -1.798 -19.171 1.00 93.38 468 LEU A C 1
ATOM 3761 O O . LEU A 1 468 ? -27.364 -1.339 -19.189 1.00 93.38 468 LEU A O 1
ATOM 3765 N N . ARG A 1 469 ? -28.855 -2.844 -19.931 1.00 91.50 469 ARG A N 1
ATOM 3766 C CA . ARG A 1 469 ? -27.909 -3.536 -20.824 1.00 91.50 469 ARG A CA 1
ATOM 3767 C C . ARG A 1 469 ? -27.366 -2.622 -21.928 1.00 91.50 469 ARG A C 1
ATOM 3769 O O . ARG A 1 469 ? -26.208 -2.755 -22.306 1.00 91.50 469 ARG A O 1
ATOM 3776 N N . ALA A 1 470 ? -28.193 -1.722 -22.457 1.00 93.25 470 ALA A N 1
ATOM 3777 C CA . ALA A 1 470 ? -27.791 -0.794 -23.514 1.00 93.25 470 ALA A CA 1
ATOM 3778 C C . ALA A 1 470 ? -26.905 0.354 -23.002 1.00 93.25 470 ALA A C 1
ATOM 3780 O O . ALA A 1 470 ? -26.009 0.795 -23.716 1.00 93.25 470 ALA A O 1
ATOM 3781 N N . ASN A 1 471 ? -27.155 0.833 -21.781 1.00 89.25 471 ASN A N 1
ATOM 3782 C CA . ASN A 1 471 ? -26.463 1.992 -21.206 1.00 89.25 471 ASN A CA 1
ATOM 3783 C C . ASN A 1 471 ? -25.307 1.617 -20.269 1.00 89.25 471 ASN A C 1
ATOM 3785 O O . ASN A 1 471 ? -24.577 2.494 -19.813 1.00 89.25 471 ASN A O 1
ATOM 3789 N N . TYR A 1 472 ? -25.136 0.328 -19.978 1.00 80.88 472 TYR A N 1
ATOM 3790 C CA . TYR A 1 472 ? -24.063 -0.175 -19.137 1.00 80.88 472 TYR A CA 1
ATOM 3791 C C . TYR A 1 472 ? -23.618 -1.560 -19.644 1.00 80.88 472 TYR A C 1
ATOM 3793 O O . TYR A 1 472 ? -24.292 -2.558 -19.370 1.00 80.88 472 TYR A O 1
ATOM 3801 N N . PRO A 1 473 ? -22.532 -1.653 -20.438 1.00 54.12 473 PRO A N 1
ATOM 3802 C CA . PRO A 1 473 ? -22.060 -2.938 -20.939 1.00 54.12 473 PRO A CA 1
ATOM 3803 C C . PRO A 1 473 ? -21.629 -3.842 -19.770 1.00 54.12 473 PRO A C 1
ATOM 3805 O O . PRO A 1 473 ? -21.132 -3.336 -18.761 1.00 54.12 473 PRO A O 1
ATOM 3808 N N . PRO A 1 474 ? -21.835 -5.168 -19.873 1.00 54.09 474 PRO A N 1
ATOM 3809 C CA . PRO A 1 474 ? -21.373 -6.100 -18.854 1.00 54.09 474 PRO A CA 1
ATOM 3810 C C . PRO A 1 474 ? -19.844 -6.030 -18.762 1.00 54.09 474 PRO A C 1
ATOM 3812 O O . PRO A 1 474 ? -19.162 -6.120 -19.784 1.00 54.09 474 PRO A O 1
ATOM 3815 N N . TRP A 1 475 ? -19.347 -5.827 -17.545 1.00 53.25 475 TRP A N 1
ATOM 3816 C CA . TRP A 1 475 ? -17.948 -6.025 -17.164 1.00 53.25 475 TRP A CA 1
ATOM 3817 C C . TRP A 1 475 ? -17.535 -7.490 -17.301 1.00 53.25 475 TRP A C 1
ATOM 3819 O O . TRP A 1 475 ? -18.374 -8.375 -16.992 1.00 53.25 475 TRP A O 1
#

Secondary structure (DSSP, 8-state):
-------------GGG-EEEE---EEEEE----S--TT--SPPEEE-TT------TTEEEEEEEEEEEEEESS-TT-EEEEEEEETTTTEEEEEEEEE---SS-EEEEEEE----TTS-B-HHHHHTEEEEEEESS--SS---EEEEEEEEEEEEEE--S---EEEEEEPPGGG-EEEEEPSS--SS---EE-SSSEEEEEE-TTS-EEEEEEEEE-TTSPTTEEEEEEEEE--EEEEEETTEEETT----SS--EEEEEE--TTS--GGGGGPPPSEEEEEEEE-TTGGGGT---TTSTTSSS---B---HHHHHHHHHTT-SEEEEEEEESSS--SSSS--EEEEEPTT-TT--GGGS-EEEEEEEEPP------S-S-S--S------EEEGGGEEE-S--SSPPPPP---------HHHHHHHHHHHHHHHHHHHS-HHHHHHHHHHHTTTTS-HHHHHHHHHHHHHS---

Radius of gyration: 28.42 Å; chains: 1; bounding box: 74×71×72 Å

Foldseek 3Di:
DDDDDPDPDDDDDLPPPWPWPWDKDFDWDAKDDQDDPDDDFFDKDALAPDQDDDDPQKFFQWKKFWKKKQFDPQAQFKKKKWKAQQVVRHTFDIDIDTHHDNHIDIDIDTRRGADPQRTDDSNSVNRMIIGMDTLDDDPDIGTMTMIGGTMITRMDRDDPFDKDKDKWFWDQQFWAKFKQAPVRPLQTDDTDSQDQWHKEAAALRRIFIKIKTKTFPQPQDPQKQFPWKKKWWAFDWWADQQDTDNLHAQPQQAFWFKFWFDPDDGDDRRCSVTDGPGTRLFTQGGPVVVVRSPDDVVDVPPRGTRIGIPCSVVSVVCVVVVHRITMMMIHTPHRGNPPSHTHMIIIGDPNNPPDDSSNTIMMMTIIGHDDDPPPPPDPPDDQDPDFDFDAADPPQAFHHPDGDRPDDTDRPDPDDQDDDPVSVVVVVQLVVQVVVVVVDDVVVLVVLQVVCVPPPDGSSVSSSVVSCCVVPPDD

Sequence (475 aa):
MTYQDVKPTSFTDPSNDWRNETYAYDGNLSTFADNQPDQTLPQAINFSGQAISLGANESIFGIRLTLKLGTSGFVNDFWEVMLINGATNRRLWTGIVKITDPTTFEWEALANILTEDGLWTKTDFENMVLRIGPVYQKAGADTVLIKIYDITYRVFTYNTQTQSLLTAYSTPALEGDITDNPPVNGQGDTVDNISPNFWVGDRSTNGAWRGFVSFPLADLPAYAVVDDAQIDFVLDFSYGDGLSGDTQIPSGLGSCRVDHVDFGATLDPSDYQTTPLASNIGVLVLAEEYLQGYHDFTTPDTWRWRGIDTLALYIQNDYDAGRGRSQFRLKWDNPTDNDSKHDHLAIVSSDFAGTPARYHPRLRIIYHVETSPPSWNRPYGFYDYMALKVRGKLGDIATFQEQWWGRQVSPPFYPYNPQTYYQQSWRSVFSEGVTNWQGFDETVRQEYKSKAKNLLMTGFNYYLSEYLRANYPPW